Protein 1UDX (pdb70)

B-factor: mean 46.43, std 16.55, range [18.12, 111.66]

Secondary structure (DSSP, 8-state):
---SEEEEEEEPPPPPPPP--B--BTTBS---B-PPPPPPPP-EEEEE-TT--SSTTS-SSPEEPPPPPPPBTTTBPPPPPPPEEEEE-SSEEEEETTT--EEEEE-STT-EEEEEPPPPPPPPGGGG--SS-SS--EEEPPPPPPEEEEEEEEPPS-SEEEE--GGG-HHHHHHHH-SSPPEE---TT-SSPPEEEEEE-SSS-EEEEEE-------GGGS--S-HHHHHHHTSSSEEEEEEETTS-HHHHHHHHHHHHHHH-HHHHHS-EEEEEE--TTS-HHHHHHHHHHHHTTTS-EEE--TTT-TTHHHHHHHHHHHHHTSPPPPPPP-------EEEEEETTEEEEE-HHHHHHHTTEEE-TGGGHHHHHHHHHHTTHHHHHHTTTPPTT-EEEETTEEEE-----

CATH classification: 2.70.210.12 (+2 more: 3.40.50.300, 3.30.300.350)

Organism: Thermus thermophilus (strain ATCC 27634 / DSM 579 / HB8) (NCBI:txid300852)

Foldseek 3Di:
DLAFKDKAKEFWAWWAEWAFDWDDDPPDPTHATFIAWTAWTAFEKEWAAQPAQACVPFDHDYHYWYYTHHTDGNRRYTYYTHYHYHYGHAQKWKAFPVQLATQDGRADHGDMGTDKGTWGIKGYQNVPDDPVRRHGFKIFGTGTIDITMIMMGGAALWQEEEFADPLLCVQLLLQLQADPGWAFADDSRAPATWTKGKGCADVNDITMYTYGDDDDDDVVVVPDPDPSVLSRNVRHQEYEYGAALPDPRQVRVVSRLVVNCVNPVSNNVRHYAYEYEDCVPPDPVSVVVSQVSNVVVPHHYFYAYSVVRPRSNVVRVVSVVSSVVGDDDRDRDDNDDLDWAWDDPDVLETEIDGVVLLSRVVGMGGDPVSCVVVNVVVCVVSCNLVNCVVVPRDFQGWYHGNNDIDTDDHDD

Solvent-accessible surface area: 21770 Å² total; per-residue (Å²): 3,121,63,53,59,50,64,4,53,0,8,8,0,81,1,3,38,0,13,48,25,35,129,155,112,185,166,58,115,109,11,29,20,7,1,0,25,10,5,129,5,1,13,0,61,0,68,0,72,24,101,35,38,8,0,52,208,28,46,186,171,51,36,150,9,86,81,10,50,90,2,130,24,74,107,89,107,12,183,49,15,129,84,54,55,5,81,0,0,47,0,0,43,0,0,10,26,102,59,11,55,60,42,19,45,0,16,87,95,26,61,56,27,57,2,0,140,2,1,35,18,0,108,0,0,53,102,10,67,33,142,124,22,118,27,0,124,0,0,17,17,3,54,107,6,81,124,66,102,0,38,0,11,5,40,40,1,7,23,0,0,1,0,5,4,66,50,0,14,19,62,61,0,3,49,38,2,13,219,58,151,23,156,118,18,95,55,78,16,21,92,57,52,0,38,37,2,50,0,82,29,77,90,163,79,154,3,32,0,0,2,20,66,44,185,83,74,41,29,110,103,63,140,18,24,30,105,85,18,5,76,18,1,0,17,2,32,0,0,0,0,1,0,18,6,81,70,101,14,54,127,13,0,83,48,1,45,162,37,2,11,93,44,15,82,20,3,59,184,30,46,14,5,0,0,0,7,90,17,70,175,54,134,151,131,42,11,121,64,37,15,78,52,0,45,195,50,62,21,65,18,42,43,1,3,40,163,98,28,57,28,12,92,52,0,52,76,31,0,13,62,42,10,158,78,17,118,93,65,49,148,62,112,104,129,138,167,78,41,43,99,6,62,70,67,60,174,25,23,36,83,3,141,2,51,74,6,50,131,33,10,85,43,29,78,54,55,81,166,63,0,60,38,25,12,132,84,15,22,152,156,70,26,0,29,59,23,1,136,99,95,57,6,183,68,48,15,53,0,104,4,31,80,59,102,59,109,2,129,50,66,209

Nearest PDB structures (foldseek):
  1udx-assembly1_A  TM=1.002E+00  e=6.335E-90  Thermus thermophilus HB8
  1lnz-assembly1_A  TM=4.847E-01  e=3.609E-34  Bacillus subtilis
  1lnz-assembly2_B  TM=4.875E-01  e=5.999E-33  Bacillus subtilis
  7bl6-assembly1_9  TM=5.074E-01  e=3.791E-33  Escherichia coli K-12
  7o9k-assembly1_G  TM=4.986E-01  e=9.342E-31  Homo sapiens

Sequence (412 aa):
MFQDVLVITVAAGRGGDGAVSFRREKFVPKGGPDGGDGGRGGSVYLRARGSVDSLSRLSKRTYKAEDGEHGRGSQQHGRGGEDLVIEVPRGTRVFDADTGELLADLTEEGQTVLVARGGAGGRGNMHFVSPTRQAPRFAEAGEEGEKRRLRLELMLIADVGLVGYPNAGKSSLLAAMTRAHPKIAPYPFTTLSPNLGVVEVSEEERFTLADIPGIIEGASEGKGLGLEFLRHIARTRVLLYVLDAADEPLKTLETLRKEVGAYDPALLRRPSLVALNKVDLLEEEAVKALADALAREGLAVLPVSALTGAGLPALKEALHALVRSTPPPEMPKPVPQAGVEVVPVAEGVYEVRAPEVERYLARIKGDLMEAAGYLQEVFRRQGVEAALRAKGVRAGDLVRIGGLEFEYIPEV

InterPro domains:
  IPR005225 Small GTP-binding domain [TIGR00231] (158-312)
  IPR006073 GTP binding domain [PF01926] (159-278)
  IPR006073 GTP binding domain [PR00326] (160-180)
  IPR006073 GTP binding domain [PR00326] (181-199)
  IPR006073 GTP binding domain [PR00326] (209-224)
  IPR006073 GTP binding domain [PR00326] (226-244)
  IPR006074 GTP1/OBG, conserved site [PS00905] (211-224)
  IPR006169 GTP1/OBG domain [PF01018] (4-155)
  IPR006169 GTP1/OBG domain [PS51883] (1-157)
  IPR014100 GTP-binding protein Obg/CgtA [MF_01454] (1-324)
  IPR014100 GTP-binding protein Obg/CgtA [TIGR02729] (2-322)
  IPR015349 GTP-binding protein OBG, C-terminal [PF09269] (348-412)
  IPR015349 GTP-binding protein OBG, C-terminal [PS51881] (336-414)
  IPR015349 GTP-binding protein OBG, C-terminal [TIGR03595] (345-412)
  IPR027417 P-loop containing nucleoside triphosphate hydrolase [G3DSA:3.40.50.300] (156-327)
  IPR027417 P-loop containing nucleoside triphosphate hydrolase [SSF52540] (148-325)
  IPR031167 OBG-type guanine nucleotide-binding (G) domain [PS51710] (158-324)
  IPR031167 OBG-type guanine nucleotide-binding (G) domain [cd01898] (158-323)
  IPR036346 GTP-binding protein OBG, C-terminal domain superfamily [G3DSA:3.30.300.350] (342-415)
  IPR036346 GTP-binding protein OBG, C-terminal domain superfamily [SSF102741] (342-415)

Structure (mmCIF, N/CA/C/O backbone):
data_1UDX
#
_entry.id   1UDX
#
_cell.length_a   65.332
_cell.length_b   65.332
_cell.length_c   201.709
_cell.angle_alpha   90.00
_cell.angle_beta   90.00
_cell.angle_gamma   120.00
#
_symmetry.space_group_name_H-M   'P 65'
#
loop_
_entity.id
_entity.type
_entity.pdbx_description
1 polymer 'the GTP-binding protein Obg'
2 non-polymer 'ACETATE ION'
3 non-polymer (4S)-2-METHYL-2,4-PENTANEDIOL
4 water water
#
loop_
_atom_site.group_PDB
_atom_site.id
_atom_site.type_symbol
_atom_site.label_atom_id
_atom_site.label_alt_id
_atom_site.label_comp_id
_atom_site.label_asym_id
_atom_site.label_entity_id
_atom_site.label_seq_id
_atom_site.pdbx_PDB_ins_code
_atom_site.Cartn_x
_atom_site.Cartn_y
_atom_site.Cartn_z
_atom_site.occupancy
_atom_site.B_iso_or_equiv
_atom_site.auth_seq_id
_atom_site.auth_comp_id
_atom_site.auth_asym_id
_atom_site.auth_atom_id
_atom_site.pdbx_PDB_model_num
ATOM 1 N N . MET A 1 1 ? 5.894 32.644 -11.492 1.00 75.04 1 MET A N 1
ATOM 2 C CA . MET A 1 1 ? 5.020 31.511 -11.899 1.00 72.72 1 MET A CA 1
ATOM 3 C C . MET A 1 1 ? 4.202 31.836 -13.147 1.00 71.98 1 MET A C 1
ATOM 4 O O . MET A 1 1 ? 3.067 32.302 -13.053 1.00 73.92 1 MET A O 1
ATOM 9 N N . PHE A 1 2 ? 4.780 31.579 -14.314 1.00 71.34 2 PHE A N 1
ATOM 10 C CA . PHE A 1 2 ? 4.101 31.834 -15.577 1.00 62.12 2 PHE A CA 1
ATOM 11 C C . PHE A 1 2 ? 3.036 30.765 -15.836 1.00 58.46 2 PHE A C 1
ATOM 12 O O . PHE A 1 2 ? 1.924 31.078 -16.265 1.00 61.42 2 PHE A O 1
ATOM 20 N N . GLN A 1 3 ? 3.382 29.508 -15.564 1.00 52.63 3 GLN A N 1
ATOM 21 C CA . GLN A 1 3 ? 2.474 28.376 -15.781 1.00 46.75 3 GLN A CA 1
ATOM 22 C C . GLN A 1 3 ? 2.306 27.580 -14.486 1.00 44.04 3 GLN A C 1
ATOM 23 O O . GLN A 1 3 ? 3.249 26.928 -14.027 1.00 36.98 3 GLN A O 1
ATOM 29 N N . ASP A 1 4 ? 1.109 27.627 -13.904 1.00 39.29 4 ASP A N 1
ATOM 30 C CA . ASP A 1 4 ? 0.842 26.925 -12.650 1.00 42.23 4 ASP A CA 1
ATOM 31 C C . ASP A 1 4 ? 0.128 25.591 -12.812 1.00 40.69 4 ASP A C 1
ATOM 32 O O . ASP A 1 4 ? -0.065 24.863 -11.838 1.00 38.80 4 ASP A O 1
ATOM 37 N N . VAL A 1 5 ? -0.263 25.280 -14.042 1.00 42.64 5 VAL A N 1
ATOM 38 C CA . VAL A 1 5 ? -0.948 24.029 -14.345 1.00 44.00 5 VAL A CA 1
ATOM 39 C C . VAL A 1 5 ? -0.477 23.518 -15.701 1.00 42.35 5 VAL A C 1
ATOM 40 O O . VAL A 1 5 ? -0.338 24.295 -16.648 1.00 42.35 5 VAL A O 1
ATOM 44 N N . LEU A 1 6 ? -0.228 22.215 -15.792 1.00 39.28 6 LEU A N 1
ATOM 45 C CA . LEU A 1 6 ? 0.228 21.634 -17.049 1.00 38.96 6 LEU A CA 1
ATOM 46 C C . LEU A 1 6 ? 0.082 20.120 -17.086 1.00 37.36 6 LEU A C 1
ATOM 47 O O . LEU A 1 6 ? 0.220 19.447 -16.065 1.00 41.32 6 LEU A O 1
ATOM 52 N N . VAL A 1 7 ? -0.205 19.589 -18.269 1.00 39.30 7 VAL A N 1
ATOM 53 C CA . VAL A 1 7 ? -0.348 18.145 -18.444 1.00 41.33 7 VAL A CA 1
ATOM 54 C C . VAL A 1 7 ? 0.784 17.650 -19.322 1.00 40.48 7 VAL A C 1
ATOM 55 O O . VAL A 1 7 ? 1.000 18.159 -20.419 1.00 38.59 7 VAL A O 1
ATOM 59 N N . ILE A 1 8 ? 1.525 16.665 -18.838 1.00 38.37 8 ILE A N 1
ATOM 60 C CA . ILE A 1 8 ? 2.604 16.131 -19.644 1.00 37.22 8 ILE A CA 1
ATOM 61 C C . ILE A 1 8 ? 2.407 14.632 -19.834 1.00 34.48 8 ILE A C 1
ATOM 62 O O . ILE A 1 8 ? 1.610 14.003 -19.132 1.00 36.81 8 ILE A O 1
ATOM 67 N N . THR A 1 9 ? 3.130 14.074 -20.796 1.00 38.65 9 THR A N 1
ATOM 68 C CA . THR A 1 9 ? 3.044 12.650 -21.093 1.00 40.49 9 THR A CA 1
ATOM 69 C C . THR A 1 9 ? 4.406 12.015 -20.889 1.00 34.56 9 THR A C 1
ATOM 70 O O . THR A 1 9 ? 5.413 12.492 -21.411 1.00 40.31 9 THR A O 1
ATOM 74 N N . VAL A 1 10 ? 4.434 10.929 -20.132 1.00 34.36 10 VAL A N 1
ATOM 75 C CA . VAL A 1 10 ? 5.687 10.249 -19.864 1.00 33.37 10 VAL A CA 1
ATOM 76 C C . VAL A 1 10 ? 5.592 8.780 -20.262 1.00 35.53 10 VAL A C 1
ATOM 77 O O . VAL A 1 10 ? 4.514 8.191 -20.254 1.00 33.10 10 VAL A O 1
ATOM 81 N N . ALA A 1 11 ? 6.729 8.200 -20.622 1.00 33.05 11 ALA A N 1
ATOM 82 C CA . ALA A 1 11 ? 6.774 6.803 -21.020 1.00 33.77 11 ALA A CA 1
ATOM 83 C C . ALA A 1 11 ? 8.117 6.219 -20.617 1.00 32.91 11 ALA A C 1
ATOM 84 O O . ALA A 1 11 ? 9.171 6.693 -21.052 1.00 35.68 11 ALA A O 1
ATOM 86 N N . ALA A 1 12 ? 8.072 5.203 -19.762 1.00 28.63 12 ALA A N 1
ATOM 87 C CA . ALA A 1 12 ? 9.286 4.540 -19.304 1.00 27.35 12 ALA A CA 1
ATOM 88 C C . ALA A 1 12 ? 9.856 3.760 -20.479 1.00 28.21 12 ALA A C 1
ATOM 89 O O . ALA A 1 12 ? 9.217 3.644 -21.524 1.00 26.13 12 ALA A O 1
ATOM 91 N N . GLY A 1 13 ? 11.065 3.243 -20.308 1.00 27.66 13 GLY A N 1
ATOM 92 C CA . GLY A 1 13 ? 11.681 2.484 -21.373 1.00 33.35 13 GLY A CA 1
ATOM 93 C C . GLY A 1 13 ? 11.236 1.036 -21.382 1.00 32.69 13 GLY A C 1
ATOM 94 O O . GLY A 1 13 ? 10.979 0.438 -20.335 1.00 34.83 13 GLY A O 1
ATOM 95 N N . ARG A 1 14 ? 11.124 0.492 -22.586 1.00 30.11 14 ARG A N 1
ATOM 96 C CA . ARG A 1 14 ? 10.756 -0.896 -22.812 1.00 33.81 14 ARG A CA 1
ATOM 97 C C . ARG A 1 14 ? 12.016 -1.710 -22.513 1.00 34.20 14 ARG A C 1
ATOM 98 O O . ARG A 1 14 ? 13.117 -1.326 -22.916 1.00 35.56 14 ARG A O 1
ATOM 106 N N . GLY A 1 15 ? 11.867 -2.812 -21.788 1.00 32.43 15 GLY A N 1
ATOM 107 C CA . GLY A 1 15 ? 13.019 -3.647 -21.492 1.00 28.61 15 GLY A CA 1
ATOM 108 C C . GLY A 1 15 ? 13.519 -4.278 -22.786 1.00 34.04 15 GLY A C 1
ATOM 109 O O . GLY A 1 15 ? 12.795 -4.313 -23.785 1.00 29.87 15 GLY A O 1
ATOM 110 N N . GLY A 1 16 ? 14.752 -4.772 -22.787 1.00 32.33 16 GLY A N 1
ATOM 111 C CA . GLY A 1 16 ? 15.280 -5.387 -23.995 1.00 34.61 16 GLY A CA 1
ATOM 112 C C . GLY A 1 16 ? 14.857 -6.838 -24.156 1.00 34.20 16 GLY A C 1
ATOM 113 O O . GLY A 1 16 ? 14.689 -7.556 -23.165 1.00 30.97 16 GLY A O 1
ATOM 114 N N . ASP A 1 17 ? 14.678 -7.271 -25.400 1.00 35.90 17 ASP A N 1
ATOM 115 C CA . ASP A 1 17 ? 14.285 -8.653 -25.684 1.00 39.68 17 ASP A CA 1
ATOM 116 C C . ASP A 1 17 ? 15.393 -9.644 -25.325 1.00 37.03 17 ASP A C 1
ATOM 117 O O . ASP A 1 17 ? 16.580 -9.360 -25.511 1.00 35.86 17 ASP A O 1
ATOM 122 N N . GLY A 1 18 ? 15.002 -10.806 -24.813 1.00 31.13 18 GLY A N 1
ATOM 123 C CA . GLY A 1 18 ? 15.984 -11.829 -24.475 1.00 35.73 18 GLY A CA 1
ATOM 124 C C . GLY A 1 18 ? 16.423 -12.519 -25.759 1.00 28.85 18 GLY A C 1
ATOM 125 O O . GLY A 1 18 ? 15.662 -12.577 -26.722 1.00 31.83 18 GLY A O 1
ATOM 126 N N . ALA A 1 19 ? 17.639 -13.045 -25.798 1.00 33.76 19 ALA A N 1
ATOM 127 C CA . ALA A 1 19 ? 18.101 -13.687 -27.025 1.00 36.32 19 ALA A CA 1
ATOM 128 C C . ALA A 1 19 ? 17.970 -15.213 -27.084 1.00 34.45 19 ALA A C 1
ATOM 129 O O . ALA A 1 19 ? 18.114 -15.916 -26.082 1.00 32.83 19 ALA A O 1
ATOM 131 N N . VAL A 1 20 ? 17.678 -15.708 -28.279 1.00 36.20 20 VAL A N 1
ATOM 132 C CA . VAL A 1 20 ? 17.588 -17.140 -28.520 1.00 39.77 20 VAL A CA 1
ATOM 133 C C . VAL A 1 20 ? 18.819 -17.401 -29.367 1.00 37.00 20 VAL A C 1
ATOM 134 O O . VAL A 1 20 ? 18.838 -17.080 -30.550 1.00 33.87 20 VAL A O 1
ATOM 138 N N . SER A 1 21 ? 19.852 -17.959 -28.750 1.00 43.91 21 SER A N 1
ATOM 139 C CA . SER A 1 21 ? 21.102 -18.232 -29.446 1.00 47.44 21 SER A CA 1
ATOM 140 C C . SER A 1 21 ? 21.713 -19.563 -29.027 1.00 46.10 21 SER A C 1
ATOM 141 O O . SER A 1 21 ? 21.404 -20.091 -27.958 1.00 45.68 21 SER A O 1
ATOM 144 N N . PHE A 1 22 ? 22.580 -20.099 -29.882 1.00 47.76 22 PHE A N 1
ATOM 145 C CA . PHE A 1 22 ? 23.262 -21.361 -29.613 1.00 48.35 22 PHE A CA 1
ATOM 146 C C . PHE A 1 22 ? 24.719 -21.256 -30.049 1.00 47.18 22 PHE A C 1
ATOM 147 O O . PHE A 1 22 ? 25.019 -20.663 -31.086 1.00 43.10 22 PHE A O 1
ATOM 155 N N . ARG A 1 23 ? 25.621 -21.820 -29.251 1.00 53.53 23 ARG A N 1
ATOM 156 C CA . ARG A 1 23 ? 27.047 -21.806 -29.581 1.00 59.62 23 ARG A CA 1
ATOM 157 C C . ARG A 1 23 ? 27.250 -22.536 -30.909 1.00 63.83 23 ARG A C 1
ATOM 158 O O . ARG A 1 23 ? 26.590 -23.542 -31.178 1.00 60.25 23 ARG A O 1
ATOM 166 N N . ARG A 1 24 ? 28.158 -22.036 -31.740 1.00 65.01 24 ARG A N 1
ATOM 167 C CA . ARG A 1 24 ? 28.404 -22.674 -33.026 1.00 68.76 24 ARG A CA 1
ATOM 168 C C . ARG A 1 24 ? 29.882 -22.937 -33.311 1.00 72.05 24 ARG A C 1
ATOM 169 O O . ARG A 1 24 ? 30.653 -22.009 -33.562 1.00 72.80 24 ARG A O 1
ATOM 177 N N . GLU A 1 25 ? 30.268 -24.211 -33.270 1.00 74.12 25 GLU A N 1
ATOM 178 C CA . GLU A 1 25 ? 31.646 -24.610 -33.539 1.00 76.68 25 GLU A CA 1
ATOM 179 C C . GLU A 1 25 ? 31.720 -25.482 -34.790 1.00 76.14 25 GLU A C 1
ATOM 180 O O . GLU A 1 25 ? 30.866 -26.340 -35.013 1.00 75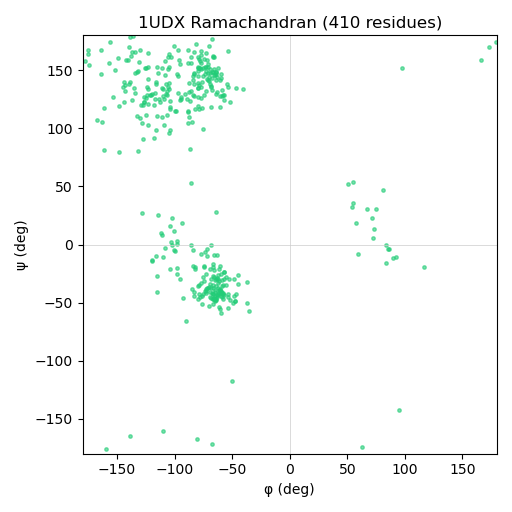.08 25 GLU A O 1
ATOM 186 N N . LYS A 1 26 ? 32.755 -25.260 -35.594 1.00 72.83 26 LYS A N 1
ATOM 187 C CA . LYS A 1 26 ? 32.958 -25.992 -36.840 1.00 73.93 26 LYS A CA 1
ATOM 188 C C . LYS A 1 26 ? 32.746 -27.505 -36.769 1.00 72.37 26 LYS A C 1
ATOM 189 O O . LYS A 1 26 ? 32.421 -28.132 -37.779 1.00 71.69 26 LYS A O 1
ATOM 195 N N . PHE A 1 27 ? 32.932 -28.098 -35.594 1.00 68.54 27 PHE A N 1
ATOM 196 C CA . PHE A 1 27 ? 32.746 -29.541 -35.469 1.00 66.99 27 PHE A CA 1
ATOM 197 C C . PHE A 1 27 ? 31.817 -29.969 -34.338 1.00 68.49 27 PHE A C 1
ATOM 198 O O . PHE A 1 27 ? 31.937 -31.074 -33.806 1.00 68.56 27 PHE A O 1
ATOM 206 N N . VAL A 1 28 ? 30.889 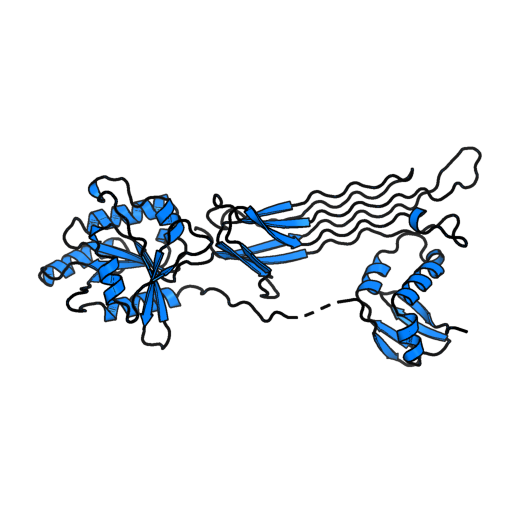-29.090 -33.976 1.00 67.35 28 VAL A N 1
ATOM 207 C CA . VAL A 1 28 ? 29.916 -29.385 -32.931 1.00 68.49 28 VAL A CA 1
ATOM 208 C C . VAL A 1 28 ? 28.519 -29.114 -33.494 1.00 71.92 28 VAL A C 1
ATOM 209 O O . VAL A 1 28 ? 28.007 -27.995 -33.408 1.00 71.43 28 VAL A O 1
ATOM 213 N N . PRO A 1 29 ? 27.888 -30.148 -34.078 1.00 73.98 29 PRO A N 1
ATOM 214 C CA . PRO A 1 29 ? 26.552 -30.106 -34.685 1.00 74.75 29 PRO A CA 1
ATOM 215 C C . PRO A 1 29 ? 25.521 -29.238 -33.968 1.00 75.15 29 PRO A C 1
ATOM 216 O O . PRO A 1 29 ? 24.642 -28.663 -34.607 1.00 76.17 29 PRO A O 1
ATOM 220 N N . LYS A 1 30 ? 25.618 -29.152 -32.645 1.00 76.37 30 LYS A N 1
ATOM 221 C CA . LYS A 1 30 ? 24.682 -28.336 -31.879 1.00 75.41 30 LYS A CA 1
ATOM 222 C C . LYS A 1 30 ? 25.173 -28.037 -30.470 1.00 71.79 30 LYS A C 1
ATOM 223 O O . LYS A 1 30 ? 25.156 -28.903 -29.593 1.00 64.49 30 LYS A O 1
ATOM 229 N N . GLY A 1 31 ? 25.617 -26.799 -30.270 1.00 72.23 31 GLY A N 1
ATOM 230 C CA . GLY A 1 31 ? 26.095 -26.376 -28.968 1.00 68.43 31 GLY A CA 1
ATOM 231 C C . GLY A 1 31 ? 24.916 -25.973 -28.110 1.00 63.29 31 GLY A C 1
ATOM 232 O O . GLY A 1 31 ? 23.811 -25.788 -28.622 1.00 66.61 31 GLY A O 1
ATOM 233 N N . GLY A 1 32 ? 25.140 -25.842 -26.808 1.00 55.37 32 GLY A N 1
ATOM 234 C CA . GLY A 1 32 ? 24.061 -25.469 -25.913 1.00 56.88 32 GLY A CA 1
ATOM 235 C C . GLY A 1 32 ? 23.542 -24.052 -26.101 1.00 52.00 32 GLY A C 1
ATOM 236 O O . GLY A 1 32 ? 24.068 -23.303 -26.928 1.00 46.66 32 GLY A O 1
ATOM 237 N N . PRO A 1 33 ? 22.495 -23.663 -25.350 1.00 54.80 33 PRO A N 1
ATOM 238 C CA . PRO A 1 33 ? 21.859 -22.338 -25.386 1.00 52.79 33 PRO A CA 1
ATOM 239 C C . PRO A 1 33 ? 22.890 -21.233 -25.187 1.00 49.25 33 PRO A C 1
ATOM 240 O O . PRO A 1 33 ? 23.730 -21.317 -24.296 1.00 47.16 33 PRO A O 1
ATOM 244 N N . ASP A 1 34 ? 22.800 -20.189 -26.003 1.00 51.65 34 ASP A N 1
ATOM 245 C CA . ASP A 1 34 ? 23.753 -19.084 -25.957 1.00 53.25 34 ASP A CA 1
ATOM 246 C C . ASP A 1 34 ? 23.108 -17.727 -25.649 1.00 52.41 34 ASP A C 1
ATOM 247 O O . ASP A 1 34 ? 23.803 -16.767 -25.308 1.00 49.93 34 ASP A O 1
ATOM 252 N N . GLY A 1 35 ? 21.783 -17.666 -25.762 1.00 49.08 35 GLY A N 1
ATOM 253 C CA . GLY A 1 35 ? 21.046 -16.431 -25.543 1.00 49.02 35 GLY A CA 1
ATOM 254 C C . GLY A 1 35 ? 21.184 -15.703 -24.217 1.00 47.84 35 GLY A C 1
ATOM 255 O O . GLY A 1 35 ? 21.020 -16.287 -23.143 1.00 48.15 35 GLY A O 1
ATOM 256 N N . GLY A 1 36 ? 21.476 -14.408 -24.300 1.00 49.43 36 GLY A N 1
ATOM 257 C CA . GLY A 1 36 ? 21.622 -13.596 -23.104 1.00 42.97 36 GLY A CA 1
ATOM 258 C C . GLY A 1 36 ? 20.343 -12.838 -22.790 1.00 39.83 36 GLY A C 1
ATOM 259 O O . GLY A 1 36 ? 19.433 -12.765 -23.618 1.00 36.93 36 GLY A O 1
ATOM 260 N N . ASP A 1 37 ? 20.286 -12.272 -21.589 1.00 42.24 37 ASP A N 1
ATOM 261 C CA . ASP A 1 37 ? 19.132 -11.512 -21.112 1.00 40.62 37 ASP A CA 1
ATOM 262 C C . ASP A 1 37 ? 19.116 -10.056 -21.571 1.00 42.11 37 ASP A C 1
ATOM 263 O O . ASP A 1 37 ? 20.162 -9.425 -21.719 1.00 44.19 37 ASP A O 1
ATOM 268 N N . GLY A 1 38 ? 17.916 -9.524 -21.782 1.00 39.13 38 GLY A N 1
ATOM 269 C CA . GLY A 1 38 ? 17.782 -8.141 -22.200 1.00 36.78 38 GLY A CA 1
ATOM 270 C C . GLY A 1 38 ? 17.923 -7.226 -20.999 1.00 33.48 38 GLY A C 1
ATOM 271 O O . GLY A 1 38 ? 17.779 -7.664 -19.857 1.00 31.90 38 GLY A O 1
ATOM 272 N N . GLY A 1 39 ? 18.203 -5.951 -21.247 1.00 35.20 39 GLY A N 1
ATOM 273 C CA . GLY A 1 39 ? 18.355 -5.017 -20.147 1.00 34.51 39 GLY A CA 1
ATOM 274 C C . GLY A 1 39 ? 17.057 -4.358 -19.719 1.00 31.93 39 GLY A C 1
ATOM 275 O O . GLY A 1 39 ? 16.107 -4.249 -20.498 1.00 29.45 39 GLY A O 1
ATOM 276 N N . ARG A 1 40 ? 17.020 -3.907 -18.471 1.00 37.38 40 ARG A N 1
ATOM 277 C CA . ARG A 1 40 ? 15.838 -3.243 -17.939 1.00 37.95 40 ARG A CA 1
ATOM 278 C C . ARG A 1 40 ? 15.682 -1.858 -18.563 1.00 36.73 40 ARG A C 1
ATOM 279 O O . ARG A 1 40 ? 16.668 -1.160 -18.816 1.00 36.85 40 ARG A O 1
ATOM 287 N N . GLY A 1 41 ? 14.441 -1.469 -18.825 1.00 33.60 41 GLY A N 1
ATOM 288 C CA . GLY A 1 41 ? 14.191 -0.160 -19.401 1.00 39.23 41 GLY A CA 1
ATOM 289 C C . GLY A 1 41 ? 14.348 0.926 -18.348 1.00 35.90 41 GLY A C 1
ATOM 290 O O . GLY A 1 41 ? 14.152 0.674 -17.158 1.00 32.78 41 GLY A O 1
ATOM 291 N N . GLY A 1 42 ? 14.712 2.131 -18.774 1.00 32.99 42 GLY A N 1
ATOM 292 C CA . GLY A 1 42 ? 14.871 3.219 -17.823 1.00 34.73 42 GLY A CA 1
ATOM 293 C C . GLY A 1 42 ? 13.535 3.686 -17.272 1.00 32.16 42 GLY A C 1
ATOM 294 O O . GLY A 1 42 ? 12.497 3.510 -17.911 1.00 31.89 42 GLY A O 1
ATOM 295 N N . SER A 1 43 ? 13.556 4.282 -16.085 1.00 32.58 43 SER A N 1
ATOM 296 C CA . SER A 1 43 ? 12.335 4.778 -15.459 1.00 35.17 43 SER A CA 1
ATOM 297 C C . SER A 1 43 ? 12.253 6.303 -15.540 1.00 35.75 43 SER A C 1
ATOM 298 O O . SER A 1 43 ? 13.259 6.986 -15.762 1.00 25.68 43 SER A O 1
ATOM 301 N N . VAL A 1 44 ? 11.048 6.834 -15.364 1.00 29.04 44 VAL A N 1
ATOM 302 C CA . VAL A 1 44 ? 10.844 8.281 -15.406 1.00 29.05 44 VAL A CA 1
ATOM 303 C C . VAL A 1 44 ? 10.519 8.785 -14.009 1.00 30.58 44 VAL A C 1
ATOM 304 O O . VAL A 1 44 ? 9.683 8.199 -13.307 1.00 28.27 44 VAL A O 1
ATOM 308 N N . TYR A 1 45 ? 11.183 9.871 -13.615 1.00 28.46 45 TYR A N 1
ATOM 309 C CA . TYR A 1 45 ? 10.985 10.484 -12.303 1.00 31.99 45 TYR A CA 1
ATOM 310 C C . TYR A 1 45 ? 10.757 11.987 -12.404 1.00 30.33 45 TYR A C 1
ATOM 311 O O . TYR A 1 45 ? 11.134 12.624 -13.388 1.00 28.44 45 TYR A O 1
ATOM 320 N N . LEU A 1 46 ? 10.117 12.543 -11.382 1.00 28.31 46 LEU A N 1
ATOM 321 C CA . LEU A 1 46 ? 9.925 13.984 -11.306 1.00 31.64 46 LEU A CA 1
ATOM 322 C C . LEU A 1 46 ? 10.718 14.393 -10.064 1.00 30.30 46 LEU A C 1
ATOM 323 O O . LEU A 1 46 ? 10.708 13.688 -9.050 1.00 25.29 46 LEU A O 1
ATOM 328 N N . ARG A 1 47 ? 11.430 15.509 -10.158 1.00 27.72 47 ARG A N 1
ATOM 329 C CA . ARG A 1 47 ? 12.240 15.990 -9.043 1.00 28.55 47 ARG A CA 1
ATOM 330 C C . ARG A 1 47 ? 12.047 17.482 -8.836 1.00 28.70 47 ARG A C 1
ATOM 331 O O . ARG A 1 47 ? 12.125 18.263 -9.786 1.00 30.94 47 ARG A O 1
ATOM 339 N N . ALA A 1 48 ? 11.790 17.869 -7.591 1.00 26.93 48 ALA A N 1
ATOM 340 C CA . ALA A 1 48 ? 11.581 19.274 -7.249 1.00 28.91 48 ALA A CA 1
ATOM 341 C C . ALA A 1 48 ? 12.917 20.004 -7.127 1.00 32.27 48 ALA A C 1
ATOM 342 O O . ALA A 1 48 ? 13.859 19.504 -6.504 1.00 32.91 48 ALA A O 1
ATOM 344 N N . ARG A 1 49 ? 12.986 21.191 -7.718 1.00 29.56 49 ARG A N 1
ATOM 345 C CA . ARG A 1 49 ? 14.188 22.015 -7.670 1.00 30.36 49 ARG A CA 1
ATOM 346 C C . ARG A 1 49 ? 13.792 23.466 -7.416 1.00 31.12 49 ARG A C 1
ATOM 347 O O . ARG A 1 49 ? 12.992 24.037 -8.159 1.00 28.58 49 ARG A O 1
ATOM 355 N N . GLY A 1 50 ? 14.357 24.054 -6.365 1.00 31.62 50 GLY A N 1
ATOM 356 C CA . GLY A 1 50 ? 14.059 25.434 -6.031 1.00 32.41 50 GLY A CA 1
ATOM 357 C C . GLY A 1 50 ? 14.349 26.421 -7.145 1.00 30.43 50 GLY A C 1
ATOM 358 O O . GLY A 1 50 ? 13.763 27.499 -7.181 1.00 31.14 50 GLY A O 1
ATOM 359 N N . SER A 1 51 ? 15.245 26.055 -8.058 1.00 36.46 51 SER A N 1
ATOM 360 C CA . SER A 1 51 ? 15.609 26.921 -9.174 1.00 40.78 51 SER A CA 1
ATOM 361 C C . SER A 1 51 ? 14.538 27.005 -10.264 1.00 43.43 51 SER A C 1
ATOM 362 O O . SER A 1 51 ? 14.405 28.037 -10.921 1.00 52.99 51 SER A O 1
ATOM 365 N N . VAL A 1 52 ? 13.779 25.932 -10.461 1.00 39.20 52 VAL A N 1
ATOM 366 C CA . VAL A 1 52 ? 12.717 25.933 -11.471 1.00 35.67 52 VAL A CA 1
ATOM 367 C C . VAL A 1 52 ? 11.555 26.743 -10.893 1.00 36.76 52 VAL A C 1
ATOM 368 O O . VAL A 1 52 ? 10.974 26.367 -9.878 1.00 37.80 52 VAL A O 1
ATOM 372 N N . ASP A 1 53 ? 11.201 27.845 -11.537 1.00 31.67 53 ASP A N 1
ATOM 373 C CA . ASP A 1 53 ? 10.138 28.678 -10.997 1.00 35.70 53 ASP A CA 1
ATOM 374 C C . ASP A 1 53 ? 8.709 28.268 -11.311 1.00 37.20 53 ASP A C 1
ATOM 375 O O . ASP A 1 53 ? 7.838 28.348 -10.446 1.00 33.26 53 ASP A O 1
ATOM 380 N N . SER A 1 54 ? 8.453 27.840 -12.539 1.00 31.28 54 SER A N 1
ATOM 381 C CA . SER A 1 54 ? 7.107 27.420 -12.884 1.00 35.29 54 SER A CA 1
ATOM 382 C C . SER A 1 54 ? 7.160 26.172 -13.743 1.00 33.49 54 SER A C 1
ATOM 383 O O . SER A 1 54 ? 8.186 25.508 -13.825 1.00 27.66 54 SER A O 1
ATOM 386 N N . LEU A 1 55 ? 6.038 25.862 -14.374 1.00 28.53 55 LEU A N 1
ATOM 387 C CA . LEU A 1 55 ? 5.931 24.696 -15.237 1.00 30.46 55 LEU A CA 1
ATOM 388 C C . LEU A 1 55 ? 6.123 25.116 -16.691 1.00 33.02 55 LEU A C 1
ATOM 389 O O . LEU A 1 55 ? 6.073 24.289 -17.600 1.00 28.50 55 LEU A O 1
ATOM 394 N N . SER A 1 56 ? 6.358 26.410 -16.889 1.00 29.96 56 SER A N 1
ATOM 395 C CA . SER A 1 56 ? 6.511 27.013 -18.209 1.00 38.58 56 SER A CA 1
ATOM 396 C C . SER A 1 56 ? 7.560 26.430 -19.148 1.00 34.29 56 SER A C 1
ATOM 397 O O . SER A 1 56 ? 7.409 26.527 -20.363 1.00 35.47 56 SER A O 1
ATOM 400 N N . ARG A 1 57 ? 8.620 25.841 -18.608 1.00 36.77 57 ARG A N 1
ATOM 401 C CA . ARG A 1 57 ? 9.671 25.303 -19.470 1.00 46.29 57 ARG A CA 1
ATOM 402 C C . ARG A 1 57 ? 9.593 23.806 -19.737 1.00 45.64 57 ARG A C 1
ATOM 403 O O . ARG A 1 57 ? 10.462 23.261 -20.406 1.00 51.08 57 ARG A O 1
ATOM 411 N N . LEU A 1 58 ? 8.571 23.134 -19.231 1.00 43.30 58 LEU A N 1
ATOM 412 C CA . LEU A 1 58 ? 8.492 21.699 -19.445 1.00 47.85 58 LEU A CA 1
ATOM 413 C C . LEU A 1 58 ? 8.669 21.305 -20.909 1.00 55.92 58 LEU A C 1
ATOM 414 O O . LEU A 1 58 ? 9.735 21.541 -21.503 1.00 64.36 58 LEU A O 1
ATOM 419 N N . SER A 1 59 ? 7.654 20.699 -21.504 1.00 45.84 59 SER A N 1
ATOM 420 C CA . SER A 1 59 ? 7.776 20.295 -22.895 1.00 39.99 59 SER A CA 1
ATOM 421 C C . SER A 1 59 ? 6.504 19.673 -23.411 1.00 39.95 59 SER A C 1
ATOM 422 O O . SER A 1 59 ? 5.671 19.170 -22.645 1.00 36.05 59 SER A O 1
ATOM 425 N N . LYS A 1 60 ? 6.367 19.712 -24.728 1.00 45.80 60 LYS A N 1
ATOM 426 C CA . LYS A 1 60 ? 5.206 19.156 -25.394 1.00 47.20 60 LYS A CA 1
ATOM 427 C C . LYS A 1 60 ? 5.519 17.737 -25.857 1.00 44.17 60 LYS A C 1
ATOM 428 O O . LYS A 1 60 ? 4.633 16.897 -25.947 1.00 39.58 60 LYS A O 1
ATOM 434 N N . ARG A 1 61 ? 6.789 17.481 -26.155 1.00 49.45 61 ARG A N 1
ATOM 435 C CA . ARG A 1 61 ? 7.218 16.158 -26.593 1.00 45.07 61 ARG A CA 1
ATOM 436 C C . ARG A 1 61 ? 7.006 15.191 -25.420 1.00 49.44 61 ARG A C 1
ATOM 437 O O . ARG A 1 61 ? 7.152 15.578 -24.255 1.00 43.36 61 ARG A O 1
ATOM 445 N N . THR A 1 62 ? 6.649 13.945 -25.718 1.00 44.54 62 THR A N 1
ATOM 446 C CA . THR A 1 62 ? 6.452 12.953 -24.666 1.00 38.66 62 THR A CA 1
ATOM 447 C C . THR A 1 62 ? 7.815 12.696 -24.050 1.00 38.18 62 THR A C 1
ATOM 448 O O . THR A 1 62 ? 8.798 12.520 -24.772 1.00 37.37 62 THR A O 1
ATOM 452 N N . TYR A 1 63 ? 7.896 12.699 -22.722 1.00 32.68 63 TYR A N 1
ATOM 453 C CA . TYR A 1 63 ? 9.175 12.423 -22.088 1.00 26.36 63 TYR A CA 1
ATOM 454 C C . TYR A 1 63 ? 9.370 10.904 -22.125 1.00 34.46 63 TYR A C 1
ATOM 455 O O . TYR A 1 63 ? 8.604 10.160 -21.517 1.00 29.81 63 TYR A O 1
ATOM 464 N N . LYS A 1 64 ? 10.396 10.453 -22.840 1.00 35.81 64 LYS A N 1
ATOM 465 C CA . LYS A 1 64 ? 10.666 9.023 -22.978 1.00 32.41 64 LYS A CA 1
ATOM 466 C C . LYS A 1 64 ? 12.002 8.576 -22.415 1.00 33.20 64 LYS A C 1
ATOM 467 O O . LYS A 1 64 ? 13.056 9.041 -22.853 1.00 34.96 64 LYS A O 1
ATOM 473 N N . ALA A 1 65 ? 11.964 7.667 -21.449 1.00 26.58 65 ALA A N 1
ATOM 474 C CA . ALA A 1 65 ? 13.200 7.148 -20.885 1.00 26.65 65 ALA A CA 1
ATOM 475 C C . ALA A 1 65 ? 13.746 6.152 -21.903 1.00 33.03 65 ALA A C 1
ATOM 476 O O . ALA A 1 65 ? 13.037 5.736 -22.825 1.00 30.96 65 ALA A O 1
ATOM 478 N N . GLU A 1 66 ? 15.004 5.766 -21.718 1.00 31.66 66 GLU A N 1
ATOM 479 C CA . GLU A 1 66 ? 15.684 4.864 -22.632 1.00 35.41 66 GLU A CA 1
ATOM 480 C C . GLU A 1 66 ? 15.339 3.388 -22.480 1.00 27.54 66 GLU A C 1
ATOM 481 O O . GLU A 1 66 ? 15.254 2.864 -21.371 1.00 30.39 66 GLU A O 1
ATOM 487 N N . ASP A 1 67 ? 15.153 2.726 -23.616 1.00 34.47 67 ASP A N 1
ATOM 488 C CA . ASP A 1 67 ? 14.847 1.301 -23.642 1.00 37.55 67 ASP A CA 1
ATOM 489 C C . ASP A 1 67 ? 16.084 0.509 -23.272 1.00 36.29 67 ASP A C 1
ATOM 490 O O . ASP A 1 67 ? 17.205 0.970 -23.482 1.00 37.42 67 ASP A O 1
ATOM 495 N N . GLY A 1 68 ? 15.875 -0.681 -22.714 1.00 35.34 68 GLY A N 1
ATOM 496 C CA . GLY A 1 68 ? 16.991 -1.540 -22.368 1.00 32.23 68 GLY A CA 1
ATOM 497 C C . GLY A 1 68 ? 17.537 -2.145 -23.655 1.00 30.53 68 GLY A C 1
ATOM 498 O O . GLY A 1 68 ? 16.847 -2.173 -24.669 1.00 35.20 68 GLY A O 1
ATOM 499 N N . GLU A 1 69 ? 18.779 -2.612 -23.629 1.00 30.68 69 GLU A N 1
ATOM 500 C CA . GLU A 1 69 ? 19.392 -3.213 -24.811 1.00 35.75 69 GLU A CA 1
ATOM 501 C C . GLU A 1 69 ? 19.057 -4.694 -24.866 1.00 32.99 69 GLU A C 1
ATOM 502 O O . GLU A 1 69 ? 19.093 -5.371 -23.841 1.00 28.96 69 GLU A O 1
ATOM 508 N N . HIS A 1 70 ? 18.749 -5.196 -26.058 1.00 38.16 70 HIS A N 1
ATOM 509 C CA . HIS A 1 70 ? 18.422 -6.609 -26.218 1.00 44.35 70 HIS A CA 1
ATOM 510 C C . HIS A 1 70 ? 19.604 -7.503 -25.845 1.00 45.19 70 HIS A C 1
ATOM 511 O O . HIS A 1 70 ? 20.763 -7.102 -25.956 1.00 43.26 70 HIS A O 1
ATOM 518 N N . GLY A 1 71 ? 19.303 -8.715 -25.391 1.00 40.73 71 GLY A N 1
ATOM 519 C CA . GLY A 1 71 ? 20.357 -9.640 -25.027 1.00 38.78 71 GLY A CA 1
ATOM 520 C C . GLY A 1 71 ? 21.032 -10.144 -26.287 1.00 40.97 71 GLY A C 1
ATOM 521 O O . GLY A 1 71 ? 20.502 -9.968 -27.384 1.00 36.77 71 GLY A O 1
ATOM 522 N N . ARG A 1 72 ? 22.203 -10.757 -26.140 1.00 39.51 72 ARG A N 1
ATOM 523 C CA . ARG A 1 72 ? 22.934 -11.290 -27.285 1.00 51.34 72 ARG A CA 1
ATOM 524 C C . ARG A 1 72 ? 23.547 -12.652 -26.991 1.00 47.99 72 ARG A C 1
ATOM 525 O O . ARG A 1 72 ? 23.424 -13.174 -25.885 1.00 46.53 72 ARG A O 1
ATOM 533 N N . GLY A 1 73 ? 24.213 -13.219 -27.994 1.00 55.32 73 GLY A N 1
ATOM 534 C CA . GLY A 1 73 ? 24.849 -14.511 -27.824 1.00 56.63 73 GLY A CA 1
ATOM 535 C C . GLY A 1 73 ? 26.010 -14.434 -26.852 1.00 60.35 73 GLY A C 1
ATOM 536 O O . GLY A 1 73 ? 26.224 -13.408 -26.203 1.00 62.98 73 GLY A O 1
ATOM 537 N N . SER A 1 74 ? 26.765 -15.521 -26.748 1.00 58.37 74 SER A N 1
ATOM 538 C CA . SER A 1 74 ? 27.910 -15.571 -25.846 1.00 59.45 74 SER A CA 1
ATOM 539 C C . SER A 1 74 ? 27.516 -15.280 -24.400 1.00 57.08 74 SER A C 1
ATOM 540 O O . SER A 1 74 ? 28.366 -14.941 -23.576 1.00 56.34 74 SER A O 1
ATOM 543 N N . GLN A 1 75 ? 26.228 -15.410 -24.095 1.00 55.45 75 GLN A N 1
ATOM 544 C CA . GLN A 1 75 ? 25.734 -15.173 -22.739 1.00 56.72 75 GLN A CA 1
ATOM 545 C C . GLN A 1 75 ? 25.872 -13.691 -22.370 1.00 54.73 75 GLN A C 1
ATOM 546 O O . GLN A 1 75 ? 26.049 -13.338 -21.203 1.00 54.18 75 GLN A O 1
ATOM 552 N N . GLN A 1 76 ? 25.771 -12.836 -23.384 1.00 47.28 76 GLN A N 1
ATOM 553 C CA . GLN A 1 76 ? 25.901 -11.392 -23.227 1.00 49.76 76 GLN A CA 1
ATOM 554 C C . GLN A 1 76 ? 24.582 -10.678 -22.906 1.00 48.99 76 GLN A C 1
ATOM 555 O O . GLN A 1 76 ? 23.669 -10.622 -23.735 1.00 48.85 76 GLN A O 1
ATOM 561 N N . HIS A 1 77 ? 24.499 -10.118 -21.704 1.00 45.89 77 HIS A N 1
ATOM 562 C CA . HIS A 1 77 ? 23.304 -9.406 -21.264 1.00 47.07 77 HIS A CA 1
ATOM 563 C C . HIS A 1 77 ? 23.295 -7.945 -21.701 1.00 42.43 77 HIS A C 1
ATOM 564 O O . HIS A 1 77 ? 24.280 -7.234 -21.531 1.00 41.56 77 HIS A O 1
ATOM 571 N N . GLY A 1 78 ? 22.175 -7.509 -22.268 1.00 38.90 78 GLY A N 1
ATOM 572 C CA . GLY A 1 78 ? 22.048 -6.132 -22.717 1.00 40.25 78 GLY A CA 1
ATOM 573 C C . GLY A 1 78 ? 22.071 -5.138 -21.568 1.00 38.01 78 GLY A C 1
ATOM 574 O O . GLY A 1 78 ? 21.676 -5.457 -20.444 1.00 34.75 78 GLY A O 1
ATOM 575 N N . ARG A 1 79 ? 22.543 -3.927 -21.838 1.00 38.76 79 ARG A N 1
ATOM 576 C CA . ARG A 1 79 ? 22.611 -2.909 -20.794 1.00 39.66 79 ARG A CA 1
ATOM 577 C C . ARG A 1 79 ? 21.258 -2.242 -20.540 1.00 35.11 79 ARG A C 1
ATOM 578 O O . ARG A 1 79 ? 20.428 -2.114 -21.444 1.00 34.26 79 ARG A O 1
ATOM 586 N N . GLY A 1 80 ? 21.044 -1.821 -19.301 1.00 35.12 80 GLY A N 1
ATOM 587 C CA . GLY A 1 80 ? 19.797 -1.167 -18.958 1.00 41.06 80 GLY A CA 1
ATOM 588 C C . GLY A 1 80 ? 19.738 0.241 -19.515 1.00 37.65 80 GLY A C 1
ATOM 589 O O . GLY A 1 80 ? 20.773 0.870 -19.736 1.00 40.96 80 GLY A O 1
ATOM 590 N N . GLY A 1 81 ? 18.528 0.731 -19.763 1.00 40.19 81 GLY A N 1
ATOM 591 C CA . GLY A 1 81 ? 18.377 2.080 -20.276 1.00 34.79 81 GLY A CA 1
ATOM 592 C C . GLY A 1 81 ? 18.552 3.086 -19.150 1.00 34.12 81 GLY A C 1
ATOM 593 O O . GLY A 1 81 ? 18.385 2.742 -17.982 1.00 35.00 81 GLY A O 1
ATOM 594 N N . GLU A 1 82 ? 18.896 4.325 -19.493 1.00 40.32 82 GLU A N 1
ATOM 595 C CA . GLU A 1 82 ? 19.082 5.369 -18.487 1.00 33.89 82 GLU A CA 1
ATOM 596 C C . GLU A 1 82 ? 17.736 5.884 -17.999 1.00 33.31 82 GLU A C 1
ATOM 597 O O . GLU A 1 82 ? 16.749 5.871 -18.740 1.00 28.92 82 GLU A O 1
ATOM 603 N N . ASP A 1 83 ? 17.702 6.346 -16.754 1.00 29.52 83 ASP A N 1
ATOM 604 C CA . ASP A 1 83 ? 16.482 6.920 -16.203 1.00 35.01 83 ASP A CA 1
ATOM 605 C C . ASP A 1 83 ? 16.341 8.322 -16.784 1.00 35.02 83 ASP A C 1
ATOM 606 O O . ASP A 1 83 ? 17.293 8.879 -17.327 1.00 35.78 83 ASP A O 1
ATOM 611 N N . LEU A 1 84 ? 15.142 8.877 -16.682 1.00 31.16 84 LEU A N 1
ATOM 612 C CA . LEU A 1 84 ? 14.872 10.218 -17.165 1.00 30.70 84 LEU A CA 1
ATOM 613 C C . LEU A 1 84 ? 14.258 10.981 -15.995 1.00 32.12 84 LEU A C 1
ATOM 614 O O . LEU A 1 84 ? 13.247 10.561 -15.412 1.00 27.38 84 LEU A O 1
ATOM 619 N N . VAL A 1 85 ? 14.891 12.087 -15.631 1.00 29.04 85 VAL A N 1
ATOM 620 C CA . VAL A 1 85 ? 14.406 12.899 -14.526 1.00 30.89 85 VAL A CA 1
ATOM 621 C C . VAL A 1 85 ? 13.836 14.209 -15.042 1.00 28.15 85 VAL A C 1
ATOM 622 O O . VAL A 1 85 ? 14.499 14.937 -15.773 1.00 32.97 85 VAL A O 1
ATOM 626 N N . ILE A 1 86 ? 12.593 14.492 -14.675 1.00 27.35 86 ILE A N 1
ATOM 627 C CA . ILE A 1 86 ? 11.939 15.728 -15.087 1.00 27.03 86 ILE A CA 1
ATOM 628 C C . ILE A 1 86 ? 11.921 16.667 -13.879 1.00 33.56 86 ILE A C 1
ATOM 629 O O . ILE A 1 86 ? 11.328 16.345 -12.844 1.00 28.71 86 ILE A O 1
ATOM 634 N N . GLU A 1 87 ? 12.574 17.820 -14.009 1.00 30.84 87 GLU A N 1
ATOM 635 C CA . GLU A 1 87 ? 12.641 18.779 -12.913 1.00 29.84 87 GLU A CA 1
ATOM 636 C C . GLU A 1 87 ? 11.456 19.738 -12.904 1.00 28.56 87 GLU A C 1
ATOM 637 O O . GLU A 1 87 ? 11.087 20.299 -13.935 1.00 26.09 87 GLU A O 1
ATOM 643 N N . VAL A 1 88 ? 10.848 19.889 -11.727 1.00 29.65 88 VAL A N 1
ATOM 644 C CA . VAL A 1 88 ? 9.704 20.778 -11.537 1.00 26.80 88 VAL A CA 1
ATOM 645 C C . VAL A 1 88 ? 9.971 21.673 -10.315 1.00 25.88 88 VAL A C 1
ATOM 646 O O . VAL A 1 88 ? 10.892 21.419 -9.540 1.00 24.82 88 VAL A O 1
ATOM 650 N N . PRO A 1 89 ? 9.170 22.734 -10.130 1.00 25.02 89 PRO A N 1
ATOM 651 C CA . PRO A 1 89 ? 9.375 23.626 -8.981 1.00 28.18 89 PRO A CA 1
ATOM 652 C C . PRO A 1 89 ? 9.097 22.934 -7.658 1.00 29.56 89 PRO A C 1
ATOM 653 O O . PRO A 1 89 ? 8.448 21.885 -7.621 1.00 27.63 89 PRO A O 1
ATOM 657 N N . ARG A 1 90 ? 9.609 23.504 -6.571 1.00 29.22 90 ARG A N 1
ATOM 658 C CA . ARG A 1 90 ? 9.308 22.960 -5.253 1.00 27.49 90 ARG A CA 1
ATOM 659 C C . ARG A 1 90 ? 7.858 23.409 -5.091 1.00 26.09 90 ARG A C 1
ATOM 660 O O . ARG A 1 90 ? 7.483 24.477 -5.594 1.00 25.40 90 ARG A O 1
ATOM 668 N N . GLY A 1 91 ? 7.041 22.609 -4.416 1.00 24.32 91 GLY A N 1
ATOM 669 C CA . GLY A 1 91 ? 5.641 22.977 -4.257 1.00 24.09 91 GLY A CA 1
ATOM 670 C C . GLY A 1 91 ? 4.823 22.627 -5.494 1.00 30.18 91 GLY A C 1
ATOM 671 O O . GLY A 1 91 ? 4.022 23.431 -5.994 1.00 28.10 91 GLY A O 1
ATOM 672 N N . THR A 1 92 ? 5.021 21.410 -5.990 1.00 25.84 92 THR A N 1
ATOM 673 C CA . THR A 1 92 ? 4.311 20.945 -7.169 1.00 28.23 92 THR A CA 1
ATOM 674 C C . THR A 1 92 ? 3.491 19.710 -6.842 1.00 30.49 92 THR A C 1
ATOM 675 O O . THR A 1 92 ? 4.013 18.739 -6.285 1.00 28.68 92 THR A O 1
ATOM 679 N N . ARG A 1 93 ? 2.211 19.763 -7.203 1.00 30.01 93 ARG A N 1
ATOM 680 C CA . ARG A 1 93 ? 1.281 18.659 -7.004 1.00 37.67 93 ARG A CA 1
ATOM 681 C C . ARG A 1 93 ? 1.329 17.804 -8.266 1.00 26.37 93 ARG A C 1
ATOM 682 O O . ARG A 1 93 ? 1.196 18.327 -9.369 1.00 31.63 93 ARG A O 1
ATOM 690 N N . VAL A 1 94 ? 1.512 16.497 -8.104 1.00 33.11 94 VAL A N 1
ATOM 691 C CA . VAL A 1 94 ? 1.575 15.583 -9.250 1.00 34.83 94 VAL A CA 1
ATOM 692 C C . VAL A 1 94 ? 0.352 14.661 -9.297 1.00 31.73 94 VAL A C 1
ATOM 693 O O . VAL A 1 94 ? 0.212 13.778 -8.454 1.00 37.47 94 VAL A O 1
ATOM 697 N N . PHE A 1 95 ? -0.528 14.880 -10.271 1.00 37.00 95 PHE A N 1
ATOM 698 C CA . PHE A 1 95 ? -1.731 14.054 -10.433 1.00 42.09 95 PHE A CA 1
ATOM 699 C C . PHE A 1 95 ? -1.726 13.266 -11.743 1.00 36.89 95 PHE A C 1
ATOM 700 O O . PHE A 1 95 ? -1.125 13.681 -12.736 1.00 36.44 95 PHE A O 1
ATOM 708 N N . ASP A 1 96 ? -2.416 12.132 -11.750 1.00 42.43 96 ASP A N 1
ATOM 709 C CA . ASP A 1 96 ? -2.538 11.364 -12.979 1.00 40.24 96 ASP A CA 1
ATOM 710 C C . ASP A 1 96 ? -3.584 12.184 -13.736 1.00 39.60 96 ASP A C 1
ATOM 711 O O . ASP A 1 96 ? -4.655 12.468 -13.201 1.00 44.63 96 ASP A O 1
ATOM 716 N N . ALA A 1 97 ? -3.267 12.584 -14.961 1.00 37.07 97 ALA A N 1
ATOM 717 C CA . ALA A 1 97 ? -4.167 13.404 -15.761 1.00 39.49 97 ALA A CA 1
ATOM 718 C C . ALA A 1 97 ? -5.473 12.723 -16.163 1.00 49.14 97 ALA A C 1
ATOM 719 O O . ALA A 1 97 ? -6.377 13.375 -16.695 1.00 49.90 97 ALA A O 1
ATOM 721 N N . ASP A 1 98 ? -5.571 11.420 -15.916 1.00 50.51 98 ASP A N 1
ATOM 722 C CA . ASP A 1 98 ? -6.779 10.674 -16.259 1.00 52.13 98 ASP A CA 1
ATOM 723 C C . ASP A 1 98 ? -7.463 10.147 -15.010 1.00 53.09 98 ASP A C 1
ATOM 724 O O . ASP A 1 98 ? -8.686 10.182 -14.896 1.00 54.13 98 ASP A O 1
ATOM 729 N N . THR A 1 99 ? -6.662 9.670 -14.067 1.00 56.13 99 THR A N 1
ATOM 730 C CA . THR A 1 99 ? -7.177 9.109 -12.826 1.00 58.14 99 THR A CA 1
ATOM 731 C C . THR A 1 99 ? -7.585 10.149 -11.789 1.00 58.35 99 THR A C 1
ATOM 732 O O . THR A 1 99 ? -8.557 9.956 -11.058 1.00 62.03 99 THR A O 1
ATOM 736 N N . GLY A 1 100 ? -6.843 11.249 -11.721 1.00 53.91 100 GLY A N 1
ATOM 737 C CA . GLY A 1 100 ? -7.154 12.270 -10.742 1.00 48.56 100 GLY A CA 1
ATOM 738 C C . GLY A 1 100 ? -6.510 11.887 -9.424 1.00 48.81 100 GLY A C 1
ATOM 739 O O . GLY A 1 100 ? -6.631 12.592 -8.425 1.00 50.53 100 GLY A O 1
ATOM 740 N N . GLU A 1 101 ? -5.825 10.749 -9.428 1.00 41.92 101 GLU A N 1
ATOM 741 C CA . GLU A 1 101 ? -5.139 10.256 -8.244 1.00 45.27 101 GLU A CA 1
ATOM 742 C C . GLU A 1 101 ? -3.919 11.123 -7.945 1.00 48.05 101 GLU A C 1
ATOM 743 O O . GLU A 1 101 ? -3.216 11.561 -8.860 1.00 38.39 101 GLU A O 1
ATOM 749 N N . LEU A 1 102 ? -3.674 11.364 -6.661 1.00 46.42 102 LEU A N 1
ATOM 750 C CA . LEU A 1 102 ? -2.533 12.166 -6.241 1.00 47.37 102 LEU A CA 1
ATOM 751 C C . LEU A 1 102 ? -1.336 11.251 -6.080 1.00 44.93 102 LEU A C 1
ATOM 752 O O . LEU A 1 102 ? -1.327 10.377 -5.212 1.00 42.80 102 LEU A O 1
ATOM 757 N N . LEU A 1 103 ? -0.329 11.447 -6.921 1.00 38.91 103 LEU A N 1
ATOM 758 C CA . LEU A 1 103 ? 0.866 10.623 -6.854 1.00 39.28 103 LEU A CA 1
ATOM 759 C C . LEU A 1 103 ? 1.814 11.191 -5.808 1.00 41.36 103 LEU A C 1
ATOM 760 O O . LEU A 1 103 ? 2.465 10.445 -5.071 1.00 37.86 103 LEU A O 1
ATOM 765 N N . ALA A 1 104 ? 1.883 12.517 -5.734 1.00 33.99 104 ALA A N 1
ATOM 766 C CA . ALA A 1 104 ? 2.762 13.154 -4.773 1.00 32.87 104 ALA A CA 1
ATOM 767 C C . ALA A 1 104 ? 2.647 14.668 -4.728 1.00 33.52 104 ALA A C 1
ATOM 768 O O . ALA A 1 104 ? 2.092 15.310 -5.626 1.00 34.86 104 ALA A O 1
ATOM 770 N N . ASP A 1 105 ? 3.185 15.212 -3.643 1.00 32.50 105 ASP A N 1
ATOM 771 C CA . ASP A 1 105 ? 3.262 16.641 -3.402 1.00 32.38 105 ASP A CA 1
ATOM 772 C C . ASP A 1 105 ? 4.764 16.851 -3.212 1.00 33.64 105 ASP A C 1
ATOM 773 O O . ASP A 1 105 ? 5.321 16.501 -2.172 1.00 33.38 105 ASP A O 1
ATOM 778 N N . LEU A 1 106 ? 5.420 17.375 -4.241 1.00 35.22 106 LEU A N 1
ATOM 779 C CA . LEU A 1 106 ? 6.863 17.614 -4.191 1.00 30.66 106 LEU A CA 1
ATOM 780 C C . LEU A 1 106 ? 7.104 19.010 -3.622 1.00 28.00 106 LEU A C 1
ATOM 781 O O . LEU A 1 106 ? 6.912 20.013 -4.304 1.00 31.74 106 LEU A O 1
ATOM 786 N N . THR A 1 107 ? 7.526 19.061 -2.364 1.00 31.34 107 THR A N 1
ATOM 787 C CA . THR A 1 107 ? 7.746 20.325 -1.675 1.00 27.55 107 THR A CA 1
ATOM 788 C C . THR A 1 107 ? 9.190 20.641 -1.272 1.00 35.23 107 THR A C 1
ATOM 789 O O . THR A 1 107 ? 9.556 21.810 -1.155 1.00 32.27 107 THR A O 1
ATOM 793 N N . GLU A 1 108 ? 10.004 19.610 -1.061 1.00 31.92 108 GLU A N 1
ATOM 794 C CA . GLU A 1 108 ? 11.391 19.802 -0.635 1.00 37.22 108 GLU A CA 1
ATOM 795 C C . GLU A 1 108 ? 12.408 19.797 -1.767 1.00 36.33 108 GLU A C 1
ATOM 796 O O . GLU A 1 108 ? 12.188 19.205 -2.820 1.00 33.44 108 GLU A O 1
ATOM 802 N N . GLU A 1 109 ? 13.538 20.451 -1.535 1.00 35.91 109 GLU A N 1
ATOM 803 C CA . GLU A 1 109 ? 14.593 20.507 -2.533 1.00 33.87 109 GLU A CA 1
ATOM 804 C C . GLU A 1 109 ? 15.051 19.094 -2.876 1.00 32.65 109 GLU A C 1
ATOM 805 O O . GLU A 1 109 ? 15.372 18.299 -1.993 1.00 31.18 109 GLU A O 1
ATOM 811 N N . GLY A 1 110 ? 15.065 18.784 -4.168 1.00 32.85 110 GLY A N 1
ATOM 812 C CA . GLY A 1 110 ? 15.496 17.473 -4.608 1.00 30.39 110 GLY A CA 1
ATOM 813 C C . GLY A 1 110 ? 14.518 16.349 -4.321 1.00 29.62 110 GLY A C 1
ATOM 814 O O . GLY A 1 110 ? 14.838 15.189 -4.569 1.00 36.02 110 GLY A O 1
ATOM 815 N N . GLN A 1 111 ? 13.331 16.664 -3.807 1.00 26.85 111 GLN A N 1
ATOM 816 C CA . GLN A 1 111 ? 12.364 15.608 -3.528 1.00 33.31 111 GLN A CA 1
ATOM 817 C C . GLN A 1 111 ? 11.993 14.938 -4.847 1.00 37.42 111 GLN A C 1
ATOM 818 O O . GLN A 1 111 ? 11.654 15.616 -5.815 1.00 32.60 111 GLN A O 1
ATOM 824 N N . THR A 1 112 ? 12.028 13.608 -4.863 1.00 37.14 112 THR A N 1
ATOM 825 C CA . THR A 1 112 ? 11.751 12.843 -6.075 1.00 36.85 112 THR A CA 1
ATOM 826 C C . THR A 1 112 ? 10.612 11.826 -5.972 1.00 39.44 112 THR A C 1
ATOM 827 O O . THR A 1 112 ? 10.308 11.304 -4.899 1.00 35.35 112 THR A O 1
ATOM 831 N N . VAL A 1 113 ? 9.988 11.543 -7.109 1.00 36.25 113 VAL A N 1
ATOM 832 C CA . VAL A 1 113 ? 8.924 10.552 -7.160 1.00 35.73 113 VAL A CA 1
ATOM 833 C C . VAL A 1 113 ? 8.963 9.797 -8.488 1.00 33.23 113 VAL A C 1
ATOM 834 O O . VAL A 1 113 ? 9.150 10.387 -9.556 1.00 31.28 113 VAL A O 1
ATOM 838 N N . LEU A 1 114 ? 8.819 8.479 -8.405 1.00 34.00 114 LEU A N 1
ATOM 839 C CA . LEU A 1 114 ? 8.796 7.627 -9.590 1.00 35.67 114 LEU A CA 1
ATOM 840 C C . LEU A 1 114 ? 7.393 7.732 -10.185 1.00 29.36 114 LEU A C 1
ATOM 841 O O . LEU A 1 114 ? 6.405 7.520 -9.484 1.00 35.24 114 LEU A O 1
ATOM 846 N N . VAL A 1 115 ? 7.303 8.058 -11.469 1.00 31.18 115 VAL A N 1
ATOM 847 C CA . VAL A 1 115 ? 6.013 8.195 -12.129 1.00 29.25 115 VAL A CA 1
ATOM 848 C C . VAL A 1 115 ? 5.797 7.178 -13.253 1.00 33.87 115 VAL A C 1
ATOM 849 O O . VAL A 1 115 ? 4.697 7.059 -13.787 1.00 34.52 115 VAL A O 1
ATOM 853 N N . ALA A 1 116 ? 6.847 6.459 -13.624 1.00 28.13 116 ALA A N 1
ATOM 854 C CA . ALA A 1 116 ? 6.730 5.451 -14.675 1.00 32.44 116 ALA A CA 1
ATOM 855 C C . ALA A 1 116 ? 7.896 4.473 -14.590 1.00 36.19 116 ALA A C 1
ATOM 856 O O . ALA A 1 116 ? 9.059 4.858 -14.737 1.00 28.76 116 ALA A O 1
ATOM 858 N N . ARG A 1 117 ? 7.566 3.206 -14.344 1.00 35.64 117 ARG A N 1
ATOM 859 C CA . ARG A 1 117 ? 8.545 2.134 -14.206 1.00 29.20 117 ARG A CA 1
ATOM 860 C C . ARG A 1 117 ? 8.976 1.533 -15.543 1.00 30.56 117 ARG A C 1
ATOM 861 O O . ARG A 1 117 ? 8.134 1.150 -16.362 1.00 31.00 117 ARG A O 1
ATOM 869 N N . GLY A 1 118 ? 10.286 1.449 -15.759 1.00 25.55 118 GLY A N 1
ATOM 870 C CA . GLY A 1 118 ? 10.785 0.862 -16.991 1.00 31.50 118 GLY A CA 1
ATOM 871 C C . GLY A 1 118 ? 10.497 -0.634 -16.982 1.00 31.42 118 GLY A C 1
ATOM 872 O O . GLY A 1 118 ? 10.482 -1.262 -15.921 1.00 31.77 118 GLY A O 1
ATOM 873 N N . GLY A 1 119 ? 10.257 -1.207 -18.153 1.00 32.51 119 GLY A N 1
ATOM 874 C CA . GLY A 1 119 ? 9.973 -2.628 -18.229 1.00 32.09 119 GLY A CA 1
ATOM 875 C C . GLY A 1 119 ? 11.189 -3.507 -18.000 1.00 32.98 119 GLY A C 1
ATOM 876 O O . GLY A 1 119 ? 12.320 -3.135 -18.313 1.00 37.06 119 GLY A O 1
ATOM 877 N N . ALA A 1 120 ? 10.956 -4.687 -17.447 1.00 30.33 120 ALA A N 1
ATOM 878 C CA . ALA A 1 120 ? 12.041 -5.614 -17.187 1.00 28.78 120 ALA A CA 1
ATOM 879 C C . ALA A 1 120 ? 12.545 -6.158 -18.517 1.00 22.75 120 ALA A C 1
ATOM 880 O O . ALA A 1 120 ? 11.808 -6.201 -19.509 1.00 26.65 120 ALA A O 1
ATOM 882 N N . GLY A 1 121 ? 13.812 -6.547 -18.543 1.00 27.69 121 GLY A N 1
ATOM 883 C CA . GLY A 1 121 ? 14.374 -7.098 -19.758 1.00 32.32 121 GLY A CA 1
ATOM 884 C C . GLY A 1 121 ? 13.941 -8.549 -19.852 1.00 36.00 121 GLY A C 1
ATOM 885 O O . GLY A 1 121 ? 13.705 -9.197 -18.829 1.00 35.41 121 GLY A O 1
ATOM 886 N N . GLY A 1 122 ? 13.829 -9.059 -21.074 1.00 36.14 122 GLY A N 1
ATOM 887 C CA . GLY A 1 122 ? 13.423 -10.440 -21.262 1.00 35.36 122 GLY A CA 1
ATOM 888 C C . GLY A 1 122 ? 14.552 -11.429 -21.039 1.00 34.78 122 GLY A C 1
ATOM 889 O O . GLY A 1 122 ? 15.708 -11.145 -21.353 1.00 34.02 122 GLY A O 1
ATOM 890 N N . ARG A 1 123 ? 14.218 -12.595 -20.492 1.00 34.81 123 ARG A N 1
ATOM 891 C CA . ARG A 1 123 ? 15.209 -13.634 -20.237 1.00 37.82 123 ARG A CA 1
ATOM 892 C C . ARG A 1 123 ? 15.590 -14.311 -21.545 1.00 36.46 123 ARG A C 1
ATOM 893 O O . ARG A 1 123 ? 14.746 -14.481 -22.430 1.00 36.70 123 ARG A O 1
ATOM 901 N N . GLY A 1 124 ? 16.861 -14.694 -21.662 1.00 39.18 124 GLY A N 1
ATOM 902 C CA . GLY A 1 124 ? 17.329 -15.372 -22.860 1.00 34.92 124 GLY A CA 1
ATOM 903 C C . GLY A 1 124 ? 16.990 -16.856 -22.816 1.00 32.10 124 GLY A C 1
ATOM 904 O O . GLY A 1 124 ? 16.525 -17.357 -21.793 1.00 37.71 124 GLY A O 1
ATOM 905 N N . ASN A 1 125 ? 17.231 -17.569 -23.913 1.00 35.12 125 ASN A N 1
ATOM 906 C CA . ASN A 1 125 ? 16.908 -18.992 -23.963 1.00 37.77 125 ASN A CA 1
ATOM 907 C C . ASN A 1 125 ? 17.687 -19.811 -22.940 1.00 39.48 125 ASN A C 1
ATOM 908 O O . ASN A 1 125 ? 17.197 -20.817 -22.434 1.00 39.04 125 ASN A O 1
ATOM 913 N N . MET A 1 126 ? 18.889 -19.353 -22.614 1.00 42.57 126 MET A N 1
ATOM 914 C CA . MET A 1 126 ? 19.750 -20.043 -21.670 1.00 45.21 126 MET A CA 1
ATOM 915 C C . MET A 1 126 ? 19.088 -20.182 -20.304 1.00 49.51 126 MET A C 1
ATOM 916 O O . MET A 1 126 ? 19.394 -21.101 -19.544 1.00 52.03 126 MET A O 1
ATOM 921 N N . HIS A 1 127 ? 18.166 -19.272 -20.010 1.00 49.80 127 HIS A N 1
ATOM 922 C CA . HIS A 1 127 ? 17.462 -19.246 -18.730 1.00 50.85 127 HIS A CA 1
ATOM 923 C C . HIS A 1 127 ? 16.401 -20.339 -18.576 1.00 50.65 127 HIS A C 1
ATOM 924 O O . HIS A 1 127 ? 15.997 -20.670 -17.458 1.00 45.38 127 HIS A O 1
ATOM 931 N N . PHE A 1 128 ? 15.953 -20.907 -19.692 1.00 48.71 128 PHE A N 1
ATOM 932 C CA . PHE A 1 128 ? 14.920 -21.935 -19.633 1.00 45.34 128 PHE A CA 1
ATOM 933 C C . PHE A 1 128 ? 15.394 -23.368 -19.833 1.00 47.04 128 PHE A C 1
ATOM 934 O O . PHE A 1 128 ? 14.582 -24.258 -20.087 1.00 48.35 128 PHE A O 1
ATOM 942 N N . VAL A 1 129 ? 16.699 -23.594 -19.721 1.00 46.60 129 VAL A N 1
ATOM 943 C CA . VAL A 1 129 ? 17.238 -24.937 -19.876 1.00 50.29 129 VAL A CA 1
ATOM 944 C C . VAL A 1 129 ? 16.811 -25.768 -18.675 1.00 54.45 129 VAL A C 1
ATOM 945 O O . VAL A 1 129 ? 16.775 -25.273 -17.551 1.00 57.81 129 VAL A O 1
ATOM 949 N N . SER A 1 130 ? 16.474 -27.029 -18.922 1.00 58.68 130 SER A N 1
ATOM 950 C CA . SER A 1 130 ? 16.059 -27.937 -17.860 1.00 59.17 130 SER A CA 1
ATOM 951 C C . SER A 1 130 ? 16.310 -29.367 -18.329 1.00 58.72 130 SER A C 1
ATOM 952 O O . SER A 1 130 ? 16.702 -29.590 -19.474 1.00 59.25 130 SER A O 1
ATOM 955 N N . PRO A 1 131 ? 16.106 -30.356 -17.445 1.00 61.75 131 PRO A N 1
ATOM 956 C CA . PRO A 1 131 ? 16.329 -31.746 -17.845 1.00 60.78 131 PRO A CA 1
ATOM 957 C C . PRO A 1 131 ? 15.687 -32.075 -19.188 1.00 59.46 131 PRO A C 1
ATOM 958 O O . PRO A 1 131 ? 16.300 -32.734 -20.027 1.00 61.11 131 PRO A O 1
ATOM 962 N N . THR A 1 132 ? 14.461 -31.603 -19.394 1.00 55.27 132 THR A N 1
ATOM 963 C CA . THR A 1 132 ? 13.755 -31.861 -20.644 1.00 58.69 132 THR A CA 1
ATOM 964 C C . THR A 1 132 ? 14.226 -30.942 -21.769 1.00 59.35 132 THR A C 1
ATOM 965 O O . THR A 1 132 ? 14.271 -31.353 -22.929 1.00 59.29 132 THR A O 1
ATOM 969 N N . ARG A 1 133 ? 14.571 -29.700 -21.432 1.00 57.89 133 ARG A N 1
ATOM 970 C CA . ARG A 1 133 ? 15.025 -28.738 -22.438 1.00 56.60 133 ARG A CA 1
ATOM 971 C C . ARG A 1 133 ? 16.529 -28.533 -22.406 1.00 57.38 133 ARG A C 1
ATOM 972 O O . ARG A 1 133 ? 17.040 -27.757 -21.597 1.00 59.14 133 ARG A O 1
ATOM 980 N N . GLN A 1 134 ? 17.234 -29.217 -23.297 1.00 56.77 134 GLN A N 1
ATOM 981 C CA . GLN A 1 134 ? 18.679 -29.090 -23.368 1.00 59.33 134 GLN A CA 1
ATOM 982 C C . GLN A 1 134 ? 19.003 -27.797 -24.112 1.00 56.06 134 GLN A C 1
ATOM 983 O O . GLN A 1 134 ? 19.880 -27.039 -23.706 1.00 57.00 134 GLN A O 1
ATOM 989 N N . ALA A 1 135 ? 18.269 -27.539 -25.190 1.00 52.38 135 ALA A N 1
ATOM 990 C CA . ALA A 1 135 ? 18.490 -26.345 -25.999 1.00 49.35 135 ALA A CA 1
ATOM 991 C C . ALA A 1 135 ? 17.192 -25.599 -26.312 1.00 39.08 135 ALA A C 1
ATOM 992 O O . ALA A 1 135 ? 16.629 -25.733 -27.394 1.00 39.47 135 ALA A O 1
ATOM 994 N N . PRO A 1 136 ? 16.704 -24.795 -25.361 1.00 37.53 136 PRO A N 1
ATOM 995 C CA . PRO A 1 136 ? 15.465 -24.025 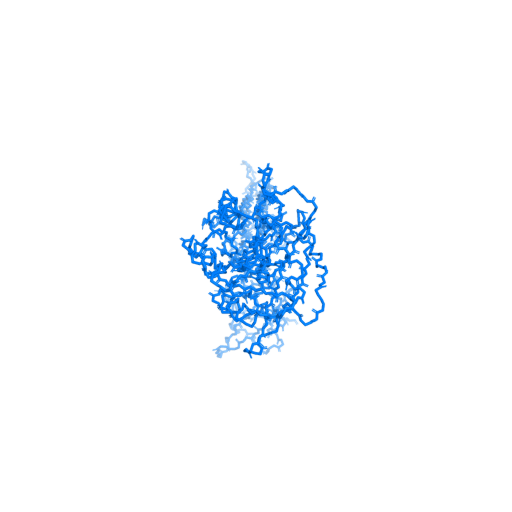-25.545 1.00 40.31 136 PRO A CA 1
ATOM 996 C C . PRO A 1 136 ? 15.502 -23.145 -26.800 1.00 38.86 136 PRO A C 1
ATOM 997 O O . PRO A 1 136 ? 16.515 -22.509 -27.092 1.00 38.69 136 PRO A O 1
ATOM 1001 N N . ARG A 1 137 ? 14.394 -23.111 -27.534 1.00 35.45 137 ARG A N 1
ATOM 1002 C CA . ARG A 1 137 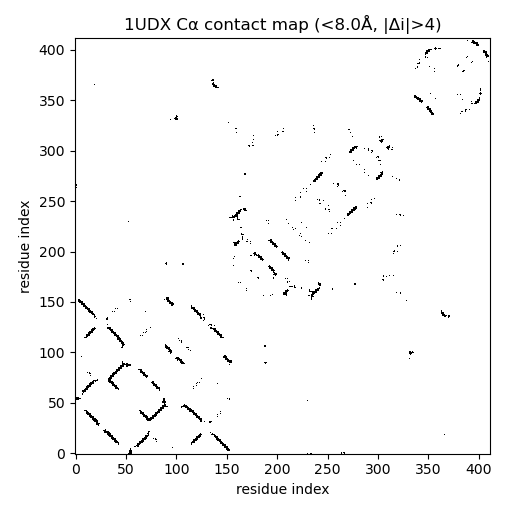? 14.303 -22.299 -28.742 1.00 37.41 137 ARG A CA 1
ATOM 1003 C C . ARG A 1 137 ? 13.286 -21.168 -28.590 1.00 32.38 137 ARG A C 1
ATOM 1004 O O . ARG A 1 137 ? 12.718 -20.683 -29.570 1.00 30.64 137 ARG A O 1
ATOM 1012 N N . PHE A 1 138 ? 13.059 -20.755 -27.350 1.00 32.47 138 PHE A N 1
ATOM 1013 C CA . PHE A 1 138 ? 12.141 -19.664 -27.071 1.00 31.08 138 PHE A CA 1
ATOM 1014 C C . PHE A 1 138 ? 12.770 -18.763 -26.016 1.00 29.46 138 PHE A C 1
ATOM 1015 O O . PHE A 1 138 ? 13.751 -19.138 -25.375 1.00 30.22 138 PHE A O 1
ATOM 1023 N N . ALA A 1 139 ? 12.212 -17.571 -25.848 1.00 29.99 139 ALA A N 1
ATOM 1024 C CA . ALA A 1 139 ? 12.730 -16.627 -24.870 1.00 28.18 139 ALA A CA 1
ATOM 1025 C C . ALA A 1 139 ? 11.659 -15.597 -24.513 1.00 31.18 139 ALA A C 1
ATOM 1026 O O . ALA A 1 139 ? 10.518 -15.685 -24.978 1.00 33.94 139 ALA A O 1
ATOM 1028 N N . GLU A 1 140 ? 12.032 -14.622 -23.687 1.00 32.71 140 GLU A N 1
ATOM 1029 C CA . GLU A 1 140 ? 11.097 -13.575 -23.284 1.00 35.64 140 GLU A CA 1
ATOM 1030 C C . GLU A 1 140 ? 11.435 -12.262 -23.970 1.00 32.28 140 GLU A C 1
ATOM 1031 O O . GLU A 1 140 ? 12.595 -11.847 -24.001 1.00 34.61 140 GLU A O 1
ATOM 1037 N N . ALA A 1 141 ? 10.424 -11.620 -24.533 1.00 30.37 141 ALA A N 1
ATOM 1038 C CA . ALA A 1 141 ? 10.610 -10.320 -25.151 1.00 34.54 141 ALA A CA 1
ATOM 1039 C C . ALA A 1 141 ? 10.629 -9.345 -23.969 1.00 33.24 141 ALA A C 1
ATOM 1040 O O . ALA A 1 141 ? 10.157 -9.678 -22.879 1.00 25.01 141 ALA A O 1
ATOM 1042 N N . GLY A 1 142 ? 11.181 -8.156 -24.173 1.00 30.20 142 GLY A N 1
ATOM 1043 C CA . GLY A 1 142 ? 11.225 -7.180 -23.099 1.00 29.61 142 GLY A CA 1
ATOM 1044 C C . GLY A 1 142 ? 9.840 -6.691 -22.702 1.00 28.99 142 GLY A C 1
ATOM 1045 O O . GLY A 1 142 ? 8.926 -6.629 -23.521 1.00 31.28 142 GLY A O 1
ATOM 1046 N N . GLU A 1 143 ? 9.677 -6.352 -21.431 1.00 31.35 143 GLU A N 1
ATOM 1047 C CA . GLU A 1 143 ? 8.398 -5.854 -20.943 1.00 30.00 143 GLU A CA 1
ATOM 1048 C C . GLU A 1 143 ? 8.250 -4.375 -21.317 1.00 37.04 143 GLU A C 1
ATOM 1049 O O . GLU A 1 143 ? 9.213 -3.607 -21.245 1.00 31.21 143 GLU A O 1
ATOM 1055 N N . GLU A 1 144 ? 7.053 -3.979 -21.733 1.00 37.15 144 GLU A N 1
ATOM 1056 C CA . GLU A 1 144 ? 6.812 -2.583 -22.092 1.00 41.11 144 GLU A CA 1
ATOM 1057 C C . GLU A 1 144 ? 6.891 -1.709 -20.842 1.00 35.33 144 GLU A C 1
ATOM 1058 O O . GLU A 1 144 ? 6.572 -2.161 -19.745 1.00 29.06 144 GLU A O 1
ATOM 1064 N N . GLY A 1 145 ? 7.328 -0.464 -21.006 1.00 35.31 145 GLY A N 1
ATOM 1065 C CA . GLY A 1 145 ? 7.426 0.424 -19.861 1.00 37.65 145 GLY A CA 1
ATOM 1066 C C . GLY A 1 145 ? 6.106 1.115 -19.578 1.00 37.61 145 GLY A C 1
ATOM 1067 O O . GLY A 1 145 ? 5.270 1.243 -20.475 1.00 36.98 145 GLY A O 1
ATOM 1068 N N . GLU A 1 146 ? 5.904 1.558 -18.339 1.00 35.77 146 GLU A N 1
ATOM 1069 C CA . GLU A 1 146 ? 4.663 2.242 -17.997 1.00 37.80 146 GLU A CA 1
ATOM 1070 C C . GLU A 1 146 ? 4.553 3.545 -18.771 1.00 34.52 146 GLU A C 1
ATOM 1071 O O . GLU A 1 146 ? 5.553 4.189 -19.083 1.00 36.03 146 GLU A O 1
ATOM 1077 N N . LYS A 1 147 ? 3.320 3.922 -19.071 1.00 36.56 147 LYS A N 1
ATOM 1078 C CA . LYS A 1 147 ? 3.032 5.145 -19.796 1.00 39.86 147 LYS A CA 1
ATOM 1079 C C . LYS A 1 147 ? 1.807 5.774 -19.149 1.00 40.91 147 LYS A C 1
ATOM 1080 O O . LYS A 1 147 ? 0.860 5.073 -18.795 1.00 41.96 147 LYS A O 1
ATOM 1086 N N . ARG A 1 148 ? 1.834 7.089 -18.974 1.00 41.39 148 ARG A N 1
ATOM 1087 C CA . ARG A 1 148 ? 0.703 7.778 -18.373 1.00 41.57 148 ARG A CA 1
ATOM 1088 C C . ARG A 1 148 ? 0.785 9.276 -18.618 1.00 44.36 148 ARG A C 1
ATOM 1089 O O . ARG A 1 148 ? 1.815 9.794 -19.053 1.00 41.79 148 ARG A O 1
ATOM 1097 N N . ARG A 1 149 ? -0.322 9.956 -18.345 1.00 46.29 149 ARG A N 1
ATOM 1098 C CA . ARG A 1 149 ? -0.427 11.398 -18.502 1.00 42.71 149 ARG A CA 1
ATOM 1099 C C . ARG A 1 149 ? -0.396 11.986 -17.096 1.00 38.45 149 ARG A C 1
ATOM 1100 O O . ARG A 1 149 ? -1.062 11.482 -16.194 1.00 36.44 149 ARG A O 1
ATOM 1108 N N . LEU A 1 150 ? 0.379 13.048 -16.913 1.00 35.62 150 LEU A N 1
ATOM 1109 C CA . LEU A 1 150 ? 0.494 13.684 -15.608 1.00 33.63 150 LEU A CA 1
ATOM 1110 C C . LEU A 1 150 ? -0.016 15.116 -15.603 1.00 32.69 150 LEU A C 1
ATOM 1111 O O . LEU A 1 150 ? 0.352 15.920 -16.466 1.00 38.83 150 LEU A O 1
ATOM 1116 N N . ARG A 1 151 ? -0.869 15.436 -14.638 1.00 32.02 151 ARG A N 1
ATOM 1117 C CA . ARG A 1 151 ? -1.370 16.802 -14.523 1.00 36.53 151 ARG A CA 1
ATOM 1118 C C . ARG A 1 151 ? -0.619 17.443 -13.359 1.00 26.11 151 ARG A C 1
ATOM 1119 O O . ARG A 1 151 ? -0.724 17.003 -12.211 1.00 27.93 151 ARG A O 1
ATOM 1127 N N . LEU A 1 152 ? 0.146 18.478 -13.664 1.00 28.31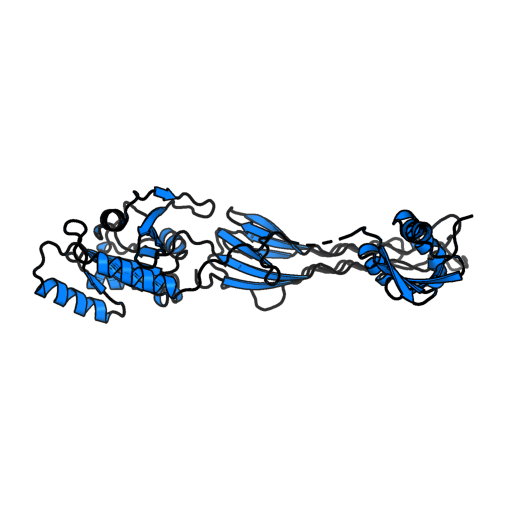 152 LEU A N 1
ATOM 1128 C CA . LEU A 1 152 ? 0.928 19.162 -12.643 1.00 33.79 152 LEU A CA 1
ATOM 1129 C C . LEU A 1 152 ? 0.279 20.490 -12.295 1.00 30.41 152 LEU A C 1
ATOM 1130 O O . LEU A 1 152 ? -0.207 21.199 -13.175 1.00 33.69 152 LEU A O 1
ATOM 1135 N N . GLU A 1 153 ? 0.262 20.820 -11.008 1.00 32.74 153 GLU A N 1
ATOM 1136 C CA . GLU A 1 153 ? -0.290 22.093 -10.583 1.00 35.64 153 GLU A CA 1
ATOM 1137 C C . GLU A 1 153 ? 0.524 22.646 -9.421 1.00 39.66 153 GLU A C 1
ATOM 1138 O O . GLU A 1 153 ? 0.848 21.932 -8.468 1.00 33.98 153 GLU A O 1
ATOM 1144 N N . LEU A 1 154 ? 0.886 23.920 -9.528 1.00 33.63 154 LEU A N 1
ATOM 1145 C CA . LEU A 1 154 ? 1.667 24.578 -8.489 1.00 30.79 154 LEU A CA 1
ATOM 1146 C C . LEU A 1 154 ? 0.826 24.862 -7.244 1.00 28.82 154 LEU A C 1
ATOM 1147 O O . LEU A 1 154 ? -0.297 25.365 -7.337 1.00 30.47 154 LEU A O 1
ATOM 1152 N N . MET A 1 155 ? 1.372 24.501 -6.089 1.00 26.45 155 MET A N 1
ATOM 1153 C CA . MET A 1 155 ? 0.715 24.713 -4.808 1.00 31.59 155 MET A CA 1
ATOM 1154 C C . MET A 1 155 ? 0.677 26.210 -4.505 1.00 39.57 155 MET A C 1
ATOM 1155 O O . MET A 1 155 ? 1.655 26.933 -4.724 1.00 37.32 155 MET A O 1
ATOM 1160 N N . LEU A 1 156 ? -0.456 26.673 -3.998 1.00 32.33 156 LEU A N 1
ATOM 1161 C CA . LEU A 1 156 ? -0.612 28.082 -3.674 1.00 33.47 156 LEU A CA 1
ATOM 1162 C C . LEU A 1 156 ? -0.340 28.338 -2.205 1.00 31.16 156 LEU A C 1
ATOM 1163 O O . LEU A 1 156 ? -0.391 27.418 -1.389 1.00 26.67 156 LEU A O 1
ATOM 1168 N N . ILE A 1 157 ? -0.024 29.586 -1.867 1.00 32.69 157 ILE A N 1
ATOM 1169 C CA . ILE A 1 157 ? 0.170 29.929 -0.463 1.00 31.65 157 ILE A CA 1
ATOM 1170 C C . ILE A 1 157 ? -1.148 30.553 0.025 1.00 29.79 157 ILE A C 1
ATOM 1171 O O . ILE A 1 157 ? -1.417 30.588 1.225 1.00 30.92 157 ILE A O 1
ATOM 1176 N N . ALA A 1 158 ? -1.962 31.028 -0.919 1.00 26.05 158 ALA A N 1
ATOM 1177 C CA . ALA A 1 158 ? -3.266 31.638 -0.623 1.00 24.54 158 ALA A CA 1
ATOM 1178 C C . ALA A 1 158 ? -3.981 31.969 -1.921 1.00 28.16 158 ALA A C 1
ATOM 1179 O O . ALA A 1 158 ? -3.375 31.930 -2.992 1.00 29.30 158 ALA A O 1
ATOM 1181 N N . ASP A 1 159 ? -5.269 32.292 -1.827 1.00 22.76 159 ASP A N 1
ATOM 1182 C CA . ASP A 1 159 ? -6.040 32.645 -3.015 1.00 26.84 159 ASP A CA 1
ATOM 1183 C C . ASP A 1 159 ? -5.640 34.019 -3.501 1.00 28.11 159 ASP A C 1
ATOM 1184 O O . ASP A 1 159 ? -5.522 34.245 -4.701 1.00 29.55 159 ASP A O 1
ATOM 1189 N N . VAL A 1 160 ? -5.426 34.937 -2.558 1.00 26.32 160 VAL A N 1
ATOM 1190 C CA . VAL A 1 160 ? -5.053 36.306 -2.892 1.00 26.12 160 VAL A CA 1
ATOM 1191 C C . VAL A 1 160 ? -3.737 36.682 -2.217 1.00 26.77 160 VAL A C 1
ATOM 1192 O O . VAL A 1 160 ? -3.530 36.412 -1.028 1.00 26.42 160 VAL A O 1
ATOM 1196 N N . GLY A 1 161 ? -2.842 37.293 -2.983 1.00 22.86 161 GLY A N 1
ATOM 1197 C CA . GLY A 1 161 ? -1.570 37.713 -2.420 1.00 24.74 161 GLY A CA 1
ATOM 1198 C C . GLY A 1 161 ? -1.497 39.231 -2.329 1.00 25.69 161 GLY A C 1
ATOM 1199 O O . GLY A 1 161 ? -1.747 39.931 -3.316 1.00 26.47 161 GLY A O 1
ATOM 1200 N N . LEU A 1 162 ? -1.169 39.746 -1.149 1.00 23.11 162 LEU A N 1
ATOM 1201 C CA . LEU A 1 162 ? -1.053 41.193 -0.955 1.00 24.01 162 LEU A CA 1
ATOM 1202 C C . LEU A 1 162 ? 0.299 41.650 -1.494 1.00 27.11 162 LEU A C 1
ATOM 1203 O O . LEU A 1 162 ? 1.328 41.020 -1.240 1.00 27.81 162 LEU A O 1
ATOM 1208 N N . VAL A 1 163 ? 0.299 42.746 -2.238 1.00 28.68 163 VAL A N 1
ATOM 1209 C CA . VAL A 1 163 ? 1.541 43.264 -2.803 1.00 29.22 163 VAL A CA 1
ATOM 1210 C C . VAL A 1 163 ? 1.696 44.740 -2.495 1.00 30.54 163 VAL A C 1
ATOM 1211 O O . VAL A 1 163 ? 0.851 45.556 -2.875 1.00 30.66 163 VAL A O 1
ATOM 1215 N N . GLY A 1 164 ? 2.775 45.086 -1.801 1.00 26.31 164 GLY A N 1
ATOM 1216 C CA . GLY A 1 164 ? 2.986 46.480 -1.475 1.00 24.94 164 GLY A CA 1
ATOM 1217 C C . GLY A 1 164 ? 4.162 46.710 -0.555 1.00 25.46 164 GLY A C 1
ATOM 1218 O O . GLY A 1 164 ? 4.732 45.769 -0.012 1.00 25.83 164 GLY A O 1
ATOM 1219 N N . TYR A 1 165 ? 4.528 47.976 -0.389 1.00 28.11 165 TYR A N 1
ATOM 1220 C CA . TYR A 1 165 ? 5.640 48.341 0.480 1.00 29.60 165 TYR A CA 1
ATOM 1221 C C . TYR A 1 165 ? 5.154 48.491 1.912 1.00 29.54 165 TYR A C 1
ATOM 1222 O O . TYR A 1 165 ? 3.958 48.657 2.157 1.00 31.05 165 TYR A O 1
ATOM 1231 N N . PRO A 1 166 ? 6.079 48.439 2.875 1.00 33.92 166 PRO A N 1
ATOM 1232 C CA . PRO A 1 166 ? 5.753 48.569 4.299 1.00 35.48 166 PRO A CA 1
ATOM 1233 C C . PRO A 1 166 ? 4.772 49.699 4.638 1.00 34.60 166 PRO A C 1
ATOM 1234 O O . PRO A 1 166 ? 3.954 49.556 5.542 1.00 34.14 166 PRO A O 1
ATOM 1238 N N . ASN A 1 167 ? 4.839 50.811 3.909 1.00 33.31 167 ASN A N 1
ATOM 1239 C CA . ASN A 1 167 ? 3.954 51.939 4.194 1.00 31.89 167 ASN A CA 1
ATOM 1240 C C . ASN A 1 167 ? 2.498 51.744 3.779 1.00 32.42 167 ASN A C 1
ATOM 1241 O O . ASN A 1 167 ? 1.655 52.579 4.092 1.00 29.45 167 ASN A O 1
ATOM 1246 N N . ALA A 1 168 ? 2.197 50.645 3.090 1.00 35.15 168 ALA A N 1
ATOM 1247 C CA . ALA A 1 168 ? 0.833 50.386 2.625 1.00 32.80 168 ALA A CA 1
ATOM 1248 C C . ALA A 1 168 ? -0.147 49.958 3.716 1.00 32.25 168 ALA A C 1
ATOM 1249 O O . ALA A 1 168 ? -1.358 50.034 3.518 1.00 33.56 168 ALA A O 1
ATOM 1251 N N . GLY A 1 169 ? 0.368 49.497 4.852 1.00 30.88 169 GLY A N 1
ATOM 1252 C CA . GLY A 1 169 ? -0.503 49.067 5.930 1.00 31.98 169 GLY A CA 1
ATOM 1253 C C . GLY A 1 169 ? -1.149 47.719 5.662 1.00 34.11 169 GLY A C 1
ATOM 1254 O O . GLY A 1 169 ? -2.259 47.450 6.124 1.00 28.57 169 GLY A O 1
ATOM 1255 N N . LYS A 1 170 ? -0.445 46.864 4.926 1.00 32.77 170 LYS A N 1
ATOM 1256 C CA . LYS A 1 170 ? -0.945 45.533 4.582 1.00 35.33 170 LYS A CA 1
ATOM 1257 C C . LYS A 1 170 ? -1.433 44.682 5.756 1.00 37.08 170 LYS A C 1
ATOM 1258 O O . LYS A 1 170 ? -2.513 44.102 5.684 1.00 33.24 170 LYS A O 1
ATOM 1264 N N . SER A 1 171 ? -0.650 44.599 6.830 1.00 35.64 171 SER A N 1
ATOM 1265 C CA . SER A 1 171 ? -1.049 43.785 7.983 1.00 38.46 171 SER A CA 1
ATOM 1266 C C . SER A 1 171 ? -2.321 44.292 8.669 1.00 36.79 171 SER A C 1
ATOM 1267 O O . SER A 1 171 ? -3.222 43.508 8.960 1.00 35.52 171 SER A O 1
ATOM 1270 N N . SER A 1 172 ? -2.391 45.593 8.938 1.00 34.08 172 SER A N 1
ATOM 1271 C CA . SER A 1 172 ? -3.567 46.148 9.589 1.00 39.19 172 SER A CA 1
ATOM 1272 C C . SER A 1 172 ? -4.801 45.941 8.703 1.00 40.58 172 SER A C 1
ATOM 1273 O O . SER A 1 172 ? -5.882 45.644 9.203 1.00 39.08 172 SER A O 1
ATOM 1276 N N . LEU A 1 173 ? -4.633 46.071 7.388 1.00 37.11 173 LEU A N 1
ATOM 1277 C CA . LEU A 1 173 ? -5.744 45.864 6.460 1.00 38.29 173 LEU A CA 1
ATOM 1278 C C . LEU A 1 173 ? -6.221 44.412 6.505 1.00 39.05 173 LEU A C 1
ATOM 1279 O O . LEU A 1 173 ? -7.419 44.143 6.607 1.00 36.68 173 LEU A O 1
ATOM 1284 N N . LEU A 1 174 ? -5.272 43.483 6.421 1.00 37.13 174 LEU A N 1
ATOM 1285 C CA . LEU A 1 174 ? -5.579 42.060 6.443 1.00 38.52 174 LEU A CA 1
ATOM 1286 C C . LEU A 1 174 ? -6.283 41.687 7.739 1.00 38.84 174 LEU A C 1
ATOM 1287 O O . LEU A 1 174 ? -7.231 40.901 7.744 1.00 35.91 174 LEU A O 1
ATOM 1292 N N . ALA A 1 175 ? -5.813 42.253 8.842 1.00 36.32 175 ALA A N 1
ATOM 1293 C CA . ALA A 1 175 ? -6.416 41.967 10.135 1.00 39.50 175 ALA A CA 1
ATOM 1294 C C . ALA A 1 175 ? -7.878 42.438 10.164 1.00 39.05 175 ALA A C 1
ATOM 1295 O O . ALA A 1 175 ? -8.754 41.729 10.664 1.00 42.00 175 ALA A O 1
ATOM 1297 N N . ALA A 1 176 ? -8.135 43.619 9.603 1.00 34.70 176 ALA A N 1
ATOM 1298 C CA . ALA A 1 176 ? -9.480 44.196 9.575 1.00 39.91 176 ALA A CA 1
ATOM 1299 C C . ALA A 1 176 ? -10.460 43.435 8.683 1.00 43.01 176 ALA A C 1
ATOM 1300 O O . ALA A 1 176 ? -11.665 43.422 8.938 1.00 41.90 176 ALA A O 1
ATOM 1302 N N . MET A 1 177 ? -9.939 42.805 7.637 1.00 44.90 177 MET A N 1
ATOM 1303 C CA . MET A 1 177 ? -10.773 42.068 6.699 1.00 43.18 177 MET A CA 1
ATOM 1304 C C . MET A 1 177 ? -11.130 40.661 7.152 1.00 41.10 177 MET A C 1
ATOM 1305 O O . MET A 1 177 ? -12.085 40.075 6.658 1.00 44.49 177 MET A O 1
ATOM 1310 N N . THR A 1 178 ? -10.360 40.123 8.087 1.00 40.74 178 THR A N 1
ATOM 1311 C CA . THR A 1 178 ? -10.594 38.774 8.584 1.00 43.56 178 THR A CA 1
ATOM 1312 C C . THR A 1 178 ? -11.234 38.765 9.975 1.00 46.19 178 THR A C 1
ATOM 1313 O O . THR A 1 178 ? -11.070 39.701 10.758 1.00 44.57 178 THR A O 1
ATOM 1317 N N . ARG A 1 179 ? -11.972 37.701 10.271 1.00 48.82 179 ARG A N 1
ATOM 1318 C CA . ARG A 1 179 ? -12.620 37.571 11.566 1.00 55.94 179 ARG A CA 1
ATOM 1319 C C . ARG A 1 179 ? -11.619 36.859 12.463 1.00 56.48 179 ARG A C 1
ATOM 1320 O O . ARG A 1 179 ? -11.119 37.439 13.428 1.00 53.32 179 ARG A O 1
ATOM 1328 N N . ALA A 1 180 ? -11.318 35.603 12.135 1.00 54.81 180 ALA A N 1
ATOM 1329 C CA . ALA A 1 180 ? -10.343 34.837 12.900 1.00 53.00 180 ALA A CA 1
ATOM 1330 C C . ALA A 1 180 ? -9.004 35.534 12.684 1.00 52.80 180 ALA A C 1
ATOM 1331 O O . ALA A 1 180 ? -8.752 36.067 11.606 1.00 53.99 180 ALA A O 1
ATOM 1333 N N . HIS A 1 181 ? -8.150 35.538 13.700 1.00 53.63 181 HIS A N 1
ATOM 1334 C CA . HIS A 1 181 ? -6.854 36.197 13.583 1.00 55.87 181 HIS A CA 1
ATOM 1335 C C . HIS A 1 181 ? -5.923 35.475 12.604 1.00 52.95 181 HIS A C 1
ATOM 1336 O O . HIS A 1 181 ? -5.832 34.247 12.611 1.00 49.36 181 HIS A O 1
ATOM 1343 N N . PRO A 1 182 ? -5.228 36.235 11.736 1.00 51.68 182 PRO A N 1
ATOM 1344 C CA . PRO A 1 182 ? -4.300 35.662 10.751 1.00 54.32 182 PRO A CA 1
ATOM 1345 C C . PRO A 1 182 ? -3.181 34.878 11.430 1.00 51.71 182 PRO A C 1
ATOM 1346 O O . PRO A 1 182 ? -2.743 35.237 12.522 1.00 53.86 182 PRO A O 1
ATOM 1350 N N . LYS A 1 183 ? -2.717 33.817 10.778 1.00 48.71 183 LYS A N 1
ATOM 1351 C CA . LYS A 1 183 ? -1.663 32.972 11.336 1.00 47.21 183 LYS A CA 1
ATOM 1352 C C . LYS A 1 183 ? -0.477 32.800 10.393 1.00 41.79 183 LYS A C 1
ATOM 1353 O O . LYS A 1 183 ? -0.624 32.869 9.178 1.00 32.90 183 LYS A O 1
ATOM 1359 N N . ILE A 1 184 ? 0.702 32.571 10.961 1.00 43.47 184 ILE A N 1
ATOM 1360 C CA . ILE A 1 184 ? 1.886 32.358 10.143 1.00 46.74 184 ILE A CA 1
ATOM 1361 C C . ILE A 1 184 ?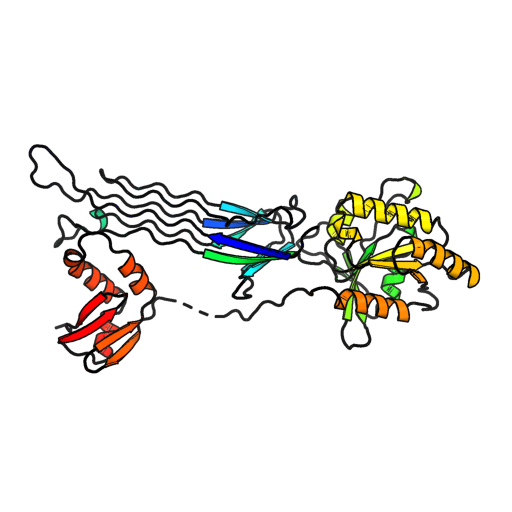 1.761 30.959 9.561 1.00 43.30 184 ILE A C 1
ATOM 1362 O O . ILE A 1 184 ? 1.512 29.997 10.289 1.00 44.26 184 ILE A O 1
ATOM 1367 N N . ALA A 1 185 ? 1.913 30.851 8.249 1.00 37.27 185 ALA A N 1
ATOM 1368 C CA . ALA A 1 185 ? 1.810 29.557 7.584 1.00 39.66 185 ALA A CA 1
ATOM 1369 C C . ALA A 1 185 ? 3.146 29.175 6.955 1.00 41.31 185 ALA A C 1
ATOM 1370 O O . ALA A 1 185 ? 3.479 29.630 5.862 1.00 42.11 185 ALA A O 1
ATOM 1372 N N . PRO A 1 186 ? 3.933 28.333 7.645 1.00 42.97 186 PRO A N 1
ATOM 1373 C CA . PRO A 1 186 ? 5.235 27.905 7.130 1.00 45.84 186 PRO A CA 1
ATOM 1374 C C . PRO A 1 186 ? 5.126 26.683 6.220 1.00 42.76 186 PRO A C 1
ATOM 1375 O O . PRO A 1 186 ? 5.350 25.553 6.652 1.00 46.63 186 PRO A O 1
ATOM 1379 N N . TYR A 1 187 ? 4.787 26.909 4.960 1.00 38.65 187 TYR A N 1
ATOM 1380 C CA . TYR A 1 187 ? 4.663 25.801 4.023 1.00 39.39 187 TYR A CA 1
ATOM 1381 C C . TYR A 1 187 ? 6.010 25.111 3.805 1.00 38.34 187 TYR A C 1
ATOM 1382 O O . TYR A 1 187 ? 7.063 25.746 3.859 1.00 39.93 187 TYR A O 1
ATOM 1391 N N . PRO A 1 188 ? 5.991 23.797 3.548 1.00 37.52 188 PRO A N 1
ATOM 1392 C CA . PRO A 1 188 ? 7.222 23.033 3.323 1.00 37.53 188 PRO A CA 1
ATOM 1393 C C . PRO A 1 188 ? 7.933 23.438 2.033 1.00 32.52 188 PRO A C 1
ATOM 1394 O O . PRO A 1 188 ? 9.110 23.142 1.845 1.00 36.16 188 PRO A O 1
ATOM 1398 N N . PHE A 1 189 ? 7.218 24.122 1.146 1.00 30.23 189 PHE A N 1
ATOM 1399 C CA . PHE A 1 189 ? 7.801 24.514 -0.130 1.00 33.30 189 PHE A CA 1
ATOM 1400 C C . PHE A 1 189 ? 8.219 25.979 -0.227 1.00 33.50 189 PHE A C 1
ATOM 1401 O O . PHE A 1 189 ? 8.699 26.415 -1.267 1.00 30.91 189 PHE A O 1
ATOM 1409 N N . THR A 1 190 ? 8.052 26.728 0.860 1.00 32.32 190 THR A N 1
ATOM 1410 C CA . THR A 1 190 ? 8.410 28.147 0.879 1.00 31.46 190 THR A CA 1
ATOM 1411 C C . THR A 1 190 ? 9.671 28.402 1.720 1.00 33.75 190 THR A C 1
ATOM 1412 O O . THR A 1 190 ? 10.029 27.600 2.586 1.00 32.06 190 THR A O 1
ATOM 1416 N N . THR A 1 191 ? 10.342 29.520 1.455 1.00 29.77 191 THR A N 1
ATOM 1417 C CA . THR A 1 191 ? 11.526 29.890 2.222 1.00 28.21 191 THR A CA 1
ATOM 1418 C C . THR A 1 191 ? 11.174 31.106 3.082 1.00 27.98 191 THR A C 1
ATOM 1419 O O . THR A 1 191 ? 11.936 31.499 3.961 1.00 30.47 191 THR A O 1
ATOM 1423 N N . LEU A 1 192 ? 10.010 31.693 2.813 1.00 32.83 192 LEU A N 1
ATOM 1424 C CA . LEU A 1 192 ? 9.498 32.835 3.577 1.00 30.29 192 LEU A CA 1
ATOM 1425 C C . LEU A 1 192 ? 8.098 32.447 4.038 1.00 36.28 192 LEU A C 1
ATOM 1426 O O . LEU A 1 192 ? 7.242 32.138 3.214 1.00 33.27 192 LEU A O 1
ATOM 1431 N N . SER A 1 193 ? 7.864 32.468 5.347 1.00 36.35 193 SER A N 1
ATOM 1432 C CA . SER A 1 193 ? 6.559 32.104 5.886 1.00 34.63 193 SER A CA 1
ATOM 1433 C C . SER A 1 193 ? 5.580 33.270 5.831 1.00 35.86 193 SER A C 1
ATOM 1434 O O . SER A 1 193 ? 5.772 34.299 6.474 1.00 34.43 193 SER A O 1
ATOM 1437 N N . PRO A 1 194 ? 4.500 33.114 5.056 1.00 35.72 194 PRO A N 1
ATOM 1438 C CA . PRO A 1 194 ? 3.476 34.150 4.903 1.00 34.12 194 PRO A CA 1
ATOM 1439 C C . PRO A 1 194 ? 2.507 34.191 6.069 1.00 29.75 194 PRO A C 1
ATOM 1440 O O . PRO A 1 194 ? 2.295 33.184 6.742 1.00 31.72 194 PRO A O 1
ATOM 1444 N N . ASN A 1 195 ? 1.940 35.365 6.320 1.00 29.70 195 ASN A N 1
ATOM 1445 C CA . ASN A 1 195 ? 0.919 35.486 7.348 1.00 33.54 195 ASN A CA 1
ATOM 1446 C C . ASN A 1 195 ? -0.362 35.207 6.553 1.00 34.39 195 ASN A C 1
ATOM 1447 O O . ASN A 1 195 ? -0.610 35.855 5.530 1.00 33.94 195 ASN A O 1
ATOM 1452 N N . LEU A 1 196 ? -1.151 34.235 7.007 1.00 32.85 196 LEU A N 1
ATOM 1453 C CA . LEU A 1 196 ? -2.388 33.855 6.329 1.00 37.25 196 LEU A CA 1
ATOM 1454 C C . LEU A 1 196 ? -3.647 34.285 7.069 1.00 34.82 196 LEU A C 1
ATOM 1455 O O . LEU A 1 196 ? -3.739 34.150 8.287 1.00 35.78 196 LEU A O 1
ATOM 1460 N N . GLY A 1 197 ? -4.619 34.779 6.312 1.00 33.02 197 GLY A N 1
ATOM 1461 C CA . GLY A 1 197 ? -5.883 35.203 6.889 1.00 36.06 197 GLY A CA 1
ATOM 1462 C C . GLY A 1 197 ? -7.047 34.683 6.061 1.00 42.11 197 GLY A C 1
ATOM 1463 O O . GLY A 1 197 ? -6.937 34.548 4.834 1.00 41.48 197 GLY A O 1
ATOM 1464 N N . VAL A 1 198 ? -8.163 34.383 6.721 1.00 38.55 198 VAL A N 1
ATOM 1465 C CA . VAL A 1 198 ? -9.344 33.875 6.026 1.00 39.18 198 VAL A CA 1
ATOM 1466 C C . VAL A 1 198 ? -10.454 34.932 5.953 1.00 40.12 198 VAL A C 1
ATOM 1467 O O . VAL A 1 198 ? -10.818 35.540 6.958 1.00 40.75 198 VAL A O 1
ATOM 1471 N N . VAL A 1 199 ? -10.982 35.163 4.758 1.00 44.29 199 VAL A N 1
ATOM 1472 C CA . VAL A 1 199 ? -12.036 36.160 4.590 1.00 52.24 199 VAL A CA 1
ATOM 1473 C C . VAL A 1 199 ? -13.408 35.527 4.429 1.00 58.24 199 VAL A C 1
ATOM 1474 O O . VAL A 1 199 ? -13.630 34.715 3.532 1.00 58.36 199 VAL A O 1
ATOM 1478 N N . GLU A 1 200 ? -14.328 35.909 5.308 1.00 69.23 200 GLU A N 1
ATOM 1479 C CA . GLU A 1 200 ? -15.691 35.397 5.269 1.00 78.07 200 GLU A CA 1
ATOM 1480 C C . GLU A 1 200 ? -16.523 36.252 4.314 1.00 82.63 200 GLU A C 1
ATOM 1481 O O . GLU A 1 200 ? -16.612 37.469 4.480 1.00 82.93 200 GLU A O 1
ATOM 1487 N N . VAL A 1 201 ? -17.128 35.613 3.315 1.00 89.10 201 VAL A N 1
ATOM 1488 C CA . VAL A 1 201 ? -17.941 36.328 2.332 1.00 94.53 201 VAL A CA 1
ATOM 1489 C C . VAL A 1 201 ? -19.440 36.050 2.453 1.00 98.71 201 VAL A C 1
ATOM 1490 O O . VAL A 1 201 ? -19.921 35.597 3.495 1.00 98.53 201 VAL A O 1
ATOM 1494 N N . SER A 1 202 ? -20.170 36.325 1.375 1.00 102.03 202 SER A N 1
ATOM 1495 C CA . SER A 1 202 ? -21.617 36.135 1.345 1.00 105.07 202 SER A CA 1
ATOM 1496 C C . SER A 1 202 ? -22.062 34.772 0.824 1.00 106.65 202 SER A C 1
ATOM 1497 O O . SER A 1 202 ? -22.928 34.129 1.417 1.00 107.07 202 SER A O 1
ATOM 1500 N N . GLU A 1 203 ? -21.474 34.342 -0.288 1.00 108.21 203 GLU A N 1
ATOM 1501 C CA . GLU A 1 203 ? -21.822 33.063 -0.900 1.00 108.03 203 GLU A CA 1
ATOM 1502 C C . GLU A 1 203 ? -21.487 31.858 -0.025 1.00 107.79 203 GLU A C 1
ATOM 1503 O O . GLU A 1 203 ? -21.229 30.767 -0.534 1.00 108.92 203 GLU A O 1
ATOM 1509 N N . GLU A 1 204 ? -21.498 32.058 1.290 1.00 105.58 204 GLU A N 1
ATOM 1510 C CA . GLU A 1 204 ? -21.198 30.994 2.243 1.00 101.88 204 GLU A CA 1
ATOM 1511 C C . GLU A 1 204 ? -19.792 30.452 1.991 1.00 98.51 204 GLU A C 1
ATOM 1512 O O . GLU A 1 204 ? -19.278 29.647 2.766 1.00 97.75 204 GLU A O 1
ATOM 1518 N N . GLU A 1 205 ? -19.182 30.902 0.897 1.00 93.39 205 GLU A N 1
ATOM 1519 C CA . GLU A 1 205 ? -17.837 30.484 0.520 1.00 88.75 205 GLU A CA 1
ATOM 1520 C C . GLU A 1 205 ? -16.839 31.293 1.339 1.00 84.35 205 GLU A C 1
ATOM 1521 O O . GLU A 1 205 ? -17.217 31.954 2.303 1.00 84.36 205 GLU A O 1
ATOM 1527 N N . ARG A 1 206 ? -15.569 31.242 0.947 1.00 76.24 206 ARG A N 1
ATOM 1528 C CA . ARG A 1 206 ? -14.522 31.986 1.640 1.00 66.25 206 ARG A CA 1
ATOM 1529 C C . ARG A 1 206 ? -13.203 31.850 0.891 1.00 59.70 206 ARG A C 1
ATOM 1530 O O . ARG A 1 206 ? -12.990 30.873 0.175 1.00 59.18 206 ARG A O 1
ATOM 1538 N N . PHE A 1 207 ? -12.319 32.828 1.065 1.00 50.76 207 PHE A N 1
ATOM 1539 C CA . PHE A 1 207 ? -11.015 32.795 0.415 1.00 42.67 207 PHE A CA 1
ATOM 1540 C C . PHE A 1 207 ? -9.925 33.249 1.389 1.00 44.15 207 PHE A C 1
ATOM 1541 O O . PHE A 1 207 ? -10.216 33.866 2.421 1.00 35.98 207 PHE A O 1
ATOM 1549 N N . THR A 1 208 ? -8.674 32.923 1.069 1.00 37.65 208 THR A N 1
ATOM 1550 C CA . THR A 1 208 ? -7.541 33.271 1.925 1.00 36.90 208 THR A CA 1
ATOM 1551 C C . THR A 1 208 ? -6.692 34.414 1.375 1.00 36.04 208 THR A C 1
ATOM 1552 O O . THR A 1 208 ? -6.606 34.610 0.165 1.00 29.29 208 THR A O 1
ATOM 1556 N N . LEU A 1 209 ? -6.066 35.164 2.278 1.00 28.08 209 LEU A N 1
ATOM 1557 C CA . LEU A 1 209 ? -5.227 36.288 1.885 1.00 34.31 209 LEU A CA 1
ATOM 1558 C C . LEU A 1 209 ? -3.837 36.063 2.459 1.00 27.43 209 LEU A C 1
ATOM 1559 O O . LEU A 1 209 ? -3.699 35.557 3.565 1.00 32.36 209 LEU A O 1
ATOM 1564 N N . ALA A 1 210 ? -2.811 36.426 1.699 1.00 29.97 210 ALA A N 1
ATOM 1565 C CA . ALA A 1 210 ? -1.439 36.251 2.156 1.00 30.37 210 ALA A CA 1
ATOM 1566 C C . ALA A 1 210 ? -0.645 37.555 2.149 1.00 28.30 210 ALA A C 1
ATOM 1567 O O . ALA A 1 210 ? -0.712 38.344 1.204 1.00 29.02 210 ALA A O 1
ATOM 1569 N N . ASP A 1 211 ? 0.097 37.770 3.224 1.00 33.07 211 ASP A N 1
ATOM 1570 C CA . ASP A 1 211 ? 0.944 38.939 3.348 1.00 33.35 211 ASP A CA 1
ATOM 1571 C C . ASP A 1 211 ? 2.282 38.460 3.884 1.00 29.06 211 ASP A C 1
ATOM 1572 O O . ASP A 1 211 ? 2.332 37.647 4.806 1.00 33.14 211 ASP A O 1
ATOM 1577 N N . ILE A 1 212 ? 3.363 38.949 3.289 1.00 28.29 212 ILE A N 1
ATOM 1578 C CA . ILE A 1 212 ? 4.700 38.584 3.720 1.00 26.14 212 ILE A CA 1
ATOM 1579 C C . ILE A 1 212 ? 5.390 39.863 4.185 1.00 29.19 212 ILE A C 1
ATOM 1580 O O . ILE A 1 212 ? 5.989 40.587 3.391 1.00 32.44 212 ILE A O 1
ATOM 1585 N N . PRO A 1 213 ? 5.288 40.166 5.488 1.00 36.39 213 PRO A N 1
ATOM 1586 C CA . PRO A 1 213 ? 5.874 41.350 6.127 1.00 36.62 213 PRO A CA 1
ATOM 1587 C C . PRO A 1 213 ? 7.398 41.375 6.085 1.00 34.85 213 PRO A C 1
ATOM 1588 O O . PRO A 1 213 ? 8.052 40.335 6.149 1.00 34.37 213 PRO A O 1
ATOM 1592 N N . GLY A 1 214 ? 7.953 42.573 5.985 1.00 38.08 214 GLY A N 1
ATOM 1593 C CA . GLY A 1 214 ? 9.393 42.709 5.961 1.00 42.64 214 GLY A CA 1
ATOM 1594 C C . GLY A 1 214 ? 9.861 44.086 6.388 1.00 40.80 214 GLY A C 1
ATOM 1595 O O . GLY A 1 214 ? 9.112 45.068 6.322 1.00 37.16 214 GLY A O 1
ATOM 1596 N N . ILE A 1 215 ? 11.105 44.139 6.853 1.00 30.65 215 ILE A N 1
ATOM 1597 C CA . ILE A 1 215 ? 11.751 45.378 7.267 1.00 30.62 215 ILE A CA 1
ATOM 1598 C C . ILE A 1 215 ? 12.706 45.649 6.107 1.00 33.45 215 ILE A C 1
ATOM 1599 O O . ILE A 1 215 ? 13.802 45.091 6.051 1.00 35.32 215 ILE A O 1
ATOM 1604 N N . ILE A 1 216 ? 12.264 46.481 5.170 1.00 29.51 216 ILE A N 1
ATOM 1605 C CA . ILE A 1 216 ? 13.044 46.793 3.980 1.00 29.68 216 ILE A CA 1
ATOM 1606 C C . ILE A 1 216 ? 13.012 48.276 3.659 1.00 29.87 216 ILE A C 1
ATOM 1607 O O . ILE A 1 216 ? 12.359 49.051 4.353 1.00 33.20 216 ILE A O 1
ATOM 1612 N N . GLU A 1 217 ? 13.703 48.666 2.592 1.00 33.14 217 GLU A N 1
ATOM 1613 C CA . GLU A 1 217 ? 13.755 50.066 2.194 1.00 33.73 217 GLU A CA 1
ATOM 1614 C C . GLU A 1 217 ? 12.498 50.509 1.456 1.00 41.82 217 GLU A C 1
ATOM 1615 O O . GLU A 1 217 ? 11.818 49.702 0.809 1.00 40.80 217 GLU A O 1
ATOM 1621 N N . GLY A 1 218 ? 12.190 51.798 1.574 1.00 40.10 218 GLY A N 1
ATOM 1622 C CA . GLY A 1 218 ? 11.016 52.358 0.924 1.00 35.83 218 GLY A CA 1
ATOM 1623 C C . GLY A 1 218 ? 11.140 52.345 -0.585 1.00 39.48 218 GLY A C 1
ATOM 1624 O O . GLY A 1 218 ? 12.245 52.233 -1.124 1.00 38.31 218 GLY A O 1
ATOM 1625 N N . ALA A 1 219 ? 10.005 52.463 -1.267 1.00 33.29 219 ALA A N 1
ATOM 1626 C CA . ALA A 1 219 ? 9.975 52.445 -2.724 1.00 39.64 219 ALA A CA 1
ATOM 1627 C C . ALA A 1 219 ? 10.940 53.454 -3.322 1.00 44.65 219 ALA A C 1
ATOM 1628 O O . ALA A 1 219 ? 11.460 53.256 -4.417 1.00 45.96 219 ALA A O 1
ATOM 1630 N N . SER A 1 220 ? 11.172 54.537 -2.590 1.00 49.09 220 SER A N 1
ATOM 1631 C CA . SER A 1 220 ? 12.059 55.603 -3.034 1.00 51.99 220 SER A CA 1
ATOM 1632 C C . SER A 1 220 ? 13.486 55.130 -3.298 1.00 46.77 220 SER A C 1
ATOM 1633 O O . SER A 1 220 ? 14.136 55.616 -4.219 1.00 47.77 220 SER A O 1
ATOM 1636 N N . GLU A 1 221 ? 13.973 54.185 -2.497 1.00 45.96 221 GLU A N 1
ATOM 1637 C CA . GLU A 1 221 ? 15.334 53.676 -2.663 1.00 44.03 221 GLU A CA 1
ATOM 1638 C C . GLU A 1 221 ? 15.523 52.799 -3.905 1.00 44.32 221 GLU A C 1
ATOM 1639 O O . GLU A 1 221 ? 16.635 52.345 -4.190 1.00 42.64 221 GLU A O 1
ATOM 1645 N N . GLY A 1 222 ? 14.431 52.554 -4.626 1.00 40.33 222 GLY A N 1
ATOM 1646 C CA . GLY A 1 222 ? 14.484 51.755 -5.840 1.00 40.63 222 GLY A CA 1
ATOM 1647 C C . GLY A 1 222 ? 15.086 50.360 -5.771 1.00 40.86 222 GLY A C 1
ATOM 1648 O O . GLY A 1 222 ? 15.737 49.925 -6.719 1.00 39.57 222 GLY A O 1
ATOM 1649 N N . LYS A 1 223 ? 14.874 49.649 -4.671 1.00 38.52 223 LYS A N 1
ATOM 1650 C CA . LYS A 1 223 ? 15.405 48.294 -4.541 1.00 41.82 223 LYS A CA 1
ATOM 1651 C C . LYS A 1 223 ? 14.306 47.232 -4.629 1.00 35.22 223 LYS A C 1
ATOM 1652 O O . LYS A 1 223 ? 14.585 46.034 -4.578 1.00 34.16 223 LYS A O 1
ATOM 1658 N N . GLY A 1 224 ? 13.062 47.687 -4.751 1.00 28.99 224 GLY A N 1
ATOM 1659 C CA . GLY A 1 224 ? 11.926 46.786 -4.870 1.00 31.49 224 GLY A CA 1
ATOM 1660 C C . GLY A 1 224 ? 11.622 45.855 -3.709 1.00 33.69 224 GLY A C 1
ATOM 1661 O O . GLY A 1 224 ? 12.234 45.919 -2.639 1.00 28.92 224 GLY A O 1
ATOM 1662 N N . LEU A 1 225 ? 10.653 44.974 -3.931 1.00 32.85 225 LEU A N 1
ATOM 1663 C CA . LEU A 1 225 ? 10.242 44.015 -2.919 1.00 31.32 225 LEU A CA 1
ATOM 1664 C C . LEU A 1 225 ? 11.150 42.789 -2.932 1.00 28.47 225 LEU A C 1
ATOM 1665 O O . LEU A 1 225 ? 11.209 42.034 -1.956 1.00 28.18 225 LEU A O 1
ATOM 1670 N N . GLY A 1 226 ? 11.870 42.606 -4.038 1.00 28.63 226 GLY A N 1
ATOM 1671 C CA . GLY A 1 226 ? 12.777 41.475 -4.159 1.00 22.62 226 GLY A CA 1
ATOM 1672 C C . GLY A 1 226 ? 12.163 40.302 -4.908 1.00 34.18 226 GLY A C 1
ATOM 1673 O O . GLY A 1 226 ? 10.947 40.106 -4.893 1.00 25.16 226 GLY A O 1
ATOM 1674 N N . LEU A 1 227 ? 13.015 39.512 -5.552 1.00 34.15 227 LEU A N 1
ATOM 1675 C CA . LEU A 1 227 ? 12.582 38.353 -6.327 1.00 34.83 227 LEU A CA 1
ATOM 1676 C C . LEU A 1 227 ? 12.017 37.220 -5.469 1.00 33.08 227 LEU A C 1
ATOM 1677 O O . LEU A 1 227 ? 11.073 36.538 -5.874 1.00 27.74 227 LEU A O 1
ATOM 1682 N N . GLU A 1 228 ? 12.606 37.012 -4.296 1.00 26.60 228 GLU A N 1
ATOM 1683 C CA . GLU A 1 228 ? 12.162 35.949 -3.411 1.00 24.67 228 GLU A CA 1
ATOM 1684 C C . GLU A 1 228 ? 10.714 36.164 -2.996 1.00 25.67 228 GLU A C 1
ATOM 1685 O O . GLU A 1 228 ? 9.925 35.218 -2.946 1.00 27.66 228 GLU A O 1
ATOM 1691 N N . PHE A 1 229 ? 10.368 37.408 -2.696 1.00 25.60 229 PHE A N 1
ATOM 1692 C CA . PHE A 1 229 ? 9.009 37.729 -2.313 1.00 25.39 229 PHE A CA 1
ATOM 1693 C C . PHE A 1 229 ? 8.086 37.464 -3.497 1.00 28.90 229 PHE A C 1
ATOM 1694 O O . PHE A 1 229 ? 7.030 36.855 -3.346 1.00 26.72 229 PHE A O 1
ATOM 1702 N N . LEU A 1 230 ? 8.488 37.941 -4.671 1.00 23.37 230 LEU A N 1
ATOM 1703 C CA . LEU A 1 230 ? 7.681 37.774 -5.869 1.00 28.50 230 LEU A CA 1
ATOM 1704 C C . LEU A 1 230 ? 7.445 36.313 -6.223 1.00 25.92 230 LEU A C 1
ATOM 1705 O O . LEU A 1 230 ? 6.343 35.946 -6.643 1.00 27.72 230 LEU A O 1
ATOM 1710 N N . ARG A 1 231 ? 8.463 35.479 -6.046 1.00 25.08 231 ARG A N 1
ATOM 1711 C CA . ARG A 1 231 ? 8.302 34.067 -6.355 1.00 26.73 231 ARG A CA 1
ATOM 1712 C C . ARG A 1 231 ? 7.311 33.434 -5.384 1.00 31.12 231 ARG A C 1
ATOM 1713 O O . ARG A 1 231 ? 6.653 32.449 -5.720 1.00 30.56 231 ARG A O 1
ATOM 1721 N N . HIS A 1 232 ? 7.196 34.001 -4.181 1.00 27.45 232 HIS A N 1
ATOM 1722 C CA . HIS A 1 232 ? 6.246 33.488 -3.201 1.00 24.59 232 HIS A CA 1
ATOM 1723 C C . HIS A 1 232 ? 4.840 33.998 -3.522 1.00 27.39 232 HIS A C 1
ATOM 1724 O O . HIS A 1 232 ? 3.880 33.219 -3.546 1.00 28.57 232 HIS A O 1
ATOM 1731 N N . ILE A 1 233 ? 4.724 35.299 -3.785 1.00 29.61 233 ILE A N 1
ATOM 1732 C CA . ILE A 1 233 ? 3.432 35.898 -4.084 1.00 24.26 233 ILE A CA 1
ATOM 1733 C C . ILE A 1 233 ? 2.869 35.372 -5.413 1.00 32.38 233 ILE A C 1
ATOM 1734 O O . ILE A 1 233 ? 1.669 35.455 -5.665 1.00 30.89 233 ILE A O 1
ATOM 1739 N N . ALA A 1 234 ? 3.736 34.820 -6.255 1.00 28.91 234 ALA A N 1
ATOM 1740 C CA . ALA A 1 234 ? 3.296 34.262 -7.534 1.00 36.04 234 ALA A CA 1
ATOM 1741 C C . ALA A 1 234 ? 2.400 33.047 -7.284 1.00 29.41 234 ALA A C 1
ATOM 1742 O O . ALA A 1 234 ? 1.614 32.659 -8.145 1.00 34.50 234 ALA A O 1
ATOM 1744 N N . ARG A 1 235 ? 2.530 32.445 -6.105 1.00 30.24 235 ARG A N 1
ATOM 1745 C CA . ARG A 1 235 ? 1.710 31.290 -5.754 1.00 24.32 235 ARG A CA 1
ATOM 1746 C C . ARG A 1 235 ? 0.355 31.679 -5.154 1.00 26.16 235 ARG A C 1
ATOM 1747 O O . ARG A 1 235 ? -0.014 31.213 -4.070 1.00 22.00 235 ARG A O 1
ATOM 1755 N N . THR A 1 236 ? -0.372 32.535 -5.868 1.00 28.64 236 THR A N 1
ATOM 1756 C CA . THR A 1 236 ? -1.710 32.973 -5.471 1.00 32.33 236 THR A CA 1
ATOM 1757 C C . THR A 1 236 ? -2.560 33.025 -6.740 1.00 33.48 236 THR A C 1
ATOM 1758 O O . THR A 1 236 ? -2.028 32.913 -7.844 1.00 27.39 236 THR A O 1
ATOM 1762 N N . ARG A 1 237 ? -3.871 33.197 -6.585 1.00 34.52 237 ARG A N 1
ATOM 1763 C CA . ARG A 1 237 ? -4.781 33.247 -7.733 1.00 33.76 237 ARG A CA 1
ATOM 1764 C C . ARG A 1 237 ? -5.122 34.662 -8.149 1.00 37.24 237 ARG A C 1
ATOM 1765 O O . ARG A 1 237 ? -5.475 34.912 -9.305 1.00 36.12 237 ARG A O 1
ATOM 1773 N N . VAL A 1 238 ? -5.022 35.586 -7.200 1.00 32.12 238 VAL A N 1
ATOM 1774 C CA . VAL A 1 238 ? -5.333 36.992 -7.448 1.00 30.82 238 VAL A CA 1
ATOM 1775 C C . VAL A 1 238 ? -4.380 37.888 -6.652 1.00 32.39 238 VAL A C 1
ATOM 1776 O O . VAL A 1 238 ? -4.055 37.587 -5.510 1.00 33.66 238 VAL A O 1
ATOM 1780 N N . LEU A 1 239 ? -3.934 38.982 -7.260 1.00 28.02 239 LEU A N 1
ATOM 1781 C CA . LEU A 1 239 ? -3.047 39.918 -6.577 1.00 27.24 239 LEU A CA 1
ATOM 1782 C C . LEU A 1 239 ? -3.795 41.178 -6.157 1.00 30.65 239 LEU A C 1
ATOM 1783 O O . LEU A 1 239 ? -4.561 41.754 -6.936 1.00 29.52 239 LEU A O 1
ATOM 1788 N N . LEU A 1 240 ? -3.576 41.603 -4.919 1.00 24.95 240 LEU A N 1
ATOM 1789 C CA . LEU A 1 240 ? -4.198 42.822 -4.416 1.00 29.49 240 LEU A CA 1
ATOM 1790 C C . LEU A 1 240 ? -3.072 43.809 -4.142 1.00 27.66 240 LEU A C 1
ATOM 1791 O O . LEU A 1 240 ? -2.262 43.596 -3.242 1.00 28.31 240 LEU A O 1
ATOM 1796 N N . TYR A 1 241 ? -2.983 44.865 -4.935 1.00 28.37 241 TYR A N 1
ATOM 1797 C CA . TYR A 1 241 ? -1.949 45.852 -4.691 1.00 33.22 241 TYR A CA 1
ATOM 1798 C C . TYR A 1 241 ? -2.504 46.778 -3.604 1.00 32.31 241 TYR A C 1
ATOM 1799 O O . TYR A 1 241 ? -3.619 47.268 -3.728 1.00 29.84 241 TYR A O 1
ATOM 1808 N N . VAL A 1 242 ? -1.739 46.986 -2.534 1.00 27.42 242 VAL A N 1
ATOM 1809 C CA . VAL A 1 242 ? -2.167 47.861 -1.437 1.00 25.83 242 VAL A CA 1
ATOM 1810 C C . VAL A 1 242 ? -1.268 49.091 -1.464 1.00 28.70 242 VAL A C 1
ATOM 1811 O O . VAL A 1 242 ? -0.046 48.977 -1.594 1.00 31.58 242 VAL A O 1
ATOM 1815 N N . LEU A 1 243 ? -1.871 50.268 -1.339 1.00 27.65 243 LEU A N 1
ATOM 1816 C CA . LEU A 1 243 ? -1.118 51.517 -1.415 1.00 29.70 243 LEU A CA 1
ATOM 1817 C C . LEU A 1 243 ? -1.401 52.515 -0.305 1.00 31.52 243 LEU A C 1
ATOM 1818 O O . LEU A 1 243 ? -2.511 52.584 0.214 1.00 31.71 243 LEU A O 1
ATOM 1823 N N . ASP A 1 244 ? -0.378 53.291 0.039 1.00 31.76 244 ASP A N 1
ATOM 1824 C CA . ASP A 1 244 ? -0.490 54.340 1.046 1.00 33.35 244 ASP A CA 1
ATOM 1825 C C . ASP A 1 244 ? -0.958 55.558 0.249 1.00 30.19 244 ASP A C 1
ATOM 1826 O O . ASP A 1 244 ? -0.203 56.105 -0.551 1.00 34.72 244 ASP A O 1
ATOM 1831 N N . ALA A 1 245 ? -2.204 55.966 0.452 1.00 34.15 245 ALA A N 1
ATOM 1832 C CA . ALA A 1 245 ? -2.772 57.103 -0.270 1.00 37.13 245 ALA A CA 1
ATOM 1833 C C . ALA A 1 245 ? -2.015 58.420 -0.118 1.00 45.27 245 ALA A C 1
ATOM 1834 O O . ALA A 1 245 ? -2.120 59.294 -0.976 1.00 45.20 245 ALA A O 1
ATOM 1836 N N . ALA A 1 246 ? -1.252 58.562 0.960 1.00 44.00 246 ALA A N 1
ATOM 1837 C CA . ALA A 1 246 ? -0.521 59.799 1.200 1.00 51.24 246 ALA A CA 1
ATOM 1838 C C . ALA A 1 246 ? 0.969 59.760 0.884 1.00 53.40 246 ALA A C 1
ATOM 1839 O O . ALA A 1 246 ? 1.729 60.571 1.412 1.00 59.22 246 ALA A O 1
ATOM 1841 N N . ASP A 1 247 ? 1.399 58.841 0.024 1.00 54.76 247 ASP A N 1
ATOM 1842 C CA . ASP A 1 247 ? 2.819 58.760 -0.307 1.00 51.71 247 ASP A CA 1
ATOM 1843 C C . ASP A 1 247 ? 3.086 58.285 -1.736 1.00 54.32 247 ASP A C 1
ATOM 1844 O O . ASP A 1 247 ? 3.410 57.119 -1.960 1.00 51.87 247 ASP A O 1
ATOM 1849 N N . GLU A 1 248 ? 2.952 59.190 -2.699 1.00 50.97 248 GLU A N 1
ATOM 1850 C CA . GLU A 1 248 ? 3.195 58.858 -4.098 1.00 51.20 248 GLU A CA 1
ATOM 1851 C C . GLU A 1 248 ? 2.443 57.596 -4.542 1.00 46.82 248 GLU A C 1
ATOM 1852 O O . GLU A 1 248 ? 3.038 56.684 -5.107 1.00 47.58 248 GLU A O 1
ATOM 1858 N N . PRO A 1 249 ? 1.125 57.538 -4.296 1.00 42.48 249 PRO A N 1
ATOM 1859 C CA . PRO A 1 249 ? 0.289 56.394 -4.666 1.00 44.43 249 PRO A CA 1
ATOM 1860 C C . PRO A 1 249 ? 0.481 55.955 -6.114 1.00 44.82 249 PRO A C 1
ATOM 1861 O O . PRO A 1 249 ? 0.699 54.776 -6.393 1.00 40.08 249 PRO A O 1
ATOM 1865 N N . LEU A 1 250 ? 0.396 56.917 -7.028 1.00 46.21 250 LEU A N 1
ATOM 1866 C CA . LEU A 1 250 ? 0.538 56.649 -8.455 1.00 50.36 250 LEU A CA 1
ATOM 1867 C C . LEU A 1 250 ? 1.907 56.080 -8.817 1.00 47.34 250 LEU A C 1
ATOM 1868 O O . LEU A 1 250 ? 1.997 55.034 -9.459 1.00 50.61 250 LEU A O 1
ATOM 1873 N N . LYS A 1 251 ? 2.968 56.769 -8.414 1.00 41.95 251 LYS A N 1
ATOM 1874 C CA . LYS A 1 251 ? 4.318 56.309 -8.713 1.00 44.92 251 LYS A CA 1
ATOM 1875 C C . LYS A 1 251 ? 4.643 54.992 -8.016 1.00 38.24 251 LYS A C 1
ATOM 1876 O O . LYS A 1 251 ? 5.418 54.185 -8.523 1.00 35.23 251 LYS A O 1
ATOM 1882 N N . THR A 1 252 ? 4.055 54.771 -6.849 1.00 30.33 252 THR A N 1
ATOM 1883 C CA . THR A 1 252 ? 4.315 53.534 -6.134 1.00 33.54 252 THR A CA 1
ATOM 1884 C C . THR A 1 252 ? 3.697 52.342 -6.865 1.00 32.60 252 THR A C 1
ATOM 1885 O O . THR A 1 252 ? 4.307 51.277 -6.947 1.00 32.95 252 THR A O 1
ATOM 1889 N N . LEU A 1 253 ? 2.485 52.529 -7.382 1.00 34.72 253 LEU A N 1
ATOM 1890 C CA . LEU A 1 253 ? 1.787 51.476 -8.108 1.00 34.16 253 LEU A CA 1
ATOM 1891 C C . LEU A 1 253 ? 2.559 51.137 -9.386 1.00 35.17 253 LEU A C 1
ATOM 1892 O O . LEU A 1 253 ? 2.737 49.966 -9.717 1.00 39.03 253 LEU A O 1
ATOM 1897 N N . GLU A 1 254 ? 3.005 52.164 -10.107 1.00 30.92 254 GLU A N 1
ATOM 1898 C CA . GLU A 1 254 ? 3.767 51.943 -11.334 1.00 34.83 254 GLU A CA 1
ATOM 1899 C C . GLU A 1 254 ? 5.047 51.182 -10.995 1.00 36.11 254 GLU A C 1
ATOM 1900 O O . GLU A 1 254 ? 5.466 50.298 -11.731 1.00 34.28 254 GLU A O 1
ATOM 1906 N N . THR A 1 255 ? 5.661 51.523 -9.867 1.00 38.67 255 THR A N 1
ATOM 1907 C CA . THR A 1 255 ? 6.884 50.859 -9.447 1.00 35.94 255 THR A CA 1
ATOM 1908 C C . THR A 1 255 ? 6.608 49.406 -9.095 1.00 34.37 255 THR A C 1
ATOM 1909 O O . THR A 1 255 ? 7.425 48.526 -9.360 1.00 34.81 255 THR A O 1
ATOM 1913 N N . LEU A 1 256 ? 5.455 49.152 -8.489 1.00 31.80 256 LEU A N 1
ATOM 1914 C CA . LEU A 1 256 ? 5.102 47.787 -8.120 1.00 33.02 256 LEU A CA 1
ATOM 1915 C C . LEU A 1 256 ? 4.803 46.947 -9.367 1.00 31.19 256 LEU A C 1
ATOM 1916 O O . LEU A 1 256 ? 5.370 45.870 -9.546 1.00 30.25 256 LEU A O 1
ATOM 1921 N N . ARG A 1 257 ? 3.912 47.442 -10.220 1.00 31.73 257 ARG A N 1
ATOM 1922 C CA . ARG A 1 257 ? 3.534 46.724 -11.441 1.00 36.72 257 ARG A CA 1
ATOM 1923 C C . ARG A 1 257 ? 4.759 46.455 -12.319 1.00 35.00 257 ARG A C 1
ATOM 1924 O O . ARG A 1 257 ? 4.914 45.364 -12.873 1.00 38.80 257 ARG A O 1
ATOM 1932 N N . LYS A 1 258 ? 5.630 47.454 -12.424 1.00 33.86 258 LYS A N 1
ATOM 1933 C CA . LYS A 1 258 ? 6.856 47.348 -13.209 1.00 39.30 258 LYS A CA 1
ATOM 1934 C C . LYS A 1 258 ? 7.757 46.226 -12.708 1.00 38.54 258 LYS A C 1
ATOM 1935 O O . LYS A 1 258 ? 8.339 45.490 -13.502 1.00 36.64 258 LYS A O 1
ATOM 1941 N N . GLU A 1 259 ? 7.883 46.094 -11.391 1.00 31.68 259 GLU A N 1
ATOM 1942 C CA . GLU A 1 259 ? 8.725 45.048 -10.839 1.00 30.62 259 GLU A CA 1
ATOM 1943 C C . GLU A 1 259 ? 8.071 43.678 -11.002 1.00 30.63 259 GLU A C 1
ATOM 1944 O O . GLU A 1 259 ? 8.749 42.691 -11.260 1.00 27.40 259 GLU A O 1
ATOM 1950 N N . VAL A 1 260 ? 6.756 43.617 -10.830 1.00 30.74 260 VAL A N 1
ATOM 1951 C CA . VAL A 1 260 ? 6.043 42.357 -10.973 1.00 27.16 260 VAL A CA 1
ATOM 1952 C C . VAL A 1 260 ? 6.166 41.898 -12.429 1.00 34.63 260 VAL A C 1
ATOM 1953 O O . VAL A 1 260 ? 6.380 40.717 -12.698 1.00 34.31 260 VAL A O 1
ATOM 1957 N N . GLY A 1 261 ? 6.045 42.847 -13.355 1.00 31.13 261 GLY A N 1
ATOM 1958 C CA . GLY A 1 261 ? 6.144 42.539 -14.770 1.00 36.98 261 GLY A CA 1
ATOM 1959 C C . GLY A 1 261 ? 7.534 42.085 -15.178 1.00 41.70 261 GLY A C 1
ATOM 1960 O O . GLY A 1 261 ? 7.678 41.132 -15.942 1.00 44.21 261 GLY A O 1
ATOM 1961 N N . ALA A 1 262 ? 8.557 42.764 -14.668 1.00 39.37 262 ALA A N 1
ATOM 1962 C CA . ALA A 1 262 ? 9.940 42.417 -14.980 1.00 42.82 262 ALA A CA 1
ATOM 1963 C C . ALA A 1 262 ? 10.225 40.976 -14.559 1.00 44.92 262 ALA A C 1
ATOM 1964 O O . ALA A 1 262 ? 11.050 40.285 -15.159 1.00 41.79 262 ALA A O 1
ATOM 1966 N N . TYR A 1 263 ? 9.543 40.529 -13.513 1.00 40.99 263 TYR A N 1
ATOM 1967 C CA . TYR A 1 263 ? 9.723 39.171 -13.025 1.00 39.06 263 TYR A CA 1
ATOM 1968 C C . TYR A 1 263 ? 9.005 38.173 -13.934 1.00 39.02 263 TYR A C 1
ATOM 1969 O O . TYR A 1 263 ? 9.549 37.121 -14.272 1.00 39.94 263 TYR A O 1
ATOM 1978 N N . ASP A 1 264 ? 7.780 38.513 -14.322 1.00 39.50 264 ASP A N 1
ATOM 1979 C CA . ASP A 1 264 ? 6.986 37.656 -15.185 1.00 40.23 264 ASP A CA 1
ATOM 1980 C C . ASP A 1 264 ? 5.775 38.426 -15.698 1.00 44.37 264 ASP A C 1
ATOM 1981 O O . ASP A 1 264 ? 4.834 38.692 -14.952 1.00 45.54 264 ASP A O 1
ATOM 1986 N N . PRO A 1 265 ? 5.786 38.795 -16.989 1.00 46.51 265 PRO A N 1
ATOM 1987 C CA . PRO A 1 265 ? 4.707 39.542 -17.643 1.00 42.68 265 PRO A CA 1
ATOM 1988 C C . PRO A 1 265 ? 3.314 38.974 -17.390 1.00 45.10 265 PRO A C 1
ATOM 1989 O O . PRO A 1 265 ? 2.324 39.713 -17.374 1.00 45.17 265 PRO A O 1
ATOM 1993 N N . ALA A 1 266 ? 3.243 37.661 -17.193 1.00 44.65 266 ALA A N 1
ATOM 1994 C CA . ALA A 1 266 ? 1.971 36.990 -16.956 1.00 47.96 266 ALA A CA 1
ATOM 1995 C C . ALA A 1 266 ? 1.322 37.412 -15.647 1.00 47.96 266 ALA A C 1
ATOM 1996 O O . ALA A 1 266 ? 0.098 37.366 -15.514 1.00 45.06 266 ALA A O 1
ATOM 1998 N N . LEU A 1 267 ? 2.142 37.804 -14.676 1.00 45.48 267 LEU A N 1
ATOM 1999 C CA . LEU A 1 267 ? 1.629 38.228 -13.380 1.00 43.01 267 LEU A CA 1
ATOM 2000 C C . LEU A 1 267 ? 0.776 39.480 -13.508 1.00 42.20 267 LEU A C 1
ATOM 2001 O O . LEU A 1 267 ? -0.149 39.679 -12.729 1.00 44.10 267 LEU A O 1
ATOM 2006 N N . LEU A 1 268 ? 1.084 40.319 -14.491 1.00 37.71 268 LEU A N 1
ATOM 2007 C CA . LEU A 1 268 ? 0.321 41.540 -14.703 1.00 42.54 268 LEU A CA 1
ATOM 2008 C C . LEU A 1 268 ? -1.051 41.234 -15.294 1.00 50.56 268 LEU A C 1
ATOM 2009 O O . LEU A 1 268 ? -1.996 42.013 -15.123 1.00 48.12 268 LEU A O 1
ATOM 2014 N N . ARG A 1 269 ? -1.151 40.101 -15.988 1.00 49.18 269 ARG A N 1
ATOM 2015 C CA . ARG A 1 269 ? -2.401 39.676 -16.616 1.00 49.35 269 ARG A CA 1
ATOM 2016 C C . ARG A 1 269 ? -3.315 38.975 -15.622 1.00 48.12 269 ARG A C 1
ATOM 2017 O O . ARG A 1 269 ? -4.526 38.881 -15.832 1.00 47.14 269 ARG A O 1
ATOM 2025 N N . ARG A 1 270 ? -2.733 38.469 -14.544 1.00 43.32 270 ARG A N 1
ATOM 2026 C CA . ARG A 1 270 ? -3.519 37.793 -13.524 1.00 41.21 270 ARG A CA 1
ATOM 2027 C C . ARG A 1 270 ? -4.556 38.758 -12.947 1.00 37.40 270 ARG A C 1
ATOM 2028 O O . ARG A 1 270 ? -4.297 39.952 -12.809 1.00 36.96 270 ARG A O 1
ATOM 2036 N N . PRO A 1 271 ? -5.757 38.257 -12.625 1.00 40.36 271 PRO A N 1
ATOM 2037 C CA . PRO A 1 271 ? -6.788 39.131 -12.063 1.00 38.27 271 PRO A CA 1
ATOM 2038 C C . PRO A 1 271 ? -6.205 39.888 -10.870 1.00 38.73 271 PRO A C 1
ATOM 2039 O O . PRO A 1 271 ? -5.703 39.280 -9.918 1.00 38.82 271 PRO A O 1
ATOM 2043 N N . SER A 1 272 ? -6.259 41.213 -10.934 1.00 40.89 272 SER A N 1
ATOM 2044 C CA . SER A 1 272 ? -5.716 42.041 -9.869 1.00 40.06 272 SER A CA 1
ATOM 2045 C C . SER A 1 272 ? -6.655 43.166 -9.474 1.00 40.65 272 SER A C 1
ATOM 2046 O O . SER A 1 272 ? -7.603 43.492 -10.187 1.00 35.58 272 SER A O 1
ATOM 2049 N N . LEU A 1 273 ? -6.371 43.764 -8.327 1.00 37.29 273 LEU A N 1
ATOM 2050 C CA . LEU A 1 273 ? -7.181 44.854 -7.813 1.00 39.66 273 LEU A CA 1
ATOM 2051 C C . LEU A 1 273 ? -6.252 45.760 -7.008 1.00 39.03 273 LEU A C 1
ATOM 2052 O O . LEU A 1 273 ? -5.155 45.346 -6.630 1.00 34.23 273 LEU A O 1
ATOM 2057 N N . VAL A 1 274 ? -6.669 47.000 -6.779 1.00 34.03 274 VAL A N 1
ATOM 2058 C CA . VAL A 1 274 ? -5.862 47.930 -6.000 1.00 30.59 274 VAL A CA 1
ATOM 2059 C C . VAL A 1 274 ? -6.657 48.407 -4.796 1.00 35.92 274 VAL A C 1
ATOM 2060 O O . VAL A 1 274 ? -7.801 48.846 -4.930 1.00 32.05 274 VAL A O 1
ATOM 2064 N N . ALA A 1 275 ? -6.058 48.302 -3.617 1.00 30.13 275 ALA A N 1
ATOM 2065 C CA . ALA A 1 275 ? -6.713 48.765 -2.401 1.00 34.45 275 ALA A CA 1
ATOM 2066 C C . ALA A 1 275 ? -6.008 50.051 -1.981 1.00 36.20 275 ALA A C 1
ATOM 2067 O O . ALA A 1 275 ? -4.832 50.020 -1.601 1.00 35.26 275 ALA A O 1
ATOM 2069 N N . LEU A 1 276 ? -6.716 51.175 -2.082 1.00 30.05 276 LEU A N 1
ATOM 2070 C CA . LEU A 1 276 ? -6.167 52.474 -1.700 1.00 32.72 276 LEU A CA 1
ATOM 2071 C C . LEU A 1 276 ? -6.374 52.655 -0.201 1.00 34.54 276 LEU A C 1
ATOM 2072 O O . LEU A 1 276 ? -7.481 52.927 0.262 1.00 32.91 276 LEU A O 1
ATOM 2077 N N . ASN A 1 277 ? -5.288 52.512 0.550 1.00 35.29 277 ASN A N 1
ATOM 2078 C CA . ASN A 1 277 ? -5.332 52.592 2.003 1.00 36.00 277 ASN A CA 1
ATOM 2079 C C . ASN A 1 277 ? -4.883 53.939 2.589 1.00 34.39 277 ASN A C 1
ATOM 2080 O O . ASN A 1 277 ? -4.367 54.808 1.883 1.00 33.90 277 ASN A O 1
ATOM 2085 N N . LYS A 1 278 ? -5.094 54.097 3.892 1.00 35.51 278 LYS A N 1
ATOM 2086 C CA . LYS A 1 278 ? -4.726 55.314 4.613 1.00 33.14 278 LYS A CA 1
ATOM 2087 C C . LYS A 1 278 ? -5.325 56.587 4.012 1.00 28.13 278 LYS A C 1
ATOM 2088 O O . LYS A 1 278 ? -4.617 57.550 3.716 1.00 31.81 278 LYS A O 1
ATOM 2094 N N . VAL A 1 279 ? -6.643 56.579 3.846 1.00 29.48 279 VAL A N 1
ATOM 2095 C CA . VAL A 1 279 ? -7.374 57.709 3.286 1.00 31.25 279 VAL A CA 1
ATOM 2096 C C . VAL A 1 279 ? -8.261 58.359 4.343 1.00 29.40 279 VAL A C 1
ATOM 2097 O O . VAL A 1 279 ? -9.088 59.212 4.029 1.00 34.84 279 VAL A O 1
ATOM 2101 N N . ASP A 1 280 ? -8.078 57.958 5.594 1.00 31.16 280 ASP A N 1
ATOM 2102 C CA . ASP A 1 280 ? -8.879 58.467 6.699 1.00 35.00 280 ASP A CA 1
ATOM 2103 C C . ASP A 1 280 ? -8.911 59.975 6.886 1.00 41.62 280 ASP A C 1
ATOM 2104 O O . ASP A 1 280 ? -9.942 60.521 7.285 1.00 36.98 280 ASP A O 1
ATOM 2109 N N . LEU A 1 281 ? -7.795 60.646 6.609 1.00 38.55 281 LEU A N 1
ATOM 2110 C CA . LEU A 1 281 ? -7.725 62.096 6.775 1.00 45.61 281 LEU A CA 1
ATOM 2111 C C . LEU A 1 281 ? -7.881 62.863 5.464 1.00 47.73 281 LEU A C 1
ATOM 2112 O O . LEU A 1 281 ? -7.640 64.067 5.415 1.00 43.79 281 LEU A O 1
ATOM 2117 N N . LEU A 1 282 ? -8.284 62.174 4.403 1.00 39.83 282 LEU A N 1
ATOM 2118 C CA . LEU A 1 282 ? -8.465 62.833 3.118 1.00 44.83 282 LEU A CA 1
ATOM 2119 C C . LEU A 1 282 ? -9.917 63.195 2.877 1.00 47.94 282 LEU A C 1
ATOM 2120 O O . LEU A 1 282 ? -10.821 62.485 3.319 1.00 49.07 282 LEU A O 1
ATOM 2125 N N . GLU A 1 283 ? -10.137 64.309 2.186 1.00 51.73 283 GLU A N 1
ATOM 2126 C CA . GLU A 1 283 ? -11.491 64.733 1.853 1.00 51.34 283 GLU A CA 1
ATOM 2127 C C . GLU A 1 283 ? -11.976 63.718 0.825 1.00 46.86 283 GLU A C 1
ATOM 2128 O O . GLU A 1 283 ? -11.169 63.156 0.082 1.00 45.50 283 GLU A O 1
ATOM 2134 N N . GLU A 1 284 ? -13.281 63.483 0.781 1.00 45.65 284 GLU A N 1
ATOM 2135 C CA . GLU A 1 284 ? -13.847 62.534 -0.169 1.00 51.19 284 GLU A CA 1
ATOM 2136 C C . GLU A 1 284 ? -13.408 62.855 -1.593 1.00 51.89 284 GLU A C 1
ATOM 2137 O O . GLU A 1 284 ? -13.056 61.955 -2.361 1.00 48.91 284 GLU A O 1
ATOM 2143 N N . GLU A 1 285 ? -13.418 64.140 -1.940 1.00 47.59 285 GLU A N 1
ATOM 2144 C CA . GLU A 1 285 ? -13.041 64.562 -3.285 1.00 49.12 285 GLU A CA 1
ATOM 2145 C C . GLU A 1 285 ? -11.595 64.209 -3.609 1.00 46.79 285 GLU A C 1
ATOM 2146 O O . GLU A 1 285 ? -11.265 63.914 -4.758 1.00 42.43 285 GLU A O 1
ATOM 2152 N N . ALA A 1 286 ? -10.735 64.236 -2.595 1.00 47.21 286 ALA A N 1
ATOM 2153 C CA . ALA A 1 286 ? -9.325 63.913 -2.786 1.00 43.71 286 ALA A CA 1
ATOM 2154 C C . ALA A 1 286 ? -9.139 62.414 -3.023 1.00 43.16 286 ALA A C 1
ATOM 2155 O O . ALA A 1 286 ? -8.289 61.998 -3.815 1.00 38.47 286 ALA A O 1
ATOM 2157 N N . VAL A 1 287 ? -9.926 61.601 -2.329 1.00 42.33 287 VAL A N 1
ATOM 2158 C CA . VAL A 1 287 ? -9.826 60.160 -2.498 1.00 43.76 287 VAL A CA 1
ATOM 2159 C C . VAL A 1 287 ? -10.275 59.792 -3.903 1.00 45.34 287 VAL A C 1
ATOM 2160 O O . VAL A 1 287 ? -9.607 59.030 -4.606 1.00 40.73 287 VAL A O 1
ATOM 2164 N N . LYS A 1 288 ? -11.404 60.354 -4.315 1.00 41.91 288 LYS A N 1
ATOM 2165 C CA . LYS A 1 288 ? -11.932 60.083 -5.639 1.00 44.31 288 LYS A CA 1
ATOM 2166 C C . LYS A 1 288 ? -10.910 60.499 -6.691 1.00 46.48 288 LYS A C 1
ATOM 2167 O O . LYS A 1 288 ? -10.658 59.761 -7.646 1.00 39.77 288 LYS A O 1
ATOM 2173 N N . ALA A 1 289 ? -10.317 61.676 -6.510 1.00 41.36 289 ALA A N 1
ATOM 2174 C CA . ALA A 1 289 ? -9.323 62.167 -7.457 1.00 44.01 289 ALA A CA 1
ATOM 2175 C C . ALA A 1 289 ? -8.179 61.163 -7.570 1.00 46.91 289 ALA A C 1
ATOM 2176 O O . ALA A 1 289 ? -7.693 60.876 -8.664 1.00 50.97 289 ALA A O 1
ATOM 2178 N N . LEU A 1 290 ? -7.752 60.632 -6.430 1.00 51.83 290 LEU A N 1
ATOM 2179 C CA . LEU A 1 290 ? -6.672 59.652 -6.401 1.00 51.46 290 LEU A CA 1
ATOM 2180 C C . LEU A 1 290 ? -7.087 58.371 -7.109 1.00 47.44 290 LEU A C 1
ATOM 2181 O O . LEU A 1 290 ? -6.346 57.838 -7.936 1.00 49.71 290 LEU A O 1
ATOM 2186 N N . ALA A 1 291 ? -8.277 57.884 -6.772 1.00 46.79 291 ALA A N 1
ATOM 2187 C CA . ALA A 1 291 ? -8.811 56.662 -7.356 1.00 49.19 291 ALA A CA 1
ATOM 2188 C C . ALA A 1 291 ? -8.813 56.726 -8.875 1.00 52.23 291 ALA A C 1
ATOM 2189 O O . ALA A 1 291 ? -8.262 55.848 -9.536 1.00 50.87 291 ALA A O 1
ATOM 2191 N N . ASP A 1 292 ? -9.432 57.769 -9.421 1.00 56.42 292 ASP A N 1
ATOM 2192 C CA . ASP A 1 292 ? -9.513 57.950 -10.871 1.00 52.69 292 ASP A CA 1
ATOM 2193 C C . ASP A 1 292 ? -8.140 57.976 -11.531 1.00 50.73 292 ASP A C 1
ATOM 2194 O O . ASP A 1 292 ? -7.935 57.371 -12.584 1.00 50.06 292 ASP A O 1
ATOM 2199 N N . ALA A 1 293 ? -7.199 58.680 -10.916 1.00 49.04 293 ALA A N 1
ATOM 2200 C CA . ALA A 1 293 ? -5.851 58.744 -11.454 1.00 48.43 293 ALA A CA 1
ATOM 2201 C C . ALA A 1 293 ? -5.234 57.343 -11.453 1.00 51.98 293 ALA A C 1
ATOM 2202 O O . ALA A 1 293 ? -4.600 56.934 -12.426 1.00 52.40 293 ALA A O 1
ATOM 2204 N N . LEU A 1 294 ? -5.434 56.608 -10.360 1.00 53.82 294 LEU A N 1
ATOM 2205 C CA . LEU A 1 294 ? -4.895 55.251 -10.221 1.00 53.41 294 LEU A CA 1
ATOM 2206 C C . LEU A 1 294 ? -5.589 54.225 -11.112 1.00 52.74 294 LEU A C 1
ATOM 2207 O O . LEU A 1 294 ? -4.950 53.315 -11.641 1.00 47.83 294 LEU A O 1
ATOM 2212 N N . ALA A 1 295 ? -6.902 54.368 -11.260 1.00 54.98 295 ALA A N 1
ATOM 2213 C CA . ALA A 1 295 ? -7.687 53.451 -12.079 1.00 58.84 295 ALA A CA 1
ATOM 2214 C C . ALA A 1 295 ? -7.224 53.487 -13.532 1.00 64.32 295 ALA A C 1
ATOM 2215 O O . ALA A 1 295 ? -7.292 52.482 -14.243 1.00 64.30 295 ALA A O 1
ATOM 2217 N N . ARG A 1 296 ? -6.749 54.651 -13.964 1.00 70.67 296 ARG A N 1
ATOM 2218 C CA . ARG A 1 296 ? -6.270 54.833 -15.328 1.00 74.88 296 ARG A CA 1
ATOM 2219 C C . ARG A 1 296 ? -5.100 53.903 -15.615 1.00 74.53 296 ARG A C 1
ATOM 2220 O O . ARG A 1 296 ? -4.776 53.640 -16.773 1.00 76.79 296 ARG A O 1
ATOM 2228 N N . GLU A 1 297 ? -4.473 53.405 -14.554 1.00 75.38 297 GLU A N 1
ATOM 2229 C CA . GLU A 1 297 ? -3.334 52.503 -14.685 1.00 72.75 297 GLU A CA 1
ATOM 2230 C C . GLU A 1 297 ? -3.760 51.119 -15.177 1.00 69.14 297 GLU A C 1
ATOM 2231 O O . GLU A 1 297 ? -2.916 50.285 -15.503 1.00 66.43 297 GLU A O 1
ATOM 2237 N N . GLY A 1 298 ? -5.067 50.875 -15.218 1.00 65.89 298 GLY A N 1
ATOM 2238 C CA . GLY A 1 298 ? -5.559 49.595 -15.696 1.00 59.70 298 GLY A CA 1
ATOM 2239 C C . GLY A 1 298 ? -6.311 48.719 -14.708 1.00 59.05 298 GLY A C 1
ATOM 2240 O O . GLY A 1 298 ? -7.046 47.817 -15.120 1.00 54.50 298 GLY A O 1
ATOM 2241 N N . LEU A 1 299 ? -6.144 48.971 -13.413 1.00 53.00 299 LEU A N 1
ATOM 2242 C CA . LEU A 1 299 ? -6.818 48.158 -12.403 1.00 51.16 299 LEU A CA 1
ATOM 2243 C C . LEU A 1 299 ? -7.919 48.895 -11.640 1.00 49.12 299 LEU A C 1
ATOM 2244 O O . LEU A 1 299 ? -7.872 50.116 -11.484 1.00 50.22 299 LEU A O 1
ATOM 2249 N N . ALA A 1 300 ? -8.913 48.142 -11.171 1.00 42.95 300 ALA A N 1
ATOM 2250 C CA . ALA A 1 300 ? -10.003 48.714 -10.393 1.00 39.49 300 ALA A CA 1
ATOM 2251 C C . ALA A 1 300 ? -9.398 49.122 -9.052 1.00 41.95 300 ALA A C 1
ATOM 2252 O O . ALA A 1 300 ? -8.514 48.441 -8.522 1.00 31.79 300 ALA A O 1
ATOM 2254 N N . VAL A 1 301 ? -9.877 50.228 -8.502 1.00 41.41 301 VAL A N 1
ATOM 2255 C CA . VAL A 1 301 ? -9.360 50.734 -7.243 1.00 43.96 301 VAL A CA 1
ATOM 2256 C C . VAL A 1 301 ? -10.449 50.906 -6.193 1.00 45.15 301 VAL A C 1
ATOM 2257 O O . VAL A 1 301 ? -11.480 51.525 -6.448 1.00 44.89 301 VAL A O 1
ATOM 2261 N N . LEU A 1 302 ? -10.214 50.350 -5.012 1.00 40.20 302 LEU A N 1
ATOM 2262 C CA . LEU A 1 302 ? -11.176 50.458 -3.924 1.00 37.10 302 LEU A CA 1
ATOM 2263 C C . LEU A 1 302 ? -10.547 51.079 -2.677 1.00 38.01 302 LEU A C 1
ATOM 2264 O O . LEU A 1 302 ? -9.561 50.564 -2.147 1.00 34.76 302 LEU A O 1
ATOM 2269 N N . PRO A 1 303 ? -11.102 52.209 -2.205 1.00 41.66 303 PRO A N 1
ATOM 2270 C CA . PRO A 1 303 ? -10.591 52.892 -1.010 1.00 35.43 303 PRO A CA 1
ATOM 2271 C C . PRO A 1 303 ? -11.026 52.130 0.229 1.00 35.15 303 PRO A C 1
ATOM 2272 O O . PRO A 1 303 ? -12.162 51.659 0.312 1.00 33.15 303 PRO A O 1
ATOM 2276 N N . VAL A 1 304 ? -10.131 52.013 1.202 1.00 34.47 304 VAL A N 1
ATOM 2277 C CA . VAL A 1 304 ? -10.452 51.281 2.415 1.00 28.39 304 VAL A CA 1
ATOM 2278 C C . VAL A 1 304 ? -9.862 51.916 3.672 1.00 29.70 304 VAL A C 1
ATOM 2279 O O . VAL A 1 304 ? -8.885 52.663 3.613 1.00 27.64 304 VAL A O 1
ATOM 2283 N N . SER A 1 305 ? -10.460 51.578 4.807 1.00 32.82 305 SER A N 1
ATOM 2284 C CA . SER A 1 305 ? -10.036 52.069 6.110 1.00 34.97 305 SER A CA 1
ATOM 2285 C C . SER A 1 305 ? -10.228 50.962 7.145 1.00 35.52 305 SER A C 1
ATOM 2286 O O . SER A 1 305 ? -11.328 50.438 7.309 1.00 37.76 305 SER A O 1
ATOM 2289 N N . ALA A 1 306 ? -9.156 50.593 7.834 1.00 33.63 306 ALA A N 1
ATOM 2290 C CA . ALA A 1 306 ? -9.248 49.565 8.859 1.00 36.81 306 ALA A CA 1
ATOM 2291 C C . ALA A 1 306 ? -9.907 50.126 10.124 1.00 39.19 306 ALA A C 1
ATOM 2292 O O . ALA A 1 306 ? -10.555 49.389 10.877 1.00 37.83 306 ALA A O 1
ATOM 2294 N N . LEU A 1 307 ? -9.751 51.432 10.342 1.00 37.96 307 LEU A N 1
ATOM 2295 C CA . LEU A 1 307 ? -10.309 52.100 11.520 1.00 39.59 307 LEU A CA 1
ATOM 2296 C C . LEU A 1 307 ? -11.811 52.378 11.477 1.00 40.31 307 LEU A C 1
ATOM 2297 O O . LEU A 1 307 ? -12.473 52.361 12.516 1.00 40.45 307 LEU A O 1
ATOM 2302 N N . THR A 1 308 ? -12.342 52.656 10.289 1.00 36.43 308 THR A N 1
ATOM 2303 C CA . THR A 1 308 ? -13.767 52.940 10.133 1.00 38.87 308 THR A CA 1
ATOM 2304 C C . THR A 1 308 ? -14.513 51.756 9.525 1.00 41.82 308 THR A C 1
ATOM 2305 O O . THR A 1 308 ? -15.736 51.638 9.667 1.00 37.45 308 THR A O 1
ATOM 2309 N N . GLY A 1 309 ? -13.773 50.881 8.846 1.00 41.02 309 GLY A N 1
ATOM 2310 C CA . GLY A 1 309 ? -14.391 49.733 8.209 1.00 38.14 309 GLY A CA 1
ATOM 2311 C C . GLY A 1 309 ? -14.903 50.152 6.843 1.00 38.57 309 GLY A C 1
ATOM 2312 O O . GLY A 1 309 ? -15.395 49.332 6.068 1.00 31.73 309 GLY A O 1
ATOM 2313 N N . ALA A 1 310 ? -14.773 51.446 6.552 1.00 36.78 310 ALA A N 1
ATOM 2314 C CA . ALA A 1 310 ? -15.213 52.012 5.281 1.00 33.21 310 ALA A CA 1
ATOM 2315 C C . ALA A 1 310 ? -14.543 51.360 4.073 1.00 35.78 310 ALA A C 1
ATOM 2316 O O . ALA A 1 310 ? -13.317 51.235 4.014 1.00 37.39 310 ALA A O 1
ATOM 2318 N N . GLY A 1 311 ? -15.360 50.930 3.118 1.00 38.36 311 GLY A N 1
ATOM 2319 C CA . GLY A 1 311 ? -14.840 50.322 1.908 1.00 34.23 311 GLY A CA 1
ATOM 2320 C C . GLY A 1 311 ? -14.498 48.848 1.973 1.00 37.99 311 GLY A C 1
ATOM 2321 O O . GLY A 1 311 ? -14.336 48.216 0.933 1.00 38.93 311 GLY A O 1
ATOM 2322 N N . LEU A 1 312 ? -14.386 48.295 3.177 1.00 38.52 312 LEU A N 1
ATOM 2323 C CA . LEU A 1 312 ? -14.045 46.888 3.328 1.00 36.04 312 LEU A CA 1
ATOM 2324 C C . LEU A 1 312 ? -15.084 45.932 2.734 1.00 43.02 312 LEU A C 1
ATOM 2325 O O . LEU A 1 312 ? -14.726 44.969 2.047 1.00 40.02 312 LEU A O 1
ATOM 2330 N N . PRO A 1 313 ? -16.382 46.173 2.995 1.00 42.79 313 PRO A N 1
ATOM 2331 C CA . PRO A 1 313 ? -17.401 45.276 2.437 1.00 39.11 313 PRO A CA 1
ATOM 2332 C C . PRO A 1 313 ? -17.229 45.158 0.931 1.00 34.03 313 PRO A C 1
ATOM 2333 O O . PRO A 1 313 ? -17.252 44.063 0.379 1.00 33.51 313 PRO A O 1
ATOM 2337 N N . ALA A 1 314 ? -17.032 46.297 0.274 1.00 33.93 314 ALA A N 1
ATOM 2338 C CA . ALA A 1 314 ? -16.841 46.322 -1.169 1.00 36.02 314 ALA A CA 1
ATOM 2339 C C . ALA A 1 314 ? -15.565 45.581 -1.596 1.00 41.68 314 ALA A C 1
ATOM 2340 O O . ALA A 1 314 ? -15.538 44.934 -2.648 1.00 35.36 314 ALA A O 1
ATOM 2342 N N . LEU A 1 315 ? -14.513 45.674 -0.783 1.00 37.28 315 LEU A N 1
ATOM 2343 C CA . LEU A 1 315 ? -13.250 45.010 -1.108 1.00 36.79 315 LEU A CA 1
ATOM 2344 C C . LEU A 1 315 ? -13.366 43.484 -1.039 1.00 33.06 315 LEU A C 1
ATOM 2345 O O . LEU A 1 315 ? -12.902 42.781 -1.940 1.00 29.86 315 LEU A O 1
ATOM 2350 N N . LYS A 1 316 ? -13.986 42.977 0.024 1.00 30.42 316 LYS A N 1
ATOM 2351 C CA . LYS A 1 316 ? -14.161 41.538 0.190 1.00 39.53 316 LYS A CA 1
ATOM 2352 C C . LYS A 1 316 ? -14.952 40.932 -0.964 1.00 41.81 316 LYS A C 1
ATOM 2353 O O . LYS A 1 316 ? -14.639 39.838 -1.433 1.00 45.55 316 LYS A O 1
ATOM 2359 N N . GLU A 1 317 ? -15.977 41.645 -1.421 1.00 39.91 317 GLU A N 1
ATOM 2360 C CA . GLU A 1 317 ? -16.803 41.149 -2.511 1.00 39.19 317 GLU A CA 1
ATOM 2361 C C . GLU A 1 317 ? -16.101 41.191 -3.852 1.00 42.09 317 GLU A C 1
ATOM 2362 O O . GLU A 1 317 ? -16.233 40.263 -4.654 1.00 39.18 317 GLU A O 1
ATOM 2368 N N . ALA A 1 318 ? -15.357 42.264 -4.101 1.00 32.15 318 ALA A N 1
ATOM 2369 C CA . ALA A 1 318 ? -14.631 42.387 -5.351 1.00 32.40 318 ALA A CA 1
ATOM 2370 C C . ALA A 1 318 ? -13.562 41.294 -5.440 1.00 38.67 318 ALA A C 1
ATOM 2371 O O . ALA A 1 318 ? -13.346 40.728 -6.514 1.00 41.32 318 ALA A O 1
ATOM 2373 N N . LEU A 1 319 ? -12.898 40.998 -4.319 1.00 34.61 319 LEU A N 1
ATOM 2374 C CA . LEU A 1 319 ? -11.872 39.950 -4.293 1.00 36.06 319 LEU A CA 1
ATOM 2375 C C . LEU A 1 319 ? -12.534 38.588 -4.522 1.00 37.41 319 LEU A C 1
ATOM 2376 O O . LEU A 1 319 ? -12.111 37.815 -5.381 1.00 38.38 319 LEU A O 1
ATOM 2381 N N . HIS A 1 320 ? -13.570 38.313 -3.736 1.00 39.67 320 HIS A N 1
ATOM 2382 C CA . HIS A 1 320 ? -14.337 37.071 -3.817 1.00 44.37 320 HIS A CA 1
ATOM 2383 C C . HIS A 1 320 ? -14.713 36.792 -5.267 1.00 39.81 320 HIS A C 1
ATOM 2384 O O . HIS A 1 320 ? -14.590 35.666 -5.747 1.00 36.84 320 HIS A O 1
ATOM 2391 N N . ALA A 1 321 ? -15.163 37.832 -5.958 1.00 42.60 321 ALA A N 1
ATOM 2392 C CA . ALA A 1 321 ? -15.564 37.715 -7.353 1.00 43.14 321 ALA A CA 1
ATOM 2393 C C . ALA A 1 321 ? -14.374 37.408 -8.251 1.00 47.88 321 ALA A C 1
ATOM 2394 O O . ALA A 1 321 ? -14.505 36.684 -9.239 1.00 46.26 321 ALA A O 1
ATOM 2396 N N . LEU A 1 322 ? -13.213 37.961 -7.911 1.00 42.34 322 LEU A N 1
ATOM 2397 C CA . LEU A 1 322 ? -12.004 37.726 -8.696 1.00 37.44 322 LEU A CA 1
ATOM 2398 C C . LEU A 1 322 ? -11.466 36.306 -8.488 1.00 33.69 322 LEU A C 1
ATOM 2399 O O . LEU A 1 322 ? -11.038 35.644 -9.437 1.00 32.24 322 LEU A O 1
ATOM 2404 N N . VAL A 1 323 ? -11.480 35.840 -7.246 1.00 31.41 323 VAL A N 1
ATOM 2405 C CA . VAL A 1 323 ? -10.998 34.497 -6.957 1.00 37.94 323 VAL A CA 1
ATOM 2406 C C . VAL A 1 323 ? -11.883 33.465 -7.662 1.00 46.77 323 VAL A C 1
ATOM 2407 O O . VAL A 1 323 ? -11.388 32.546 -8.315 1.00 44.68 323 VAL A O 1
ATOM 2411 N N . ARG A 1 324 ? -13.195 33.637 -7.537 1.00 48.44 324 ARG A N 1
ATOM 2412 C CA . ARG A 1 324 ? -14.161 32.728 -8.144 1.00 52.99 324 ARG A CA 1
ATOM 2413 C C . ARG A 1 324 ? -14.050 32.683 -9.667 1.00 49.61 324 ARG A C 1
ATOM 2414 O O . ARG A 1 324 ? -14.492 31.724 -10.301 1.00 52.98 324 ARG A O 1
ATOM 2422 N N . SER A 1 325 ? -13.454 33.715 -10.252 1.00 48.52 325 SER A N 1
ATOM 2423 C CA . SER A 1 325 ? -13.298 33.773 -11.700 1.00 46.26 325 SER A CA 1
ATOM 2424 C C . SER A 1 325 ? -12.047 33.045 -12.179 1.00 43.13 325 SER A C 1
ATOM 2425 O O . SER A 1 325 ? -11.767 33.003 -13.375 1.00 46.49 325 SER A O 1
ATOM 2428 N N . THR A 1 326 ? -11.290 32.480 -11.247 1.00 41.14 326 THR A N 1
ATOM 2429 C CA . THR A 1 326 ? -10.069 31.763 -11.598 1.00 38.13 326 THR A CA 1
ATOM 2430 C C . THR A 1 326 ? -10.217 30.290 -11.265 1.00 41.73 326 THR A C 1
ATOM 2431 O O . THR A 1 326 ? -10.894 29.924 -10.301 1.00 39.11 326 THR A O 1
ATOM 2435 N N . PRO A 1 327 ? -9.581 29.419 -12.059 1.00 47.59 327 PRO A N 1
ATOM 2436 C CA . PRO A 1 327 ? -9.669 27.979 -11.801 1.00 48.07 327 PRO A CA 1
ATOM 2437 C C . PRO A 1 327 ? -9.140 27.659 -10.403 1.00 46.17 327 PRO A C 1
ATOM 2438 O O . PRO A 1 327 ? -8.085 28.151 -10.003 1.00 47.01 327 PRO A O 1
ATOM 2442 N N . PRO A 1 328 ? -9.881 26.848 -9.632 1.00 45.12 328 PRO A N 1
ATOM 2443 C CA . PRO A 1 328 ? -9.445 26.487 -8.280 1.00 45.71 328 PRO A CA 1
ATOM 2444 C C . PRO A 1 328 ? -8.555 25.245 -8.277 1.00 45.85 328 PRO A C 1
ATOM 2445 O O . PRO A 1 328 ? -8.454 24.542 -9.283 1.00 46.59 328 PRO A O 1
ATOM 2449 N N . PRO A 1 329 ? -7.887 24.969 -7.146 1.00 43.46 329 PRO A N 1
ATOM 2450 C CA . PRO A 1 329 ? -7.019 23.790 -7.049 1.00 44.55 329 PRO A CA 1
ATOM 2451 C C . PRO A 1 329 ? -7.914 22.559 -7.187 1.00 48.84 329 PRO A C 1
ATOM 2452 O O . PRO A 1 329 ? -9.029 22.556 -6.673 1.00 46.63 329 PRO A O 1
ATOM 2456 N N . GLU A 1 330 ? -7.446 21.521 -7.873 1.00 50.81 330 GLU A N 1
ATOM 2457 C CA . GLU A 1 330 ? -8.271 20.330 -8.040 1.00 52.81 330 GLU A CA 1
ATOM 2458 C C . GLU A 1 330 ? -8.152 19.411 -6.828 1.00 52.16 330 GLU A C 1
ATOM 2459 O O . GLU A 1 330 ? -7.075 19.260 -6.255 1.00 52.51 330 GLU A O 1
ATOM 2465 N N . MET A 1 331 ? -9.267 18.804 -6.435 1.00 53.82 331 MET A N 1
ATOM 2466 C CA . MET A 1 331 ? -9.282 17.904 -5.287 1.00 60.39 331 MET A CA 1
ATOM 2467 C C . MET A 1 331 ? -8.820 16.499 -5.677 1.00 59.49 331 MET A C 1
ATOM 2468 O O . MET A 1 331 ? -9.184 15.985 -6.733 1.00 58.75 331 MET A O 1
ATOM 2473 N N . PRO A 1 332 ? -7.997 15.865 -4.828 1.00 59.44 332 PRO A N 1
ATOM 2474 C CA . PRO A 1 332 ? -7.507 14.514 -5.118 1.00 60.65 332 PRO A CA 1
ATOM 2475 C C . PRO A 1 332 ? -8.677 13.532 -5.223 1.00 63.33 332 PRO A C 1
ATOM 2476 O O . PRO A 1 332 ? -9.519 13.464 -4.328 1.00 60.43 332 PRO A O 1
ATOM 2480 N N . LYS A 1 333 ? -8.730 12.778 -6.316 1.00 65.01 333 LYS A N 1
ATOM 2481 C CA . LYS A 1 333 ? -9.807 11.816 -6.513 1.00 68.55 333 LYS A CA 1
ATOM 2482 C C . LYS A 1 333 ? -9.603 10.562 -5.670 1.00 71.71 333 LYS A C 1
ATOM 2483 O O . LYS A 1 333 ? -8.479 10.242 -5.284 1.00 73.70 333 LYS A O 1
ATOM 2489 N N . PRO A 1 334 ? -10.695 9.834 -5.373 1.00 76.20 334 PRO A N 1
ATOM 2490 C CA . PRO A 1 334 ? -10.644 8.608 -4.570 1.00 76.39 334 PRO A CA 1
ATOM 2491 C C . PRO A 1 334 ? -9.443 7.741 -4.923 1.00 78.43 334 PRO A C 1
ATOM 2492 O O . PRO A 1 334 ? -9.158 7.518 -6.099 1.00 78.29 334 PRO A O 1
ATOM 2496 N N . VAL A 1 335 ? -8.743 7.255 -3.901 1.00 82.49 335 VAL A N 1
ATOM 2497 C CA . VAL A 1 335 ? -7.568 6.416 -4.106 1.00 85.62 335 VAL A CA 1
ATOM 2498 C C . VAL A 1 335 ? -7.755 5.487 -5.308 1.00 89.39 335 VAL A C 1
ATOM 2499 O O . VAL A 1 335 ? -6.891 5.416 -6.182 1.00 91.46 335 VAL A O 1
ATOM 2503 N N . PRO A 1 336 ? -8.888 4.763 -5.367 1.00 90.32 336 PRO A N 1
ATOM 2504 C CA . PRO A 1 336 ? -9.139 3.855 -6.490 1.00 88.72 336 PRO A CA 1
ATOM 2505 C C . PRO A 1 336 ? -9.244 4.602 -7.817 1.00 86.46 336 PRO A C 1
ATOM 2506 O O . PRO A 1 336 ? -8.236 4.925 -8.441 1.00 84.04 336 PRO A O 1
ATOM 2510 N N . GLN A 1 341 ? -2.533 -7.785 -11.600 1.00 75.90 341 GLN A N 1
ATOM 2511 C CA . GLN A 1 341 ? -2.849 -8.568 -10.413 1.00 75.48 341 GLN A CA 1
ATOM 2512 C C . GLN A 1 341 ? -2.565 -10.048 -10.636 1.00 77.12 341 GLN A C 1
ATOM 2513 O O . GLN A 1 341 ? -2.501 -10.515 -11.775 1.00 74.71 341 GLN A O 1
ATOM 2519 N N . ALA A 1 342 ? -2.397 -10.779 -9.538 1.00 76.21 342 ALA A N 1
ATOM 2520 C CA . ALA A 1 342 ? -2.132 -12.211 -9.600 1.00 73.36 342 ALA A CA 1
ATOM 2521 C C . ALA A 1 342 ? -3.445 -12.979 -9.482 1.00 69.44 342 ALA A C 1
ATOM 2522 O O . ALA A 1 342 ? -3.457 -14.166 -9.162 1.00 67.32 342 ALA A O 1
ATOM 2524 N N . GLY A 1 343 ? -4.551 -12.287 -9.738 1.00 67.19 343 GLY A N 1
ATOM 2525 C CA . GLY A 1 343 ? -5.852 -12.922 -9.661 1.00 68.31 343 GLY A CA 1
ATOM 2526 C C . GLY A 1 343 ? -6.066 -13.897 -10.803 1.00 70.24 343 GLY A C 1
ATOM 2527 O O . GLY A 1 343 ? -5.562 -13.688 -11.909 1.00 70.24 343 GLY A O 1
ATOM 2528 N N . VAL A 1 344 ? -6.812 -14.965 -10.535 1.00 68.82 344 VAL A N 1
ATOM 2529 C CA . VAL A 1 344 ? -7.094 -15.983 -11.542 1.00 66.30 344 VAL A CA 1
ATOM 2530 C C . VAL A 1 344 ? -8.582 -16.321 -11.557 1.00 65.33 344 VAL A C 1
ATOM 2531 O O . VAL A 1 344 ? -9.098 -16.930 -10.620 1.00 66.07 344 VAL A O 1
ATOM 2535 N N . GLU A 1 345 ? -9.268 -15.924 -12.624 1.00 66.48 345 GLU A N 1
ATOM 2536 C CA . GLU A 1 345 ? -10.696 -16.190 -12.748 1.00 65.35 345 GLU A CA 1
ATOM 2537 C C . GLU A 1 345 ? -11.043 -16.892 -14.059 1.00 59.94 345 GLU A C 1
ATOM 2538 O O . GLU A 1 345 ? -10.683 -16.424 -15.140 1.00 56.29 345 GLU A O 1
ATOM 2544 N N . VAL A 1 346 ? -11.745 -18.017 -13.944 1.00 57.13 346 VAL A N 1
ATOM 2545 C CA . VAL A 1 346 ? -12.172 -18.810 -15.093 1.00 49.33 346 VAL A CA 1
ATOM 2546 C C . VAL A 1 346 ? -13.623 -18.477 -15.406 1.00 52.23 346 VAL A C 1
ATOM 2547 O O . VAL A 1 346 ? -14.513 -18.766 -14.609 1.00 53.29 346 VAL A O 1
ATOM 2551 N N . VAL A 1 347 ? -13.859 -17.880 -16.569 1.00 53.74 347 VAL A N 1
ATOM 2552 C CA . VAL A 1 347 ? -15.205 -17.491 -16.976 1.00 53.62 347 VAL A CA 1
ATOM 2553 C C . VAL A 1 347 ? -15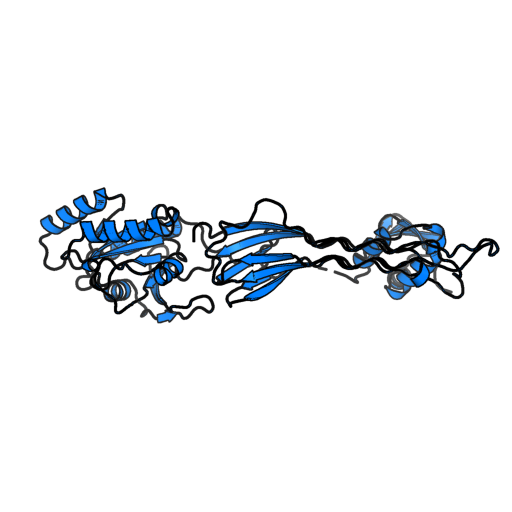.747 -18.285 -18.167 1.00 61.66 347 VAL A C 1
ATOM 2554 O O . VAL A 1 347 ? -15.142 -18.306 -19.242 1.00 60.39 347 VAL A O 1
ATOM 2558 N N . PRO A 1 348 ? -16.897 -18.954 -17.986 1.00 62.67 348 PRO A N 1
ATOM 2559 C CA . PRO A 1 348 ? -17.497 -19.735 -19.071 1.00 60.10 348 PRO A CA 1
ATOM 2560 C C . PRO A 1 348 ? -17.997 -18.798 -20.168 1.00 58.15 348 PRO A C 1
ATOM 2561 O O . PRO A 1 348 ? -18.624 -17.778 -19.883 1.00 59.80 348 PRO A O 1
ATOM 2565 N N . VAL A 1 349 ? -17.718 -19.139 -21.420 1.00 54.16 349 VAL A N 1
ATOM 2566 C CA . VAL A 1 349 ? -18.140 -18.308 -22.542 1.00 55.46 349 VAL A CA 1
ATOM 2567 C C . VAL A 1 349 ? -19.062 -19.091 -23.471 1.00 52.59 349 VAL A C 1
ATOM 2568 O O . VAL A 1 349 ? -19.722 -18.524 -24.341 1.00 55.80 349 VAL A O 1
ATOM 2572 N N . ALA A 1 350 ? -19.094 -20.403 -23.271 1.00 55.97 350 ALA A N 1
ATOM 2573 C CA . ALA A 1 350 ? -19.921 -21.300 -24.066 1.00 51.54 350 ALA A CA 1
ATOM 2574 C C . ALA A 1 350 ? -19.679 -22.717 -23.571 1.00 50.95 350 ALA A C 1
ATOM 2575 O O . ALA A 1 350 ? -18.823 -22.942 -22.716 1.00 48.07 350 ALA A O 1
ATOM 2577 N N . GLU A 1 351 ? -20.434 -23.670 -24.104 1.00 53.90 351 GLU A N 1
ATOM 2578 C CA . GLU A 1 351 ? -20.291 -25.061 -23.699 1.00 57.04 351 GLU A CA 1
ATOM 2579 C C . GLU A 1 351 ? -18.887 -25.583 -23.980 1.00 53.43 351 GLU A C 1
ATOM 2580 O O . GLU A 1 351 ? -18.444 -25.613 -25.129 1.00 53.96 351 GLU A O 1
ATOM 2586 N N . GLY A 1 352 ? -18.193 -25.986 -22.920 1.00 46.73 352 GLY A N 1
ATOM 2587 C CA . GLY A 1 352 ? -16.849 -26.516 -23.060 1.00 51.13 352 GLY A CA 1
ATOM 2588 C C . GLY A 1 352 ? -15.772 -25.494 -23.378 1.00 51.83 352 GLY A C 1
ATOM 2589 O O . GLY A 1 352 ? -14.658 -25.863 -23.747 1.00 48.12 352 GLY A O 1
ATOM 2590 N N . VAL A 1 353 ? -16.095 -24.212 -23.233 1.00 45.75 353 VAL A N 1
ATOM 2591 C CA . VAL A 1 353 ? -15.136 -23.151 -23.518 1.00 44.57 353 VAL A CA 1
ATOM 2592 C C . VAL A 1 353 ? -15.026 -22.195 -22.330 1.00 50.44 353 VAL A C 1
ATOM 2593 O O . VAL A 1 353 ? -16.011 -21.572 -21.929 1.00 46.97 353 VAL A O 1
ATOM 2597 N N . TYR A 1 354 ? -13.823 -22.082 -21.775 1.00 48.41 354 TYR A N 1
ATOM 2598 C CA . TYR A 1 354 ? -13.584 -21.219 -20.623 1.00 50.49 354 TYR A CA 1
ATOM 2599 C C . TYR A 1 354 ? -12.473 -20.205 -20.874 1.00 54.80 354 TYR A C 1
ATOM 2600 O O . TYR A 1 354 ? -11.360 -20.566 -21.260 1.00 52.12 354 TYR A O 1
ATOM 2609 N N . GLU A 1 355 ? -12.788 -18.934 -20.649 1.00 51.76 355 GLU A N 1
ATOM 2610 C CA . GLU A 1 355 ? -11.829 -17.855 -20.833 1.00 53.12 355 GLU A CA 1
ATOM 2611 C C . GLU A 1 355 ? -11.178 -17.552 -19.491 1.00 55.14 355 GLU A C 1
ATOM 2612 O O . GLU A 1 355 ? -11.868 -17.279 -18.508 1.00 59.96 355 GLU A O 1
ATOM 2618 N N . VAL A 1 356 ? -9.852 -17.607 -19.444 1.00 56.06 356 VAL A N 1
ATOM 2619 C CA . VAL A 1 356 ? -9.137 -17.345 -18.202 1.00 54.33 356 VAL A CA 1
ATOM 2620 C C . VAL A 1 356 ? -8.686 -15.899 -18.069 1.00 55.30 356 VAL A C 1
ATOM 2621 O O . VAL A 1 356 ? -8.005 -15.360 -18.943 1.00 57.19 356 VAL A O 1
ATOM 2625 N N . ARG A 1 357 ? -9.076 -15.282 -16.958 1.00 55.31 357 ARG A N 1
ATOM 2626 C CA . ARG A 1 357 ? -8.728 -13.900 -16.661 1.00 57.87 357 ARG A CA 1
ATOM 2627 C C . ARG A 1 357 ? -7.551 -13.924 -15.689 1.00 55.63 357 ARG A C 1
ATOM 2628 O O . ARG A 1 357 ? -7.675 -14.399 -14.557 1.00 53.96 357 ARG A O 1
ATOM 2636 N N . ALA A 1 358 ? -6.405 -13.428 -16.145 1.00 52.58 358 ALA A N 1
ATOM 2637 C CA . ALA A 1 358 ? -5.199 -13.400 -15.326 1.00 54.09 358 ALA A CA 1
ATOM 2638 C C . ALA A 1 358 ? -4.224 -12.396 -15.928 1.00 56.26 358 ALA A C 1
ATOM 2639 O O . ALA A 1 358 ? -3.298 -12.766 -16.649 1.00 58.19 358 ALA A O 1
ATOM 2641 N N . PRO A 1 359 ? -4.423 -11.103 -15.626 1.00 59.99 359 PRO A N 1
ATOM 2642 C CA . PRO A 1 359 ? -3.607 -9.983 -16.104 1.00 58.60 359 PRO A CA 1
ATOM 2643 C C . PRO A 1 359 ? -2.114 -10.258 -16.254 1.00 51.35 359 PRO A C 1
ATOM 2644 O O . PRO A 1 359 ? -1.564 -10.093 -17.340 1.00 54.01 359 PRO A O 1
ATOM 2648 N N . GLU A 1 360 ? -1.463 -10.669 -15.170 1.00 49.39 360 GLU A N 1
ATOM 2649 C CA . GLU A 1 360 ? -0.029 -10.949 -15.205 1.00 53.08 360 GLU A CA 1
ATOM 2650 C C . GLU A 1 360 ? 0.346 -12.021 -16.228 1.00 49.70 360 GLU A C 1
ATOM 2651 O O . GLU A 1 360 ? 1.298 -11.854 -16.990 1.00 42.59 360 GLU A O 1
ATOM 2657 N N . VAL A 1 361 ? -0.400 -13.121 -16.233 1.00 44.65 361 VAL A N 1
ATOM 2658 C CA . VAL A 1 361 ? -0.137 -14.220 -17.152 1.00 40.41 361 VAL A CA 1
ATOM 2659 C C . VAL A 1 361 ? -0.411 -13.811 -18.592 1.00 41.19 361 VAL A C 1
ATOM 2660 O O . VAL A 1 361 ? 0.360 -14.138 -19.491 1.00 41.56 361 VAL A O 1
ATOM 2664 N N . GLU A 1 362 ? -1.504 -13.086 -18.809 1.00 36.12 362 GLU A N 1
ATOM 2665 C CA . GLU A 1 362 ? -1.855 -12.642 -20.151 1.00 39.95 362 GLU A CA 1
ATOM 2666 C C . GLU A 1 362 ? -0.742 -11.788 -20.743 1.00 47.46 362 GLU A C 1
ATOM 2667 O O . GLU A 1 362 ? -0.369 -11.967 -21.902 1.00 47.73 362 GLU A O 1
ATOM 2673 N N . ARG A 1 363 ? -0.211 -10.863 -19.948 1.00 43.18 363 ARG A N 1
ATOM 2674 C CA . ARG A 1 363 ? 0.868 -10.005 -20.418 1.00 43.83 363 ARG A CA 1
ATOM 2675 C C . ARG A 1 363 ? 2.161 -10.792 -20.617 1.00 33.99 363 ARG A C 1
ATOM 2676 O O . ARG A 1 363 ? 2.939 -10.498 -21.524 1.00 43.57 363 ARG A O 1
ATOM 2684 N N . TYR A 1 364 ? 2.390 -11.796 -19.778 1.00 33.43 364 TYR A N 1
ATOM 2685 C CA . TYR A 1 364 ? 3.590 -12.603 -19.909 1.00 33.66 364 TYR A CA 1
ATOM 2686 C C . TYR A 1 364 ? 3.534 -13.409 -21.209 1.00 36.26 364 TYR A C 1
ATOM 2687 O O . TYR A 1 364 ? 4.503 -13.456 -21.961 1.00 35.11 364 TYR A O 1
ATOM 2696 N N . LEU A 1 365 ? 2.392 -14.039 -21.465 1.00 36.02 365 LEU A N 1
ATOM 2697 C CA . LEU A 1 365 ? 2.200 -14.840 -22.668 1.00 38.41 365 LEU A CA 1
ATOM 2698 C C . LEU A 1 365 ? 2.421 -14.064 -23.957 1.00 41.07 365 LEU A C 1
ATOM 2699 O O . LEU A 1 365 ? 2.818 -14.636 -24.973 1.00 41.94 365 LEU A O 1
ATOM 2704 N N . ALA A 1 366 ? 2.160 -12.763 -23.922 1.00 36.66 366 ALA A N 1
ATOM 2705 C CA . ALA A 1 366 ? 2.328 -11.949 -25.115 1.00 33.74 366 ALA A CA 1
ATOM 2706 C C . ALA A 1 366 ? 3.796 -11.660 -25.365 1.00 29.93 366 ALA A C 1
ATOM 2707 O O . ALA A 1 366 ? 4.157 -11.126 -26.408 1.00 32.55 366 ALA A O 1
ATOM 2709 N N . ARG A 1 367 ? 4.641 -12.022 -24.404 1.00 27.44 367 ARG A N 1
ATOM 2710 C CA . ARG A 1 367 ? 6.074 -11.781 -24.523 1.00 33.96 367 ARG A CA 1
ATOM 2711 C C . ARG A 1 367 ? 6.891 -13.025 -24.902 1.00 34.61 367 ARG A C 1
ATOM 2712 O O . ARG A 1 367 ? 8.110 -12.949 -25.043 1.00 32.77 367 ARG A O 1
ATOM 2720 N N . ILE A 1 368 ? 6.229 -14.166 -25.069 1.00 35.14 368 ILE A N 1
ATOM 2721 C CA . ILE A 1 368 ? 6.946 -15.385 -25.440 1.00 35.68 368 ILE A CA 1
ATOM 2722 C C . ILE A 1 368 ? 7.479 -15.250 -26.869 1.00 33.37 368 ILE A C 1
ATOM 2723 O O . ILE A 1 368 ? 6.723 -15.084 -27.817 1.00 33.59 368 ILE A O 1
ATOM 2728 N N . LYS A 1 369 ? 8.794 -15.314 -26.999 1.00 32.92 369 LYS A N 1
ATOM 2729 C CA . LYS A 1 369 ? 9.464 -15.166 -28.286 1.00 38.41 369 LYS A CA 1
ATOM 2730 C C . LYS A 1 369 ? 10.031 -16.497 -28.756 1.00 34.31 369 LYS A C 1
ATOM 2731 O O . LYS A 1 369 ? 10.467 -17.309 -27.943 1.00 29.37 369 LYS A O 1
ATOM 2737 N N . GLY A 1 370 ? 10.026 -16.716 -30.067 1.00 32.94 370 GLY A N 1
ATOM 2738 C CA . GLY A 1 370 ? 10.580 -17.948 -30.599 1.00 34.91 370 GLY A CA 1
ATOM 2739 C C . GLY A 1 370 ? 9.599 -19.077 -30.851 1.00 30.75 370 GLY A C 1
ATOM 2740 O O . GLY A 1 370 ? 8.467 -18.855 -31.279 1.00 32.40 370 GLY A O 1
ATOM 2741 N N . ASP A 1 371 ? 10.046 -20.297 -30.571 1.00 36.66 371 ASP A N 1
ATOM 2742 C CA . ASP A 1 371 ? 9.249 -21.501 -30.797 1.00 32.81 371 ASP A CA 1
ATOM 2743 C C . ASP A 1 371 ? 8.164 -21.668 -29.738 1.00 29.36 371 ASP A C 1
ATOM 2744 O O . ASP A 1 371 ? 8.435 -22.149 -28.646 1.00 25.38 371 ASP A O 1
ATOM 2749 N N . LEU A 1 372 ? 6.937 -21.284 -30.076 1.00 30.88 372 LEU A N 1
ATOM 2750 C CA . LEU A 1 372 ? 5.814 -21.367 -29.147 1.00 28.05 372 LEU A CA 1
ATOM 2751 C C . LEU A 1 372 ? 5.453 -22.812 -28.802 1.00 33.35 372 LEU A C 1
ATOM 2752 O O . LEU A 1 372 ? 5.177 -23.135 -27.647 1.00 29.72 372 LEU A O 1
ATOM 2757 N N . MET A 1 373 ? 5.449 -23.682 -29.804 1.00 28.56 373 MET A N 1
ATOM 2758 C CA . MET A 1 373 ? 5.129 -25.077 -29.559 1.00 30.04 373 MET A CA 1
ATOM 2759 C C . MET A 1 373 ? 6.092 -25.694 -28.551 1.00 31.19 373 MET A C 1
ATOM 2760 O O . MET A 1 373 ? 5.673 -26.436 -27.657 1.00 28.24 373 MET A O 1
ATOM 2765 N N . GLU A 1 374 ? 7.377 -25.371 -28.674 1.00 27.24 374 GLU A N 1
ATOM 2766 C CA . GLU A 1 374 ? 8.370 -25.935 -27.774 1.00 30.09 374 GLU A CA 1
ATOM 2767 C C . GLU A 1 374 ? 8.249 -25.406 -26.350 1.00 34.38 374 GLU A C 1
ATOM 2768 O O . GLU A 1 374 ? 8.728 -26.039 -25.411 1.00 38.11 374 GLU A O 1
ATOM 2774 N N . ALA A 1 375 ? 7.613 -24.250 -26.196 1.00 33.06 375 ALA A N 1
ATOM 2775 C CA . ALA A 1 375 ? 7.426 -23.634 -24.883 1.00 33.81 375 ALA A CA 1
ATOM 2776 C C . ALA A 1 375 ? 6.206 -24.184 -24.145 1.00 34.34 375 ALA A C 1
ATOM 2777 O O . ALA A 1 375 ? 5.966 -23.819 -22.991 1.00 33.89 375 ALA A O 1
ATOM 2779 N N . ALA A 1 376 ? 5.445 -25.057 -24.811 1.00 31.28 376 ALA A N 1
ATOM 2780 C CA . ALA A 1 376 ? 4.234 -25.645 -24.224 1.00 34.65 376 ALA A CA 1
ATOM 2781 C C . ALA A 1 376 ? 4.445 -26.168 -22.813 1.00 34.45 376 ALA A C 1
ATOM 2782 O O . ALA A 1 376 ? 3.653 -25.880 -21.919 1.00 39.99 376 ALA A O 1
ATOM 2784 N N . GLY A 1 377 ? 5.504 -26.944 -22.614 1.00 40.01 377 GLY A N 1
ATOM 2785 C CA . GLY A 1 377 ? 5.776 -27.478 -21.293 1.00 38.97 377 GLY A CA 1
ATOM 2786 C C . GLY A 1 377 ? 5.970 -26.363 -20.286 1.00 45.34 377 GLY A C 1
ATOM 2787 O O . GLY A 1 377 ? 5.236 -26.263 -19.294 1.00 42.73 377 GLY A O 1
ATOM 2788 N N . TYR A 1 378 ? 6.962 -25.516 -20.556 1.00 44.12 378 TYR A N 1
ATOM 2789 C CA . TYR A 1 378 ? 7.299 -24.384 -19.700 1.00 33.84 378 TYR A CA 1
ATOM 2790 C C . TYR A 1 378 ? 6.088 -23.558 -19.299 1.00 34.23 378 TYR A C 1
ATOM 2791 O O . TYR A 1 378 ? 5.911 -23.231 -18.123 1.00 38.26 378 TYR A O 1
ATOM 2800 N N . LEU A 1 379 ? 5.265 -23.207 -20.279 1.00 28.99 379 LEU A N 1
ATOM 2801 C CA . LEU A 1 379 ? 4.074 -22.410 -20.019 1.00 34.31 379 LEU A CA 1
ATOM 2802 C C . LEU A 1 379 ? 3.099 -23.152 -19.115 1.00 42.39 379 LEU A C 1
ATOM 2803 O O . LEU A 1 379 ? 2.341 -22.536 -18.368 1.00 43.60 379 LEU A O 1
ATOM 2808 N N . GLN A 1 380 ? 3.123 -24.478 -19.194 1.00 46.67 380 GLN A N 1
ATOM 2809 C CA . GLN A 1 380 ? 2.260 -25.307 -18.369 1.00 50.81 380 GLN A CA 1
ATOM 2810 C C . GLN A 1 380 ? 2.773 -25.192 -16.934 1.00 50.10 380 GLN A C 1
ATOM 2811 O O . GLN A 1 380 ? 1.995 -25.181 -15.979 1.00 46.66 380 GLN A O 1
ATOM 2817 N N . GLU A 1 381 ? 4.093 -25.105 -16.801 1.00 47.95 381 GLU A N 1
ATOM 2818 C CA . GLU A 1 381 ? 4.739 -24.970 -15.503 1.00 51.52 381 GLU A CA 1
ATOM 2819 C C . GLU A 1 381 ? 4.348 -23.629 -14.888 1.00 52.93 381 GLU A C 1
ATOM 2820 O O . GLU A 1 381 ? 3.987 -23.555 -13.712 1.00 57.30 381 GLU A O 1
ATOM 2826 N N . VAL A 1 382 ? 4.416 -22.573 -15.692 1.00 51.54 382 VAL A N 1
ATOM 2827 C CA . VAL A 1 382 ? 4.057 -21.236 -15.238 1.00 44.13 382 VAL A CA 1
ATOM 2828 C C . VAL A 1 382 ? 2.586 -21.204 -14.828 1.00 52.20 382 VAL A C 1
ATOM 2829 O O . VAL A 1 382 ? 2.235 -20.627 -13.798 1.00 50.46 382 VAL A O 1
ATOM 2833 N N . PHE A 1 383 ? 1.734 -21.827 -15.640 1.00 50.91 383 PHE A N 1
ATOM 2834 C CA . PHE A 1 383 ? 0.296 -21.878 -15.377 1.00 53.65 383 PHE A CA 1
ATOM 2835 C C . PHE A 1 383 ? -0.059 -22.514 -14.033 1.00 53.91 383 PHE A C 1
ATOM 2836 O O . PHE A 1 383 ? -1.031 -22.120 -13.387 1.00 48.81 383 PHE A O 1
ATOM 2844 N N . ARG A 1 384 ? 0.722 -23.505 -13.623 1.00 54.29 384 ARG A N 1
ATOM 2845 C CA . ARG A 1 384 ? 0.473 -24.185 -12.362 1.00 62.40 384 ARG A CA 1
ATOM 2846 C C . ARG A 1 384 ? 0.931 -23.299 -11.207 1.00 64.19 384 ARG A C 1
ATOM 2847 O O . ARG A 1 384 ? 0.172 -23.045 -10.271 1.00 61.20 384 ARG A O 1
ATOM 2855 N N . ARG A 1 385 ? 2.171 -22.823 -11.290 1.00 64.90 385 ARG A N 1
ATOM 2856 C CA . ARG A 1 385 ? 2.748 -21.963 -10.262 1.00 68.99 385 ARG A CA 1
ATOM 2857 C C . ARG A 1 385 ? 2.012 -20.635 -10.121 1.00 70.11 385 ARG A C 1
ATOM 2858 O O . ARG A 1 385 ? 2.275 -19.872 -9.189 1.00 71.36 385 ARG A O 1
ATOM 2866 N N . GLN A 1 386 ? 1.098 -20.353 -11.044 1.00 65.04 386 GLN A N 1
ATOM 2867 C CA . GLN A 1 386 ? 0.345 -19.108 -10.996 1.00 61.97 386 GLN A CA 1
ATOM 2868 C C . GLN A 1 386 ? -1.112 -19.356 -10.651 1.00 62.82 386 GLN A C 1
ATOM 2869 O O . GLN A 1 386 ? -1.940 -18.447 -10.721 1.00 63.71 386 GLN A O 1
ATOM 2875 N N . GLY A 1 387 ? -1.417 -20.599 -10.288 1.00 62.92 387 GLY A N 1
ATOM 2876 C CA . GLY A 1 387 ? -2.771 -20.960 -9.909 1.00 58.74 387 GLY A CA 1
ATOM 2877 C C . GLY A 1 387 ? -3.796 -21.011 -11.023 1.00 58.81 387 GLY A C 1
ATOM 2878 O O . GLY A 1 387 ? -4.994 -20.881 -10.767 1.00 59.51 387 GLY A O 1
ATOM 2879 N N . VAL A 1 388 ? -3.344 -21.189 -12.260 1.00 55.59 388 VAL A N 1
ATOM 2880 C CA . VAL A 1 388 ? -4.271 -21.269 -13.382 1.00 51.68 388 VAL A CA 1
ATOM 2881 C C . VAL A 1 388 ? -4.900 -22.655 -13.401 1.00 54.00 388 VAL A C 1
ATOM 2882 O O . VAL A 1 388 ? -6.110 -22.803 -13.566 1.00 53.45 388 VAL A O 1
ATOM 2886 N N . GLU A 1 389 ? -4.061 -23.668 -13.223 1.00 58.47 389 GLU A N 1
ATOM 2887 C CA . GLU A 1 389 ? -4.512 -25.050 -13.218 1.00 66.62 389 GLU A CA 1
ATOM 2888 C C . GLU A 1 389 ? -5.517 -25.286 -12.094 1.00 68.83 389 GLU A C 1
ATOM 2889 O O . GLU A 1 389 ? -6.495 -26.016 -12.268 1.00 70.33 389 GLU A O 1
ATOM 2895 N N . ALA A 1 390 ? -5.270 -24.660 -10.946 1.00 67.97 390 ALA A N 1
ATOM 2896 C CA . ALA A 1 390 ? -6.142 -24.802 -9.784 1.00 66.23 390 ALA A CA 1
ATOM 2897 C C . ALA A 1 390 ? -7.491 -24.126 -10.008 1.00 63.20 390 ALA A C 1
ATOM 2898 O O . ALA A 1 390 ? -8.539 -24.699 -9.704 1.00 65.31 390 ALA A O 1
ATOM 2900 N N . ALA A 1 391 ? -7.465 -22.909 -10.541 1.00 60.43 391 ALA A N 1
ATOM 2901 C CA . ALA A 1 391 ? -8.693 -22.168 -10.802 1.00 59.93 391 ALA A CA 1
ATOM 2902 C C . ALA A 1 391 ? -9.573 -22.891 -11.822 1.00 63.81 391 ALA A C 1
ATOM 2903 O O . ALA A 1 391 ? -10.792 -22.720 -11.829 1.00 66.14 391 ALA A O 1
ATOM 2905 N N . LEU A 1 392 ? -8.947 -23.695 -12.679 1.00 61.95 392 LEU A N 1
ATOM 2906 C CA . LEU A 1 392 ? -9.657 -24.456 -13.705 1.00 60.05 392 LEU A CA 1
ATOM 2907 C C . LEU A 1 392 ? -10.205 -25.753 -13.119 1.00 61.88 392 LEU A C 1
ATOM 2908 O O . LEU A 1 392 ? -11.350 -26.130 -13.374 1.00 61.76 392 LEU A O 1
ATOM 2913 N N . ARG A 1 393 ? -9.372 -26.435 -12.341 1.00 54.71 393 ARG A N 1
ATOM 2914 C CA . ARG A 1 393 ? -9.761 -27.688 -11.715 1.00 66.66 393 ARG A CA 1
ATOM 2915 C C . ARG A 1 393 ? -10.947 -27.443 -10.788 1.00 67.71 393 ARG A C 1
ATOM 2916 O O . ARG A 1 393 ? -11.999 -28.070 -10.921 1.00 68.35 393 ARG A O 1
ATOM 2924 N N . ALA A 1 394 ? -10.771 -26.514 -9.856 1.00 68.70 394 ALA A N 1
ATOM 2925 C CA . ALA A 1 394 ? -11.814 -26.180 -8.896 1.00 69.59 394 ALA A CA 1
ATOM 2926 C C . ALA A 1 394 ? -13.004 -25.486 -9.554 1.00 66.58 394 ALA A C 1
ATOM 2927 O O . ALA A 1 394 ? -13.979 -25.146 -8.882 1.00 66.97 394 ALA A O 1
ATOM 2929 N N . LYS A 1 395 ? -12.931 -25.283 -10.865 1.00 59.95 395 LYS A N 1
ATOM 2930 C CA . LYS A 1 395 ? -14.016 -24.619 -11.580 1.00 58.64 395 LYS A CA 1
ATOM 2931 C C . LYS A 1 395 ? -14.919 -25.614 -12.296 1.00 55.52 395 LYS A C 1
ATOM 2932 O O . LYS A 1 395 ? -15.937 -25.238 -12.885 1.00 48.32 395 LYS A O 1
ATOM 2938 N N . GLY A 1 396 ? -14.545 -26.886 -12.242 1.00 51.95 396 GLY A N 1
ATOM 2939 C CA . GLY A 1 396 ? -15.347 -27.904 -12.888 1.00 56.66 396 GLY A CA 1
ATOM 2940 C C . GLY A 1 396 ? -15.005 -28.108 -14.352 1.00 60.30 396 GLY A C 1
ATOM 2941 O O . GLY A 1 396 ? -15.580 -28.980 -15.003 1.00 53.47 396 GLY A O 1
ATOM 2942 N N . VAL A 1 397 ? -14.086 -27.300 -14.879 1.00 59.48 397 VAL A N 1
ATOM 2943 C CA . VAL A 1 397 ? -13.677 -27.444 -16.273 1.00 57.24 397 VAL A CA 1
ATOM 2944 C C . VAL A 1 397 ? -13.193 -28.882 -16.397 1.00 54.62 397 VAL A C 1
ATOM 2945 O O . VAL A 1 397 ? -12.317 -29.309 -15.647 1.00 59.83 397 VAL A O 1
ATOM 2949 N N . ARG A 1 398 ? -13.763 -29.634 -17.330 1.00 53.84 398 ARG A N 1
ATOM 2950 C CA . ARG A 1 398 ? -13.376 -31.032 -17.485 1.00 53.61 398 ARG A CA 1
ATOM 2951 C C . ARG A 1 398 ? -12.461 -31.310 -18.672 1.00 52.56 398 ARG A C 1
ATOM 2952 O O . ARG A 1 398 ? -12.369 -30.515 -19.614 1.00 48.17 398 ARG A O 1
ATOM 2960 N N . ALA A 1 399 ? -11.790 -32.456 -18.609 1.00 48.21 399 ALA A N 1
ATOM 2961 C CA . ALA A 1 399 ? -10.866 -32.887 -19.647 1.00 49.58 399 ALA A CA 1
ATOM 2962 C C . ALA A 1 399 ? -11.442 -32.722 -21.050 1.00 47.82 399 ALA A C 1
ATOM 2963 O O . ALA A 1 399 ? -12.602 -33.062 -21.310 1.00 47.24 399 ALA A O 1
ATOM 2965 N N . GLY A 1 400 ? -10.622 -32.182 -21.947 1.00 41.48 400 GLY A N 1
ATOM 2966 C CA . GLY A 1 400 ? -11.049 -31.990 -23.316 1.00 32.72 400 GLY A CA 1
ATOM 2967 C C . GLY A 1 400 ? -11.658 -30.642 -23.613 1.00 34.32 400 GLY A C 1
ATOM 2968 O O . GLY A 1 400 ? -11.878 -30.309 -24.784 1.00 32.96 400 GLY A O 1
ATOM 2969 N N . ASP A 1 401 ? -11.943 -29.863 -22.573 1.00 32.77 401 ASP A N 1
ATOM 2970 C CA . ASP A 1 401 ? -12.526 -28.540 -22.771 1.00 36.07 401 ASP A CA 1
ATOM 2971 C C . ASP A 1 401 ? -11.490 -27.578 -23.346 1.00 32.18 401 ASP A C 1
ATOM 2972 O O . ASP A 1 401 ? -10.287 -27.804 -23.231 1.00 35.09 401 ASP A O 1
ATOM 2977 N N . LEU A 1 402 ? -11.968 -26.506 -23.965 1.00 35.46 402 LEU A N 1
ATOM 2978 C CA . LEU A 1 402 ? -11.089 -25.501 -24.552 1.00 38.46 402 LEU A CA 1
ATOM 2979 C C . LEU A 1 402 ? -10.890 -24.330 -23.597 1.00 41.77 402 LEU A C 1
ATOM 2980 O O . LEU A 1 402 ? -11.858 -23.789 -23.066 1.00 39.34 402 LEU A O 1
ATOM 2985 N N . VAL A 1 403 ? -9.633 -23.947 -23.386 1.00 44.11 403 VAL A N 1
ATOM 2986 C CA . VAL A 1 403 ? -9.303 -22.826 -22.509 1.00 39.85 403 VAL A CA 1
ATOM 2987 C C . VAL A 1 403 ? -8.622 -21.713 -23.304 1.00 44.76 403 VAL A C 1
ATOM 2988 O O . VAL A 1 403 ? -7.612 -21.941 -23.980 1.00 40.16 403 VAL A O 1
ATOM 2992 N N . ARG A 1 404 ? -9.183 -20.510 -23.225 1.00 39.39 404 ARG A N 1
ATOM 2993 C CA . ARG A 1 404 ? -8.631 -19.353 -23.916 1.00 40.55 404 ARG A CA 1
ATOM 2994 C C . ARG A 1 404 ? -7.965 -18.433 -22.895 1.00 43.46 404 ARG A C 1
ATOM 2995 O O . ARG A 1 404 ? -8.567 -18.090 -21.875 1.00 45.19 404 ARG A O 1
ATOM 3003 N N . ILE A 1 405 ? -6.718 -18.052 -23.163 1.00 40.58 405 ILE A N 1
ATOM 3004 C CA 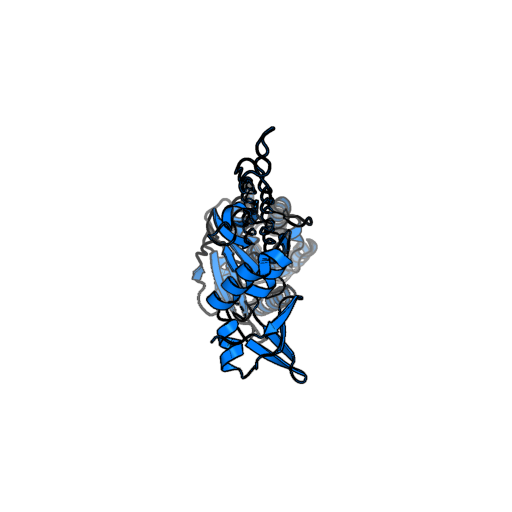. ILE A 1 405 ? -5.976 -17.173 -22.263 1.00 41.58 405 ILE A CA 1
ATOM 3005 C C . ILE A 1 405 ? -4.909 -16.367 -23.001 1.00 48.95 405 ILE A C 1
ATOM 3006 O O . ILE A 1 405 ? -4.075 -16.924 -23.725 1.00 47.75 405 ILE A O 1
ATOM 3011 N N . GLY A 1 406 ? -4.952 -15.049 -22.820 1.00 49.75 406 GLY A N 1
ATOM 3012 C CA . GLY A 1 406 ? -3.983 -14.172 -23.453 1.00 42.79 406 GLY A CA 1
ATOM 3013 C C . GLY A 1 406 ? -3.871 -14.314 -24.958 1.00 42.29 406 GLY A C 1
ATOM 3014 O O . GLY A 1 406 ? -2.789 -14.132 -25.523 1.00 47.76 406 GLY A O 1
ATOM 3015 N N . GLY A 1 407 ? -4.981 -14.634 -25.614 1.00 34.00 407 GLY A N 1
ATOM 3016 C CA . GLY A 1 407 ? -4.959 -14.784 -27.057 1.00 39.30 407 GLY A CA 1
ATOM 3017 C C . GLY A 1 407 ? -4.633 -16.191 -27.542 1.00 34.81 407 GLY A C 1
ATOM 3018 O O . GLY A 1 407 ? -4.798 -16.492 -28.722 1.00 39.26 407 GLY A O 1
ATOM 3019 N N . LEU A 1 408 ? -4.172 -17.051 -26.641 1.00 33.42 408 LEU A N 1
ATOM 3020 C CA . LEU A 1 408 ? -3.838 -18.426 -27.008 1.00 37.07 408 LEU A CA 1
ATOM 3021 C C . LEU A 1 408 ? -4.917 -19.378 -26.504 1.00 39.98 408 LEU A C 1
ATOM 3022 O O . LEU A 1 408 ? -5.736 -19.005 -25.661 1.00 42.94 408 LEU A O 1
ATOM 3027 N N . GLU A 1 409 ? -4.928 -20.601 -27.031 1.00 38.48 409 GLU A N 1
ATOM 3028 C CA . GLU A 1 409 ? -5.910 -21.604 -26.618 1.00 33.38 409 GLU A CA 1
ATOM 3029 C C . GLU A 1 409 ? -5.229 -22.937 -26.330 1.00 32.28 409 GLU A C 1
ATOM 3030 O O . GLU A 1 409 ? -4.208 -23.266 -26.942 1.00 30.78 409 GLU A O 1
ATOM 3036 N N . PHE A 1 410 ? -5.782 -23.705 -25.395 1.00 28.11 410 PHE A N 1
ATOM 3037 C CA . PHE A 1 410 ? -5.215 -25.013 -25.079 1.00 29.84 410 PHE A CA 1
ATOM 3038 C C . PHE A 1 410 ? -6.271 -25.977 -24.552 1.00 34.56 410 PHE A C 1
ATOM 3039 O O . PHE A 1 410 ? -7.257 -25.562 -23.941 1.00 33.50 410 PHE A O 1
ATOM 3047 N N . GLU A 1 411 ? -6.070 -27.265 -24.807 1.00 34.86 411 GLU A N 1
ATOM 3048 C CA . GLU A 1 411 ? -7.015 -28.281 -24.360 1.00 32.69 411 GLU A CA 1
ATOM 3049 C C . GLU A 1 411 ? -6.777 -28.579 -22.891 1.00 32.43 411 GLU A C 1
ATOM 3050 O O . GLU A 1 411 ? -5.697 -29.030 -22.522 1.00 29.91 411 GLU A O 1
ATOM 3056 N N . TYR A 1 412 ? -7.779 -28.342 -22.049 1.00 43.11 412 TYR A N 1
ATOM 3057 C CA . TYR A 1 412 ? -7.611 -28.616 -20.625 1.00 44.50 412 TYR A CA 1
ATOM 3058 C C . TYR A 1 412 ? -7.392 -30.101 -20.364 1.00 47.13 412 TYR A C 1
ATOM 3059 O O . TYR A 1 412 ? -8.154 -30.949 -20.834 1.00 47.62 412 TYR A O 1
ATOM 3068 N N . ILE A 1 413 ? -6.342 -30.403 -19.609 1.00 53.10 413 ILE A N 1
ATOM 3069 C CA . ILE A 1 413 ? -6.003 -31.773 -19.254 1.00 59.59 413 ILE A CA 1
ATOM 3070 C C . ILE A 1 413 ? -5.823 -31.844 -17.737 1.00 68.46 413 ILE A C 1
ATOM 3071 O O . ILE A 1 413 ? -4.813 -31.387 -17.201 1.00 73.81 413 ILE A O 1
ATOM 3076 N N . PRO A 1 414 ? -6.810 -32.412 -17.023 1.00 74.05 414 PRO A N 1
ATOM 3077 C CA . PRO A 1 414 ? -6.752 -32.536 -15.563 1.00 76.49 414 PRO A CA 1
ATOM 3078 C C . PRO A 1 414 ? -5.487 -33.221 -15.049 1.00 79.71 414 PRO A C 1
ATOM 3079 O O . PRO A 1 414 ? -4.738 -33.831 -15.815 1.00 76.43 414 PRO A O 1
ATOM 3083 N N . GLU A 1 415 ? -5.263 -33.113 -13.743 1.00 87.03 415 GLU A N 1
ATOM 3084 C CA . GLU A 1 415 ? -4.102 -33.710 -13.093 1.00 92.68 415 GLU A CA 1
ATOM 3085 C C . GLU A 1 415 ? -4.469 -35.087 -12.543 1.00 95.37 415 GLU A C 1
ATOM 3086 O O . GLU A 1 415 ? -5.439 -35.226 -11.798 1.00 95.82 415 GLU A O 1
ATOM 3092 N N . VAL A 1 416 ? -3.691 -36.101 -12.911 1.00 97.60 416 VAL A N 1
ATOM 3093 C CA . VAL A 1 416 ? -3.945 -37.463 -12.450 1.00 99.51 416 VAL A CA 1
ATOM 3094 C C . VAL A 1 416 ? -3.327 -37.707 -11.076 1.00 100.68 416 VAL A C 1
ATOM 3095 O O . VAL A 1 416 ? -4.083 -38.068 -10.148 1.00 99.77 416 VAL A O 1
#

Radius of gyration: 32.6 Å; Cα contacts (8 Å, |Δi|>4): 1035; chains: 1; bounding box: 55×102×50 Å